Protein AF-F0SZU1-F1 (afdb_monomer)

pLDDT: mean 85.42, std 17.57, range [24.77, 98.81]

Secondary structure (DSSP, 8-state):
-------------------------------PPPPPP---EEEE-SSS-EEEE-PPPTT-SEEEEEEESSTTSPPEEEEEESSSEEEE-SSPPTT-EEEEEEEEEETTEE-PPPPPEEEEPPPPP-PPPPPS-EEEE-SSS-EEEE-PPPTT-SEEEEEEESSTTSPPEEEEEESSSEEEE-SSPPTT-EEEEEEEEEETTEEPPPPPPEEEEPPS---SPPPP--EEEEEETTEEEEE----TT--EEEEEEESSTTSPPEEEEEESSSEEEEESPPTT-EEEEEEEEE-TTSPPPPPPPPEEEEPPP-----SSSS-TTSEE--SSHHHHHHHHHHHH-S--SEEEEEESS--TTGGG-HHHHHHTT--EEEEBTTB--HHHHHHHHHTT--EEEEES-TTTS-HHHHHHHHHTT-EEEEE--SSHHHHHHHHHHHHHHTTTTT-SS-EEEEEESS-SHHHHHHHHHHHHHTPPEEEE-SS---HHHHHHHHHH-SEEEEES-TTTS-HHHHTTSSSEEEE--SSHHHHHHHHHHHTGGG---SEEEEEESS-SHHHHHHHHHHHHHT--EEEE-SS--HHHHHHHHTT--SEEEEES-TTTS-HHHHHTTS---S--------------SPPPPP--EEEEEETTEEEEE----TT-SEEEEEEESSTTS--EEEEEESSSEEEE-SPPTT-EEEEEEEEEETTEEPPP-PPEEEEPPP-

Radius of gyration: 38.87 Å; Cα contacts (8 Å, |Δi|>4): 1748; chains: 1; bounding box: 84×81×98 Å

Sequence (723 aa):
MSLVKKKMLEISVFVTFFLIAGIFPQSSFALSTPDTPDGLKADVYSASEIYLTWEEADDATSYYIYRSVSSNGTYSKIGSTDETSYLDDEDLDAGKKYYYKVRAHNSAGTSGYSSIAYVKTEEESDLDAPDDLKATAKGSAQIKLTWEKVDDATSYYVYRSISSNGTYSKIGSIKGTSYTDDEDLDPGKKYYYKVRAHSSAGTSAYSDKVYATTDKNGGADAPENLKAESKSASQIKLTWDEVDDADVYYVYRALSSSGTYSKITTVSSTSYTDSSLSAGTTYYYKVQVKNGSSETSTYSNAAHATTASDSDSASGTVGDARRIAGGNRYDTAAKVAETGWTTSYYAVIVSGEQYPDALCSAPLAYQYNAPILLTSKNSLESQTRAQLLKLKVKSVYIIGGTGVISYDVEQTIRDMGIAATRIAGADRYDTSLKVAKVISQYRAETNPNRHAVVATGLDFPDALSIASIAAIKGYPILLTPKDSLREEIKIYLNENFSSTTLVGTTDSVSAAVFDQLPSPDRLTGTDPYTTNLAVIKAFQTDLKFDACYLATGQDYPDVLAGVALASLKSEPIFLVGSTVNTATLDYIKSKEPQQIIAFGGTGAVSDAVLGSFQDQDQDQDEDEDIDTGSEGIPSVPDDLEAEAVSSSEIELSWDKVKNADLYYIYRSTSAAGTYTNIGIIDETYYVDDDLDADETYYYKVKAYNSRGTSDYSNRASAATDEY

Nearest PDB structures (foldseek):
  4pbx-assembly1_A  TM=3.228E-01  e=2.909E-18  Homo sapiens
  2jll-assembly1_A  TM=4.203E-01  e=3.383E-13  Homo sapiens
  3mpc-assembly2_B  TM=8.881E-01  e=9.089E-07  Acetivibrio thermocellus ATCC 27405
  2nzi-assembly2_B  TM=3.400E-01  e=5.584E-12  Homo sapiens
  1x5z-assembly1_A  TM=7.397E-01  e=8.097E-06  Homo sapiens

Foldseek 3Di:
DDDDDDDDDDDDDDDDDDDDDDDDPPPPPDDDAWEEWEDWEWDAPFQQKIKIFTDDIPPFQKKWKWKDLDPPDDTDTPDMDSDRMDMRRPPHHGQGKMKMWMWGADPSGIYDIYDIYMDTHHHADPKAAWEPWDWDADAFQKIKIFTDDIPQFQWKWKWKDLDPPDGIDTDDIGRDRMDMRRPPGGGQGKMKMWMWGADPRTIHDIYDIDMDGHHRQQAFAAFEDWEWDAPAQFKIKIATDDTPQFPKKFKWKDQDPPDDTDTDDIGRDRMDMHGLHWGQGKMKMWMWTHHPPTDTHDTYPIYIDHHHHPPDPPDDDDDDPFEQATSDLQLSLLSLLVVQAQAFQEEEEEEPVDPLQLLQCLLVCLVRLYFYGYDALQDRDPSNVVSCVSNVYAEYEYGEDCVRHNVNNVVVCVVVNHHYDYQYDPDSQSSLVSSQVVLCVVVPPDDPAAEAEEFASVARLQSLLCSLVCNLVSHGYGHDAAQDDDPVNLVCQVVRHQEYEYQEDCRRHNPNRQVSGRNYDYQYDPDSQRSSVSNCVVCVVQADQLEEEEWEPVDDSQSSSNSSRCSSRRHGYGYDHQARDPVRLVVNVVNVHNHHHYGYDCVTPNVVRVVSNDDPDDDPDDDDDDDDDPDAAWEEWEDWEWDAPAQFKIKIFTDDTPAFQKKWKWKDLDPPDDTDTDDIGRDRMDMGGRHHGQGKMKMWMWGGDPNGIYPIYDIYMDHHHHD

InterPro domains:
  IPR003961 Fibronectin type III [PF00041] (36-118)
  IPR003961 Fibronectin type III [PF00041] (128-212)
  IPR003961 Fibronectin type III [PF00041] (221-302)
  IPR003961 Fibronectin type III [PF00041] (636-716)
  IPR003961 Fibronectin type III [PS50853] (36-124)
  IPR003961 Fibronectin type III [PS50853] (129-217)
  IPR003961 Fibronectin type III [PS50853] (222-310)
  IPR003961 Fibronectin type III [PS50853] (636-723)
  IPR003961 Fibronectin type III [SM00060] (34-111)
  IPR003961 Fibronectin type III [SM00060] (127-204)
  IPR003961 Fibronectin type III [SM00060] (220-296)
  IPR003961 Fibronectin type III [SM00060] (634-710)
  IPR003961 Fibronectin type III [cd00063] (34-121)
  IPR003961 Fibronectin type III [cd00063] (128-214)
  IPR003961 Fibronectin type III [cd00063] (221-307)
  IPR003961 Fibronectin type III [cd00063] (634-720)
  IPR007253 Cell wall binding repeat 2 [PF04122] (323-410)
  IPR007253 Cell wall binding repeat 2 [PF04122] (422-513)
  IPR007253 Cell wall binding repeat 2 [PF04122] (522-609)
  IPR013783 Immunoglobulin-like fold [G3DSA:2.60.40.10] (31-126)

Structure (mmCIF, N/CA/C/O backbone):
data_AF-F0SZU1-F1
#
_entry.id   AF-F0SZU1-F1
#
loop_
_atom_site.group_PDB
_atom_site.id
_atom_site.type_symbol
_atom_site.label_atom_id
_atom_site.label_alt_id
_atom_site.label_comp_id
_atom_site.label_asym_id
_atom_site.label_entity_id
_atom_site.label_seq_id
_atom_site.pdbx_PDB_ins_code
_atom_site.Cartn_x
_atom_site.Cartn_y
_atom_site.Cartn_z
_atom_site.occupancy
_atom_site.B_iso_or_equiv
_atom_site.auth_seq_id
_atom_site.auth_comp_id
_atom_site.auth_asym_id
_atom_site.auth_atom_id
_atom_site.pdbx_PDB_model_num
ATOM 1 N N . MET A 1 1 ? 44.774 1.984 -10.244 1.00 31.52 1 MET A N 1
ATOM 2 C CA . MET A 1 1 ? 45.174 2.774 -9.059 1.00 31.52 1 MET A CA 1
ATOM 3 C C . MET A 1 1 ? 44.210 3.957 -8.936 1.00 31.52 1 MET A C 1
ATOM 5 O O . MET A 1 1 ? 44.171 4.765 -9.845 1.00 31.52 1 MET A O 1
ATOM 9 N N . SER A 1 2 ? 43.425 3.986 -7.849 1.00 30.03 2 SER A N 1
ATOM 10 C CA . SER A 1 2 ? 42.604 5.087 -7.289 1.00 30.03 2 SER A CA 1
ATOM 11 C C . SER A 1 2 ? 41.357 5.653 -8.021 1.00 30.03 2 SER A C 1
ATOM 13 O O . SER A 1 2 ? 41.465 6.557 -8.835 1.00 30.03 2 SER A O 1
ATOM 15 N N . LEU A 1 3 ? 40.177 5.181 -7.570 1.00 30.36 3 LEU A N 1
ATOM 16 C CA . LEU A 1 3 ? 38.982 5.926 -7.095 1.00 30.36 3 LEU A CA 1
ATOM 17 C C . LEU A 1 3 ? 38.399 7.125 -7.901 1.00 30.36 3 LEU A C 1
ATOM 19 O O . LEU A 1 3 ? 38.987 8.196 -7.922 1.00 30.36 3 LEU A O 1
ATOM 23 N N . VAL A 1 4 ? 37.139 7.014 -8.370 1.00 29.20 4 VAL A N 1
ATOM 24 C CA . VAL A 1 4 ? 35.888 7.563 -7.757 1.00 29.20 4 VAL A CA 1
ATOM 25 C C . VAL A 1 4 ? 34.736 7.585 -8.790 1.00 29.20 4 VAL A C 1
ATOM 27 O O . VAL A 1 4 ? 34.823 8.217 -9.835 1.00 29.20 4 VAL A O 1
ATOM 30 N N . LYS A 1 5 ? 33.607 6.951 -8.434 1.00 36.97 5 LYS A N 1
ATOM 31 C CA . LYS A 1 5 ? 32.264 7.097 -9.035 1.00 36.97 5 LYS A CA 1
ATOM 32 C C . LYS A 1 5 ? 31.687 8.512 -8.827 1.00 36.97 5 LYS A C 1
ATOM 34 O O . LYS A 1 5 ? 31.676 8.970 -7.685 1.00 36.97 5 LYS A O 1
ATOM 39 N N . LYS A 1 6 ? 30.994 9.095 -9.820 1.00 29.03 6 LYS A N 1
ATOM 40 C CA . LYS A 1 6 ? 29.804 9.939 -9.552 1.00 29.03 6 LYS A CA 1
ATOM 41 C C . LYS A 1 6 ? 28.830 10.044 -10.743 1.00 29.03 6 LYS A C 1
ATOM 43 O O . LYS A 1 6 ? 29.219 10.394 -11.844 1.00 29.03 6 LYS A O 1
ATOM 48 N N . LYS A 1 7 ? 27.564 9.723 -10.439 1.00 31.34 7 LYS A N 1
ATOM 49 C CA . LYS A 1 7 ? 26.306 9.858 -11.208 1.00 31.34 7 LYS A CA 1
ATOM 50 C C . LYS A 1 7 ? 26.070 11.256 -11.808 1.00 31.34 7 LYS A C 1
ATOM 52 O O . LYS A 1 7 ? 26.389 12.224 -11.125 1.00 31.34 7 LYS A O 1
ATOM 57 N N . MET A 1 8 ? 25.306 11.331 -12.908 1.00 24.77 8 MET A N 1
ATOM 58 C CA . MET A 1 8 ? 23.971 11.986 -13.042 1.00 24.77 8 MET A CA 1
ATOM 59 C C . MET A 1 8 ? 23.590 12.034 -14.537 1.00 24.77 8 MET A C 1
ATOM 61 O O . MET A 1 8 ? 24.379 12.520 -15.329 1.00 24.77 8 MET A O 1
ATOM 65 N N . LEU A 1 9 ? 22.543 11.343 -14.999 1.00 26.02 9 LEU A N 1
ATOM 66 C CA . LEU A 1 9 ? 21.093 11.613 -14.907 1.00 26.02 9 LEU A CA 1
ATOM 67 C C . LEU A 1 9 ? 20.589 12.226 -16.230 1.00 26.02 9 LEU A C 1
ATOM 69 O O . LEU A 1 9 ? 20.847 13.389 -16.520 1.00 26.02 9 LEU A O 1
ATOM 73 N N . GLU A 1 10 ? 19.856 11.416 -16.996 1.00 33.53 10 GLU A N 1
ATOM 74 C CA . GLU A 1 10 ? 19.004 11.849 -18.103 1.00 33.53 10 GLU A CA 1
ATOM 75 C C . GLU A 1 10 ? 17.975 12.882 -17.626 1.00 33.53 10 GLU A C 1
ATOM 77 O O . GLU A 1 10 ? 17.318 12.696 -16.600 1.00 33.53 10 GLU A O 1
ATOM 82 N N . ILE A 1 11 ? 17.782 13.941 -18.410 1.00 27.61 11 ILE A N 1
ATOM 83 C CA . ILE A 1 11 ? 16.607 14.807 -18.325 1.00 27.61 11 ILE A CA 1
ATOM 84 C C . ILE A 1 11 ? 16.061 14.964 -19.746 1.00 27.61 11 ILE A C 1
ATOM 86 O O . ILE A 1 11 ? 16.513 15.806 -20.517 1.00 27.61 11 ILE A O 1
ATOM 90 N N . SER A 1 12 ? 15.066 14.140 -20.084 1.00 31.50 12 SER A N 1
ATOM 91 C CA . SER A 1 12 ? 14.083 14.469 -21.118 1.00 31.50 12 SER A CA 1
ATOM 92 C C . SER A 1 12 ? 13.066 15.430 -20.512 1.00 31.50 12 SER A C 1
ATOM 94 O O . SER A 1 12 ? 12.329 15.058 -19.601 1.00 31.50 12 SER A O 1
ATOM 96 N N . VAL A 1 13 ? 13.002 16.660 -21.020 1.00 27.30 13 VAL A N 1
ATOM 97 C CA . VAL A 1 13 ? 11.903 17.588 -20.737 1.00 27.30 13 VAL A CA 1
ATOM 98 C C . VAL A 1 13 ? 11.331 18.081 -22.063 1.00 27.30 13 VAL A C 1
ATOM 100 O O . VAL A 1 13 ? 11.946 18.862 -22.784 1.00 27.30 13 VAL A O 1
ATOM 103 N N . PHE A 1 14 ? 10.109 17.635 -22.347 1.00 32.06 14 PHE A N 1
ATOM 104 C CA . PHE A 1 14 ? 9.156 18.342 -23.195 1.00 32.06 14 PHE A CA 1
ATOM 105 C C . PHE A 1 14 ? 8.688 19.599 -22.441 1.00 32.06 14 PHE A C 1
ATOM 107 O O . PHE A 1 14 ? 8.088 19.478 -21.373 1.00 32.06 14 PHE A O 1
ATOM 114 N N . VAL A 1 15 ? 8.912 20.798 -22.992 1.00 27.81 15 VAL A N 1
ATOM 115 C CA . VAL A 1 15 ? 8.177 22.010 -22.585 1.00 27.81 15 VAL A CA 1
ATOM 116 C C . VAL A 1 15 ? 7.379 22.543 -23.767 1.00 27.81 15 VAL A C 1
ATOM 118 O O . VAL A 1 15 ? 7.921 23.041 -24.752 1.00 27.81 15 VAL A O 1
ATOM 121 N N . THR A 1 16 ? 6.063 22.465 -23.617 1.00 32.28 16 THR A N 1
ATOM 122 C CA . THR A 1 16 ? 5.051 23.187 -24.385 1.00 32.28 16 THR A CA 1
ATOM 123 C C . THR A 1 16 ? 5.122 24.680 -24.038 1.00 32.28 16 THR A C 1
ATOM 125 O O . THR A 1 16 ? 5.020 25.052 -22.871 1.00 32.28 16 THR A O 1
ATOM 128 N N . PHE A 1 17 ? 5.287 25.547 -25.040 1.00 30.89 17 PHE A N 1
ATOM 129 C CA . PHE A 1 17 ? 5.297 27.005 -24.876 1.00 30.89 17 PHE A CA 1
ATOM 130 C C . PHE A 1 17 ? 3.871 27.567 -24.730 1.00 30.89 17 PHE A C 1
ATOM 132 O O . PHE A 1 17 ? 3.031 27.355 -25.604 1.00 30.89 17 PHE A O 1
ATOM 139 N N . PHE A 1 18 ? 3.629 28.374 -23.693 1.00 30.59 18 PHE A N 1
ATOM 140 C CA . PHE A 1 18 ? 2.594 29.413 -23.702 1.00 30.59 18 PHE A CA 1
ATOM 141 C C . PHE A 1 18 ? 3.206 30.753 -23.268 1.00 30.59 18 PHE A C 1
ATOM 143 O O . PHE A 1 18 ? 3.952 30.827 -22.294 1.00 30.59 18 PHE A O 1
ATOM 150 N N . LEU A 1 19 ? 2.906 31.788 -24.060 1.00 38.31 19 LEU A N 1
ATOM 151 C CA . LEU A 1 19 ? 3.379 33.174 -23.982 1.00 38.31 19 LEU A CA 1
ATOM 152 C C . LEU A 1 19 ? 3.313 33.799 -22.579 1.00 38.31 19 LEU A C 1
ATOM 154 O O . LEU A 1 19 ? 2.220 33.905 -22.029 1.00 38.31 19 LEU A O 1
ATOM 158 N N . ILE A 1 20 ? 4.412 34.433 -22.146 1.00 33.88 20 ILE A N 1
ATOM 159 C CA . ILE A 1 20 ? 4.378 35.739 -21.464 1.00 33.88 20 ILE A CA 1
ATOM 160 C C . ILE A 1 20 ? 5.519 36.606 -22.012 1.00 33.88 20 ILE A C 1
ATOM 162 O O . ILE A 1 20 ? 6.684 36.216 -22.014 1.00 33.88 20 ILE A O 1
ATOM 166 N N . ALA A 1 21 ? 5.151 37.787 -22.510 1.00 40.56 21 ALA A N 1
ATOM 167 C CA . ALA A 1 21 ? 6.042 38.789 -23.068 1.00 40.56 21 ALA A CA 1
ATOM 168 C C . ALA A 1 21 ? 6.891 39.455 -21.972 1.00 40.56 21 ALA A C 1
ATOM 170 O O . ALA A 1 21 ? 6.369 40.151 -21.104 1.00 40.56 21 ALA A O 1
ATOM 171 N N . GLY A 1 22 ? 8.207 39.281 -22.065 1.00 35.78 22 GLY A N 1
ATOM 172 C CA . GLY A 1 22 ? 9.214 40.050 -21.342 1.00 35.78 22 GLY A CA 1
ATOM 173 C C . GLY A 1 22 ? 10.402 40.267 -22.271 1.00 35.78 22 GLY A C 1
ATOM 1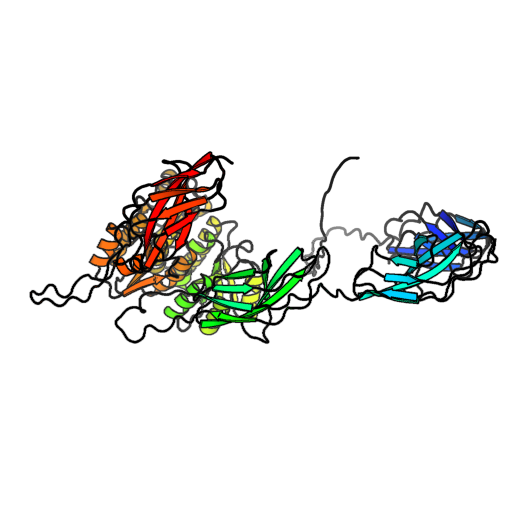74 O O . GLY A 1 22 ? 11.057 39.313 -22.678 1.00 35.78 22 GLY A O 1
ATOM 175 N N . ILE A 1 23 ? 10.621 41.517 -22.671 1.00 52.62 23 ILE A N 1
ATOM 176 C CA . ILE A 1 23 ? 11.667 41.941 -23.605 1.00 52.62 23 ILE A CA 1
ATOM 177 C C . ILE A 1 23 ? 13.034 41.714 -22.943 1.00 52.62 23 ILE A C 1
ATOM 179 O O . ILE A 1 23 ? 13.492 42.532 -22.151 1.00 52.62 23 ILE A O 1
ATOM 183 N N . PHE A 1 24 ? 13.686 40.607 -23.289 1.00 40.59 24 PHE A N 1
ATOM 184 C CA . PHE A 1 24 ? 15.136 40.451 -23.205 1.00 40.59 24 PHE A CA 1
ATOM 185 C C . PHE A 1 24 ? 15.690 40.506 -24.634 1.00 40.59 24 PHE A C 1
ATOM 187 O O . PHE A 1 24 ? 15.046 39.968 -25.539 1.00 40.59 24 PHE A O 1
ATOM 194 N N . PRO A 1 25 ? 16.855 41.129 -24.887 1.00 41.31 25 PRO A N 1
ATOM 195 C CA . PRO A 1 25 ? 17.524 40.969 -26.168 1.00 41.31 25 PRO A CA 1
ATOM 196 C C . PRO A 1 25 ? 17.892 39.488 -26.320 1.00 41.31 25 PRO A C 1
ATOM 198 O O . PRO A 1 25 ? 18.833 39.004 -25.697 1.00 41.31 25 PRO A O 1
ATOM 201 N N . GLN A 1 26 ? 17.117 38.747 -27.113 1.00 36.44 26 GLN A N 1
ATOM 202 C CA . GLN A 1 26 ? 17.539 37.439 -27.584 1.00 36.44 26 GLN A CA 1
ATOM 203 C C . GLN A 1 26 ? 18.682 37.664 -28.568 1.00 36.44 26 GLN A C 1
ATOM 205 O O . GLN A 1 26 ? 18.464 37.971 -29.739 1.00 36.44 26 GLN A O 1
ATOM 210 N N . SER A 1 27 ? 19.911 37.507 -28.088 1.00 43.72 27 SER A N 1
ATOM 211 C CA . SER A 1 27 ? 20.989 37.060 -28.958 1.00 43.72 27 SER A CA 1
ATOM 212 C C . SER A 1 27 ? 20.580 35.680 -29.460 1.00 43.72 27 SER A C 1
ATOM 214 O O . SER A 1 27 ? 20.708 34.691 -28.742 1.00 43.72 27 SER A O 1
ATOM 216 N N . SER A 1 28 ? 20.010 35.608 -30.663 1.00 41.91 28 SER A N 1
ATOM 217 C CA . SER A 1 28 ? 19.910 34.342 -31.374 1.00 41.91 28 SER A CA 1
ATOM 218 C C . SER A 1 28 ? 21.344 33.875 -31.613 1.00 41.91 28 SER A C 1
ATOM 220 O O . SER A 1 28 ? 22.037 34.440 -32.462 1.00 41.91 28 SER A O 1
ATOM 222 N N . PHE A 1 29 ? 21.823 32.899 -30.844 1.00 50.31 29 PHE A N 1
ATOM 223 C CA . PHE A 1 29 ? 23.013 32.162 -31.245 1.00 50.31 29 PHE A CA 1
ATOM 224 C C . PHE A 1 29 ? 22.636 31.452 -32.544 1.00 50.31 29 PHE A C 1
ATOM 226 O O . PHE A 1 29 ? 21.823 30.529 -32.548 1.00 50.31 29 PHE A O 1
ATOM 233 N N . ALA A 1 30 ? 23.117 31.983 -33.667 1.00 60.81 30 ALA A N 1
ATOM 234 C CA . ALA A 1 30 ? 23.011 31.293 -34.938 1.00 60.81 30 ALA A CA 1
ATOM 235 C C . ALA A 1 30 ? 23.700 29.934 -34.773 1.00 60.81 30 ALA A C 1
ATOM 237 O O . ALA A 1 30 ? 24.802 29.878 -34.232 1.00 60.81 30 ALA A O 1
ATOM 238 N N . LEU A 1 31 ? 23.035 28.861 -35.203 1.00 64.12 31 LEU A N 1
ATOM 239 C CA . LEU A 1 31 ? 23.605 27.519 -35.181 1.00 64.12 31 LEU A CA 1
ATOM 240 C C . LEU A 1 31 ? 24.906 27.542 -36.006 1.00 64.12 31 LEU A C 1
ATOM 242 O O . LEU A 1 31 ? 24.861 27.836 -37.203 1.00 64.12 31 LEU A O 1
ATOM 246 N N . SER A 1 32 ? 26.055 27.319 -35.367 1.00 85.75 32 SER A N 1
ATOM 247 C CA . SER A 1 32 ? 27.359 27.267 -36.031 1.00 85.75 32 SER A CA 1
ATOM 248 C C . SER A 1 32 ? 27.610 25.885 -36.626 1.00 85.75 32 SER A C 1
ATOM 250 O O . SER A 1 32 ? 27.135 24.864 -36.123 1.00 85.75 32 SER A O 1
ATOM 252 N N . THR A 1 33 ? 28.353 25.850 -37.732 1.00 90.44 33 THR A N 1
ATOM 253 C CA . THR A 1 33 ? 28.923 24.595 -38.232 1.00 90.44 33 THR A CA 1
ATOM 254 C C . THR A 1 33 ? 29.901 24.022 -37.204 1.00 90.44 33 THR A C 1
ATOM 256 O O . THR A 1 33 ? 30.513 24.824 -36.497 1.00 90.44 33 THR A O 1
ATOM 259 N N . PRO A 1 34 ? 30.101 22.693 -37.164 1.00 94.75 34 PRO A N 1
ATOM 260 C CA . PRO A 1 34 ? 31.028 22.069 -36.224 1.00 94.75 34 PRO A CA 1
ATOM 261 C C . PRO A 1 34 ? 32.468 22.542 -36.416 1.00 94.75 34 PRO A C 1
ATOM 263 O O . PRO A 1 34 ? 32.841 23.001 -37.508 1.00 94.75 34 PRO A O 1
ATOM 266 N N . ASP A 1 35 ? 33.288 22.316 -35.396 1.00 95.75 35 ASP A N 1
ATOM 267 C CA . ASP A 1 35 ? 34.731 22.500 -35.488 1.00 95.75 35 ASP A CA 1
ATOM 268 C C . ASP A 1 35 ? 35.372 21.519 -36.480 1.00 95.75 35 ASP A C 1
ATOM 270 O O . ASP A 1 35 ? 34.802 20.502 -36.889 1.00 95.75 35 ASP A O 1
ATOM 274 N N . THR A 1 36 ? 36.569 21.867 -36.956 1.00 96.25 36 THR A N 1
ATOM 275 C CA . THR A 1 36 ? 37.302 21.007 -37.894 1.00 96.25 36 THR A CA 1
ATOM 276 C C . THR A 1 36 ? 37.920 19.833 -37.131 1.00 96.25 36 THR A C 1
ATOM 278 O O . THR A 1 36 ? 38.612 20.085 -36.152 1.00 96.25 36 THR A O 1
ATOM 281 N N . PRO A 1 37 ? 37.732 18.574 -37.575 1.00 96.12 37 PRO A N 1
ATOM 282 C CA . PRO A 1 37 ? 38.343 17.423 -36.918 1.00 96.12 37 PRO A CA 1
ATOM 283 C C . PRO A 1 37 ? 39.872 17.487 -36.941 1.00 96.12 37 PRO A C 1
ATOM 285 O O . PRO A 1 37 ? 40.474 17.634 -38.014 1.00 96.12 37 PRO A O 1
ATOM 288 N N . ASP A 1 38 ? 40.481 17.295 -35.775 1.00 94.94 38 ASP A N 1
ATOM 289 C CA . ASP A 1 38 ? 41.927 17.213 -35.585 1.00 94.94 38 ASP A CA 1
ATOM 290 C C . ASP A 1 38 ? 42.385 15.767 -35.324 1.00 94.94 38 ASP A C 1
ATOM 292 O O . ASP A 1 38 ? 41.591 14.837 -35.185 1.00 94.94 38 ASP A O 1
ATOM 296 N N . GLY A 1 39 ? 43.700 15.535 -35.359 1.00 94.94 39 GLY A N 1
ATOM 297 C CA . GLY A 1 39 ? 44.278 14.241 -34.979 1.00 94.94 39 GLY A CA 1
ATOM 298 C C . GLY A 1 39 ? 44.015 13.061 -35.928 1.00 94.94 39 GLY A C 1
ATOM 299 O O . GLY A 1 39 ? 44.206 11.921 -35.507 1.00 94.94 39 GLY A O 1
ATOM 300 N N . LEU A 1 40 ? 43.615 13.292 -37.189 1.00 97.88 40 LEU A N 1
ATOM 301 C CA . LEU A 1 40 ? 43.377 12.207 -38.153 1.00 97.88 40 LEU A CA 1
ATOM 302 C C . LEU A 1 40 ? 44.627 11.329 -38.353 1.00 97.88 40 LEU A C 1
ATOM 304 O O . LEU A 1 40 ? 45.688 11.805 -38.765 1.00 97.88 40 LEU A O 1
ATOM 308 N N . LYS A 1 41 ? 44.467 10.024 -38.134 1.00 96.12 41 LYS A N 1
ATOM 309 C CA . LYS A 1 41 ? 45.454 8.965 -38.381 1.00 96.12 41 LYS A CA 1
ATOM 310 C C . LYS A 1 41 ? 44.881 7.921 -39.331 1.00 96.12 41 LYS A C 1
ATOM 312 O O . LYS A 1 41 ? 43.669 7.731 -39.387 1.00 96.12 41 LYS A O 1
ATOM 317 N N . ALA A 1 42 ? 45.773 7.270 -40.071 1.00 96.00 42 ALA A N 1
ATOM 318 C CA . ALA A 1 42 ? 45.459 6.146 -40.938 1.00 96.00 42 ALA A CA 1
ATOM 319 C C . ALA A 1 42 ? 46.448 5.015 -40.651 1.00 96.00 42 ALA A C 1
ATOM 321 O O . ALA A 1 42 ? 47.649 5.175 -40.876 1.00 96.00 42 ALA A O 1
ATOM 322 N N . ASP A 1 43 ? 45.937 3.895 -40.163 1.00 89.94 43 ASP A N 1
ATOM 323 C CA . ASP A 1 43 ? 46.702 2.708 -39.813 1.00 89.94 43 ASP A CA 1
ATOM 324 C C . ASP A 1 43 ? 46.424 1.601 -40.830 1.00 89.94 43 ASP A C 1
ATOM 326 O O . ASP A 1 43 ? 45.277 1.329 -41.196 1.00 89.94 43 ASP A O 1
ATOM 330 N N . VAL A 1 44 ? 47.492 0.967 -41.320 1.00 88.56 44 VAL A N 1
ATOM 331 C CA . VAL A 1 44 ? 47.361 -0.183 -42.214 1.00 88.56 44 VAL A CA 1
ATOM 332 C C . VAL A 1 44 ? 46.817 -1.345 -41.408 1.00 88.56 44 VAL A C 1
ATOM 334 O O . VAL A 1 44 ? 47.345 -1.678 -40.348 1.00 88.56 44 VAL A O 1
ATOM 337 N N . TYR A 1 45 ? 45.755 -1.952 -41.924 1.00 78.38 45 TYR A N 1
ATOM 338 C CA . TYR A 1 45 ? 45.163 -3.128 -41.311 1.00 78.38 45 TYR A CA 1
ATOM 339 C C . TYR A 1 45 ? 45.467 -4.395 -42.109 1.00 78.38 45 TYR A C 1
ATOM 341 O O . TYR A 1 45 ? 45.596 -5.467 -41.522 1.00 78.38 45 TYR A O 1
ATOM 349 N N . SER A 1 46 ? 45.557 -4.269 -43.441 1.00 75.75 46 SER A N 1
ATOM 350 C CA . SER A 1 46 ? 45.887 -5.362 -44.361 1.00 75.75 46 SER A CA 1
ATOM 351 C C . SER A 1 46 ? 46.185 -4.883 -45.784 1.00 75.75 46 SER A C 1
ATOM 353 O O . SER A 1 46 ? 46.293 -3.681 -46.041 1.00 75.75 46 SER A O 1
ATOM 355 N N . ALA A 1 47 ? 46.262 -5.827 -46.725 1.00 79.06 47 ALA A N 1
ATOM 356 C CA . ALA A 1 47 ? 46.364 -5.576 -48.156 1.00 79.06 47 ALA A CA 1
ATOM 357 C C . ALA A 1 47 ? 45.135 -4.869 -48.758 1.00 79.06 47 ALA A C 1
ATOM 359 O O . ALA A 1 47 ? 45.254 -4.214 -49.787 1.00 79.06 47 ALA A O 1
ATOM 360 N N . SER A 1 48 ? 43.976 -4.925 -48.104 1.00 79.44 48 SER A N 1
ATOM 361 C CA . SER A 1 48 ? 42.729 -4.348 -48.623 1.00 79.44 48 SER A CA 1
ATOM 362 C C . SER A 1 48 ? 41.966 -3.510 -47.599 1.00 79.44 48 SER A C 1
ATOM 364 O O . SER A 1 48 ? 40.794 -3.217 -47.809 1.00 79.44 48 SER A O 1
ATOM 366 N N . GLU A 1 49 ? 42.601 -3.121 -46.487 1.00 85.88 49 GLU A N 1
ATOM 367 C CA . GLU A 1 49 ? 41.923 -2.374 -45.424 1.00 85.88 49 GLU A CA 1
ATOM 368 C C . GLU A 1 49 ? 42.814 -1.373 -44.704 1.00 85.88 49 GLU A C 1
ATOM 370 O O . GLU A 1 49 ? 43.978 -1.652 -44.382 1.00 85.88 49 GLU A O 1
ATOM 375 N N . ILE A 1 50 ? 42.214 -0.230 -44.378 1.00 90.00 50 ILE A N 1
ATOM 376 C CA . ILE A 1 50 ? 42.841 0.874 -43.655 1.00 90.00 50 ILE A CA 1
ATOM 377 C C . ILE A 1 50 ? 41.897 1.352 -42.551 1.00 90.00 50 ILE A C 1
ATOM 379 O O . ILE A 1 50 ? 40.735 1.660 -42.809 1.00 90.00 50 ILE A O 1
ATOM 383 N N . TYR A 1 51 ? 42.402 1.451 -41.322 1.00 90.81 51 TYR A N 1
ATOM 384 C CA . TYR A 1 51 ? 41.642 1.948 -40.178 1.00 90.81 51 TYR A CA 1
ATOM 385 C C . TYR A 1 51 ? 41.975 3.415 -39.904 1.00 90.81 51 TYR A C 1
ATOM 387 O O . TYR A 1 51 ? 43.143 3.790 -39.810 1.00 90.81 51 TYR A O 1
ATOM 395 N N . LEU A 1 52 ? 40.950 4.256 -39.795 1.00 95.94 52 LEU A N 1
ATOM 396 C CA . LEU A 1 52 ? 41.069 5.693 -39.569 1.00 95.94 52 LEU A CA 1
ATOM 397 C C . LEU A 1 52 ? 40.563 6.055 -38.174 1.00 95.94 52 LEU A C 1
ATOM 399 O O . LEU A 1 52 ? 39.517 5.566 -37.751 1.00 95.94 52 LEU A O 1
ATOM 403 N N . THR A 1 53 ? 41.253 6.973 -37.501 1.00 94.56 53 THR A N 1
ATOM 404 C CA . THR A 1 53 ? 40.828 7.544 -36.208 1.00 94.56 53 THR A CA 1
ATOM 405 C C . THR A 1 53 ? 41.099 9.040 -36.171 1.00 94.56 53 THR A C 1
ATOM 407 O O . THR A 1 53 ? 42.112 9.470 -36.723 1.00 94.56 53 THR A O 1
ATOM 410 N N . TRP A 1 54 ? 40.264 9.825 -35.497 1.00 97.88 54 TRP A N 1
ATOM 411 C CA . TRP A 1 54 ? 40.466 11.264 -35.276 1.00 97.88 54 TRP A CA 1
ATOM 412 C C . TRP A 1 54 ? 39.935 11.693 -33.901 1.00 97.88 54 TRP A C 1
ATOM 414 O O . TRP A 1 54 ? 39.343 10.893 -33.183 1.00 97.88 54 TRP A O 1
ATOM 424 N N . GLU A 1 55 ? 40.191 12.939 -33.508 1.00 95.06 55 GLU A N 1
ATOM 425 C CA . GLU A 1 55 ? 39.656 13.519 -32.273 1.00 95.06 55 GLU A CA 1
ATOM 426 C C . GLU A 1 55 ? 38.233 14.047 -32.493 1.00 95.06 55 GLU A C 1
ATOM 428 O O . GLU A 1 55 ? 37.893 14.523 -33.581 1.00 95.06 55 GLU A O 1
ATOM 433 N N . GLU A 1 56 ? 37.395 13.947 -31.461 1.00 93.81 56 GLU A N 1
ATOM 434 C CA . GLU A 1 56 ? 36.034 14.480 -31.496 1.00 93.81 56 GLU A CA 1
ATOM 435 C C . GLU A 1 56 ? 36.063 15.994 -31.749 1.00 93.81 56 GLU A C 1
ATOM 437 O O . GLU A 1 56 ? 36.83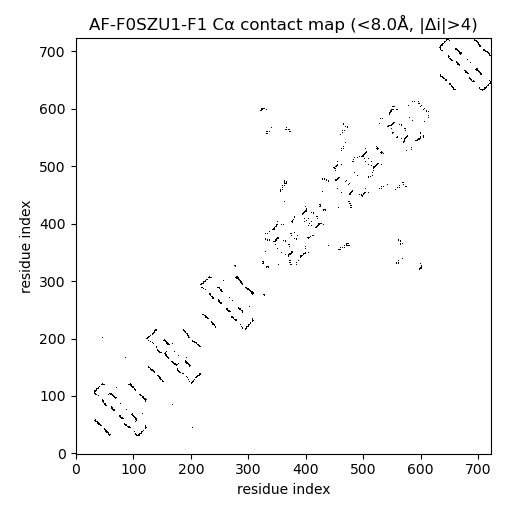4 16.729 -31.138 1.00 93.81 56 GLU A O 1
ATOM 442 N N . ALA A 1 57 ? 35.235 16.438 -32.691 1.00 94.62 57 ALA A N 1
ATOM 443 C CA . ALA A 1 57 ? 35.075 17.844 -33.042 1.00 94.62 57 ALA A CA 1
ATOM 444 C C . ALA A 1 57 ? 33.826 18.416 -32.368 1.00 94.62 57 ALA A C 1
ATOM 446 O O . ALA A 1 57 ? 32.744 17.840 -32.512 1.00 94.62 57 ALA A O 1
ATOM 447 N N . ASP A 1 58 ? 33.971 19.562 -31.703 1.00 93.00 58 ASP A N 1
ATOM 448 C CA . ASP A 1 58 ? 32.873 20.237 -31.013 1.00 93.00 58 ASP A CA 1
ATOM 449 C C . ASP A 1 58 ? 31.690 20.515 -31.959 1.00 93.00 58 ASP A C 1
ATOM 451 O O . ASP A 1 58 ? 31.851 20.845 -33.141 1.00 93.00 58 ASP A O 1
ATOM 455 N N . ASP A 1 59 ? 30.478 20.347 -31.423 1.00 91.00 59 ASP A N 1
ATOM 456 C CA . ASP A 1 59 ? 29.190 20.495 -32.114 1.00 91.00 59 ASP A CA 1
ATOM 457 C C . ASP A 1 59 ? 28.960 19.548 -33.314 1.00 91.00 59 ASP A C 1
ATOM 459 O O . ASP A 1 59 ? 28.019 19.748 -34.097 1.00 91.00 59 ASP A O 1
ATOM 463 N N . ALA A 1 60 ? 29.778 18.503 -33.485 1.00 93.94 60 ALA A N 1
ATOM 464 C CA . ALA A 1 60 ? 29.583 17.488 -34.516 1.00 93.94 60 ALA A CA 1
ATOM 465 C C . ALA A 1 60 ? 28.475 16.488 -34.142 1.00 93.94 60 ALA A C 1
ATOM 467 O O . ALA A 1 60 ? 28.362 16.040 -33.010 1.00 93.94 60 ALA A O 1
ATOM 468 N N . THR A 1 61 ? 27.675 16.087 -35.133 1.00 93.75 61 THR A N 1
ATOM 469 C CA . THR A 1 61 ? 26.731 14.950 -35.009 1.00 93.75 61 THR A CA 1
ATOM 470 C C . THR A 1 61 ? 27.134 13.762 -35.882 1.00 93.75 61 THR A C 1
ATOM 472 O O . THR A 1 61 ? 26.562 12.687 -35.776 1.00 93.75 61 THR A O 1
ATOM 475 N N . SER A 1 62 ? 28.050 13.984 -36.828 1.00 95.81 62 SER A N 1
ATOM 476 C CA . SER A 1 62 ? 28.582 12.978 -37.746 1.00 95.81 62 SER A CA 1
ATOM 477 C C . SER A 1 62 ? 29.838 13.498 -38.445 1.00 95.81 62 SER A C 1
ATOM 479 O O . SER A 1 62 ? 30.128 14.694 -38.433 1.00 95.81 62 SER A O 1
ATOM 481 N N . TYR A 1 63 ? 30.552 12.604 -39.116 1.00 97.94 63 TYR A N 1
ATOM 482 C CA . TYR A 1 63 ? 31.761 12.858 -39.883 1.00 97.94 63 TYR A CA 1
ATOM 483 C C . TYR A 1 63 ? 31.625 12.289 -41.289 1.00 97.94 63 TYR A C 1
ATOM 485 O O . TYR A 1 63 ? 31.047 11.224 -41.501 1.00 97.94 63 TYR A O 1
ATOM 493 N N . TYR A 1 64 ? 32.172 12.995 -42.275 1.00 97.69 64 TYR A N 1
ATOM 494 C CA . TYR A 1 64 ? 32.261 12.548 -43.663 1.00 97.69 64 TYR A CA 1
ATOM 495 C C . TYR A 1 64 ? 33.711 12.240 -44.021 1.00 97.69 64 TYR A C 1
ATOM 497 O O . TYR A 1 64 ? 34.581 13.101 -43.873 1.00 97.69 64 TYR A O 1
ATOM 505 N N . ILE A 1 65 ? 33.940 11.041 -44.552 1.00 98.06 65 ILE A N 1
ATOM 506 C CA . ILE A 1 65 ? 35.266 10.495 -44.825 1.00 98.06 65 ILE A CA 1
ATOM 507 C C . ILE A 1 65 ? 35.515 10.551 -46.323 1.00 98.06 65 ILE A C 1
ATOM 509 O O . ILE A 1 65 ? 34.668 10.151 -47.129 1.00 98.06 65 ILE A O 1
ATOM 513 N N . TYR A 1 66 ? 36.684 11.062 -46.692 1.00 97.06 66 TYR A N 1
ATOM 514 C CA . TYR A 1 66 ? 37.087 11.226 -48.075 1.00 97.06 66 TYR A CA 1
ATOM 515 C C . TYR A 1 66 ? 38.420 10.546 -48.337 1.00 97.06 66 TYR A C 1
ATOM 517 O O . TYR A 1 66 ? 39.351 10.688 -47.546 1.00 97.06 66 TYR A O 1
ATOM 525 N N . ARG A 1 67 ? 38.528 9.895 -49.496 1.00 97.19 67 ARG A N 1
ATOM 526 C CA . ARG A 1 67 ? 39.713 9.160 -49.944 1.00 97.19 67 ARG A CA 1
ATOM 527 C C . ARG A 1 67 ? 40.210 9.646 -51.298 1.00 97.19 67 ARG A C 1
ATOM 529 O O . ARG A 1 67 ? 39.420 10.010 -52.170 1.00 97.19 67 ARG A O 1
ATOM 536 N N . SER A 1 68 ? 41.523 9.589 -51.490 1.00 95.44 68 SER A N 1
ATOM 537 C CA . SER A 1 68 ? 42.210 9.796 -52.764 1.00 95.44 68 SER A CA 1
ATOM 538 C C . SER A 1 68 ? 43.387 8.824 -52.909 1.00 95.44 68 SER A C 1
ATOM 540 O O . SER A 1 68 ? 43.990 8.409 -51.923 1.00 95.44 68 SER A O 1
ATOM 542 N N . VAL A 1 69 ? 43.764 8.505 -54.149 1.00 93.31 69 VAL A N 1
ATOM 543 C CA . VAL A 1 69 ? 44.998 7.757 -54.485 1.00 93.31 69 VAL A CA 1
ATOM 544 C C . VAL A 1 69 ? 46.213 8.678 -54.683 1.00 93.31 69 VAL A C 1
ATOM 546 O O . VAL A 1 69 ? 47.290 8.242 -55.080 1.00 93.31 69 VAL A O 1
ATOM 549 N N . SER A 1 70 ? 46.046 9.980 -54.442 1.00 91.94 70 SER A N 1
ATOM 550 C CA . SER A 1 70 ? 47.093 10.996 -54.562 1.00 91.94 70 SER A CA 1
ATOM 551 C C . SER A 1 70 ? 46.893 12.106 -53.531 1.00 91.94 70 SER A C 1
ATOM 553 O O . SER A 1 70 ? 45.768 12.570 -53.328 1.00 91.94 70 SER A O 1
ATOM 555 N N . SER A 1 71 ? 47.982 12.594 -52.931 1.00 90.75 71 SER A N 1
ATOM 556 C CA . SER A 1 71 ? 47.942 13.661 -51.918 1.00 90.75 71 SER A CA 1
ATOM 557 C C . SER A 1 71 ? 47.270 14.943 -52.421 1.00 90.75 71 SER A C 1
ATOM 559 O O . SER A 1 71 ? 46.555 15.593 -51.659 1.00 90.75 71 SER A O 1
ATOM 561 N N . ASN A 1 72 ? 47.447 15.256 -53.708 1.00 88.31 72 ASN A N 1
ATOM 562 C CA . ASN A 1 72 ? 46.900 16.439 -54.383 1.00 88.31 72 ASN A CA 1
ATOM 563 C C . ASN A 1 72 ? 45.779 16.091 -55.382 1.00 88.31 72 ASN A C 1
ATOM 565 O O . ASN A 1 72 ? 45.419 16.918 -56.217 1.00 88.31 72 ASN A O 1
ATOM 569 N N . GLY A 1 73 ? 45.281 14.851 -55.352 1.00 86.50 73 GLY A N 1
ATOM 570 C CA . GLY A 1 73 ? 44.234 14.372 -56.254 1.00 86.50 73 GLY A CA 1
ATOM 571 C C . GLY A 1 73 ? 42.825 14.786 -55.832 1.00 86.50 73 GLY A C 1
ATOM 572 O O . GLY A 1 73 ? 42.618 15.421 -54.798 1.00 86.50 73 GLY A O 1
ATOM 573 N N . THR A 1 74 ? 41.838 14.389 -56.634 1.00 92.50 74 THR A N 1
ATOM 574 C CA . THR A 1 74 ? 40.422 14.538 -56.282 1.00 92.50 74 THR A CA 1
ATOM 575 C C . THR A 1 74 ? 40.057 13.546 -55.183 1.00 92.50 74 THR A C 1
ATOM 577 O O . THR A 1 74 ? 40.192 12.337 -55.361 1.00 92.50 74 THR A O 1
ATOM 580 N N . TYR A 1 75 ? 39.562 14.064 -54.061 1.00 96.44 75 TYR A N 1
ATOM 581 C CA . TYR A 1 75 ? 39.068 13.260 -52.950 1.00 96.44 75 TYR A CA 1
ATOM 582 C C . TYR A 1 75 ? 37.585 12.943 -53.153 1.00 96.44 75 TYR A C 1
ATOM 584 O O . TYR A 1 75 ? 36.776 13.853 -53.338 1.00 96.44 75 TYR A O 1
ATOM 592 N N . SER A 1 76 ? 37.228 11.663 -53.090 1.00 92.75 76 SER A N 1
ATOM 593 C CA . SER A 1 76 ? 35.839 11.196 -53.171 1.00 92.75 76 SER A CA 1
ATOM 594 C C . SER A 1 76 ? 35.330 10.846 -51.781 1.00 92.75 76 SER A C 1
ATOM 596 O O . SER A 1 76 ? 36.083 10.290 -50.983 1.00 92.75 76 SER A O 1
ATOM 598 N N . LYS A 1 77 ? 34.068 11.174 -51.479 1.00 95.69 77 LYS A N 1
ATOM 599 C CA . LYS A 1 77 ? 33.433 10.745 -50.228 1.00 95.69 77 LYS A CA 1
ATOM 600 C C . LYS A 1 77 ? 33.229 9.232 -50.291 1.00 95.69 77 LYS A C 1
ATOM 602 O O . LYS A 1 77 ? 32.542 8.774 -51.197 1.00 95.69 77 LYS A O 1
ATOM 607 N N . ILE A 1 78 ? 33.810 8.503 -49.345 1.00 93.69 78 ILE A N 1
ATOM 608 C CA . ILE A 1 78 ? 33.694 7.039 -49.257 1.00 93.69 78 ILE A CA 1
ATOM 609 C C . ILE A 1 78 ? 32.723 6.595 -48.166 1.00 93.69 78 ILE A C 1
ATOM 611 O O . ILE A 1 78 ? 32.187 5.502 -48.241 1.00 93.69 78 ILE A O 1
ATOM 615 N N . GLY A 1 79 ? 32.429 7.459 -47.192 1.00 91.38 79 GLY A N 1
ATOM 616 C CA . GLY A 1 79 ? 31.513 7.095 -46.120 1.00 91.38 79 GLY A CA 1
ATOM 617 C C . GLY A 1 79 ? 31.161 8.238 -45.182 1.00 91.38 79 GLY A C 1
ATOM 618 O O . GLY A 1 79 ? 31.575 9.395 -45.356 1.00 91.38 79 GLY A O 1
ATOM 619 N N . SER A 1 80 ? 30.354 7.899 -44.185 1.00 92.19 80 SER A N 1
ATOM 620 C CA . SER A 1 80 ? 30.044 8.744 -43.038 1.00 92.19 80 SER A CA 1
ATOM 621 C C . SER A 1 80 ? 29.833 7.899 -41.791 1.00 92.19 80 SER A C 1
ATOM 623 O O . SER A 1 80 ? 29.327 6.789 -41.904 1.00 92.19 80 SER A O 1
ATOM 625 N N . THR A 1 81 ? 30.175 8.442 -40.630 1.00 90.00 81 THR A N 1
ATOM 626 C CA . THR A 1 81 ? 29.997 7.797 -39.320 1.00 90.00 81 THR A CA 1
ATOM 627 C C . THR A 1 81 ? 29.676 8.857 -38.265 1.00 90.00 81 THR A C 1
ATOM 629 O O . THR A 1 81 ? 30.043 10.016 -38.448 1.00 90.00 81 THR A O 1
ATOM 632 N N . ASP A 1 82 ? 28.952 8.509 -37.212 1.00 92.12 82 ASP A N 1
ATOM 633 C CA . ASP A 1 82 ? 28.787 9.307 -35.988 1.00 92.12 82 ASP A CA 1
ATOM 634 C C . ASP A 1 82 ? 29.902 9.059 -34.960 1.00 92.12 82 ASP A C 1
ATOM 636 O O . ASP A 1 82 ? 30.056 9.834 -34.023 1.00 92.12 82 ASP A O 1
ATOM 640 N N . GLU A 1 83 ? 30.746 8.059 -35.202 1.00 91.50 83 GLU A N 1
ATOM 641 C CA . GLU A 1 83 ? 31.917 7.734 -34.390 1.00 91.50 83 GLU A CA 1
ATOM 642 C C . GLU A 1 83 ? 33.175 8.509 -34.821 1.00 91.50 83 GLU A C 1
ATOM 644 O O . GLU A 1 83 ? 33.287 9.001 -35.947 1.00 91.50 83 GLU A O 1
ATOM 649 N N . THR A 1 84 ? 34.194 8.533 -33.961 1.00 94.19 84 THR A N 1
ATOM 650 C CA . THR A 1 84 ? 35.520 9.127 -34.235 1.00 94.19 84 THR A CA 1
ATOM 651 C C . THR A 1 84 ? 36.500 8.166 -34.930 1.00 94.19 84 THR A C 1
ATOM 653 O O . THR A 1 84 ? 37.723 8.343 -34.895 1.00 94.19 84 THR A O 1
ATOM 656 N N . SER A 1 85 ? 35.972 7.126 -35.584 1.00 91.94 85 SER A N 1
ATOM 657 C CA . SER A 1 85 ? 36.752 6.131 -36.325 1.00 91.94 85 SER A CA 1
ATOM 658 C C . SER A 1 85 ? 36.011 5.565 -37.541 1.00 91.94 85 SER A C 1
ATOM 660 O O . SER A 1 85 ? 34.782 5.615 -37.621 1.00 91.94 85 SER A O 1
ATOM 662 N N . TYR A 1 86 ? 36.760 5.041 -38.518 1.00 92.62 86 TYR A N 1
ATOM 663 C CA . TYR A 1 86 ? 36.217 4.473 -39.757 1.00 92.62 86 TYR A CA 1
ATOM 664 C C . TYR A 1 86 ? 37.153 3.414 -40.352 1.00 92.62 86 TYR A C 1
ATOM 666 O O . TYR A 1 86 ? 38.331 3.692 -40.563 1.00 92.62 86 TYR A O 1
ATOM 674 N N . LEU A 1 87 ? 36.634 2.223 -40.669 1.00 90.06 87 LEU A N 1
ATOM 675 C CA . LEU A 1 87 ? 37.357 1.222 -41.459 1.00 90.06 87 LEU A CA 1
ATOM 676 C C . LEU A 1 87 ? 37.028 1.424 -42.940 1.00 90.06 87 LEU A C 1
ATOM 678 O O . LEU A 1 87 ? 35.870 1.327 -43.333 1.00 90.06 87 LEU A O 1
ATOM 682 N N . ASP A 1 88 ? 38.046 1.701 -43.745 1.00 89.56 88 ASP A N 1
ATOM 683 C CA . ASP A 1 88 ? 37.950 1.653 -45.199 1.00 89.56 88 ASP A CA 1
ATOM 684 C C . ASP A 1 88 ? 38.303 0.239 -45.667 1.00 89.56 88 ASP A C 1
ATOM 686 O O . ASP A 1 88 ? 39.460 -0.168 -45.543 1.00 89.56 88 ASP A O 1
ATOM 690 N N . ASP A 1 89 ? 37.310 -0.509 -46.150 1.00 82.38 89 ASP A N 1
ATOM 691 C CA . ASP A 1 89 ? 37.430 -1.887 -46.645 1.00 82.38 89 ASP A CA 1
ATOM 692 C C . ASP A 1 89 ? 36.844 -2.083 -48.060 1.00 82.38 89 ASP A C 1
ATOM 694 O O . ASP A 1 89 ? 36.678 -3.216 -48.515 1.00 82.38 89 ASP A O 1
ATOM 698 N N . GLU A 1 90 ? 36.560 -0.992 -48.783 1.00 74.56 90 GLU A N 1
ATOM 699 C CA . GLU A 1 90 ? 35.972 -1.032 -50.128 1.00 74.56 90 GLU A CA 1
ATOM 700 C C . GLU A 1 90 ? 36.959 -0.538 -51.200 1.00 74.56 90 GLU A C 1
ATOM 702 O O . GLU A 1 90 ? 37.449 0.590 -51.149 1.00 74.56 90 GLU A O 1
ATOM 707 N N . ASP A 1 91 ? 37.216 -1.343 -52.235 1.00 77.38 91 ASP A N 1
ATOM 708 C CA . ASP A 1 91 ? 38.026 -0.973 -53.412 1.00 77.38 91 ASP A CA 1
ATOM 709 C C . ASP A 1 91 ? 39.469 -0.503 -53.094 1.00 77.38 91 ASP A C 1
ATOM 711 O O . ASP A 1 91 ? 40.009 0.431 -53.713 1.00 77.38 91 ASP A O 1
ATOM 715 N N . LEU A 1 92 ? 40.105 -1.136 -52.103 1.00 84.12 92 LEU A N 1
ATOM 716 C CA . LEU A 1 92 ? 41.520 -0.953 -51.783 1.00 84.12 92 LEU A CA 1
ATOM 717 C C . LEU A 1 92 ? 42.378 -2.022 -52.478 1.00 84.12 92 LEU A C 1
ATOM 719 O O . LEU A 1 92 ? 42.170 -3.214 -52.276 1.00 84.12 92 LEU A O 1
ATOM 723 N N . ASP A 1 93 ? 43.364 -1.587 -53.263 1.00 80.31 93 ASP A N 1
ATOM 724 C CA . ASP A 1 93 ? 44.336 -2.476 -53.901 1.00 80.31 93 ASP A CA 1
ATOM 725 C C . ASP A 1 93 ? 45.507 -2.757 -52.948 1.00 80.31 93 ASP A C 1
ATOM 727 O O . ASP A 1 93 ? 45.970 -1.854 -52.235 1.00 80.31 93 ASP A O 1
ATOM 731 N N . ALA A 1 94 ? 46.047 -3.973 -53.007 1.00 79.88 94 ALA A N 1
ATOM 732 C CA . ALA A 1 94 ? 47.251 -4.362 -52.283 1.00 79.88 94 ALA A CA 1
ATOM 733 C C . ALA A 1 94 ? 48.472 -3.516 -52.673 1.00 79.88 94 ALA A C 1
ATOM 735 O O . ALA A 1 94 ? 48.631 -3.073 -53.814 1.00 79.88 94 ALA A O 1
ATOM 736 N N . GLY A 1 95 ? 49.341 -3.254 -51.696 1.00 81.94 95 GLY A N 1
ATOM 737 C CA . GLY A 1 95 ? 50.573 -2.496 -51.881 1.00 81.94 95 GLY A CA 1
ATOM 738 C C . GLY A 1 95 ? 50.363 -1.047 -52.347 1.00 81.94 95 GLY A C 1
ATOM 739 O O . GLY A 1 95 ? 51.306 -0.406 -52.831 1.00 81.94 95 GLY A O 1
ATOM 740 N N . LYS A 1 96 ? 49.162 -0.479 -52.206 1.00 89.94 96 LYS A N 1
ATOM 741 C CA . LYS A 1 96 ? 48.824 0.852 -52.718 1.00 89.94 96 LYS A CA 1
ATOM 742 C C . LYS A 1 96 ? 48.680 1.870 -51.595 1.00 89.94 96 LYS A C 1
ATOM 744 O O . LYS A 1 96 ? 48.237 1.581 -50.489 1.00 89.94 96 LYS A O 1
ATOM 749 N N . LYS A 1 97 ? 49.119 3.099 -51.876 1.00 95.06 97 LYS A N 1
ATOM 750 C CA . LYS A 1 97 ? 49.051 4.216 -50.928 1.00 95.06 97 LYS A CA 1
ATOM 751 C C . LYS A 1 97 ? 47.752 4.995 -51.111 1.00 95.06 97 LYS A C 1
ATOM 753 O O . LYS A 1 97 ? 47.461 5.449 -52.218 1.00 95.06 97 LYS A O 1
ATOM 758 N N . TYR A 1 98 ? 47.045 5.212 -50.009 1.00 96.19 98 TYR A N 1
ATOM 759 C CA . TYR A 1 98 ? 45.798 5.965 -49.953 1.00 96.19 98 TYR A CA 1
ATOM 760 C C . TYR A 1 98 ? 45.921 7.162 -49.013 1.00 96.19 98 TYR A C 1
ATOM 762 O O . TYR A 1 98 ? 46.680 7.132 -48.045 1.00 96.19 98 TYR A O 1
ATOM 770 N N . TYR A 1 99 ? 45.189 8.227 -49.334 1.00 97.75 99 TYR A N 1
ATOM 771 C CA . TYR A 1 99 ? 45.199 9.509 -48.636 1.00 97.75 99 TYR A CA 1
ATOM 772 C C . TYR A 1 99 ? 43.787 9.862 -48.181 1.00 97.75 99 TYR A C 1
ATOM 774 O O . TYR A 1 99 ? 42.845 9.745 -48.968 1.00 97.75 99 TYR A O 1
ATOM 782 N N . TYR A 1 100 ? 43.654 10.361 -46.954 1.00 98.00 100 TYR A N 1
ATOM 783 C CA . TYR A 1 100 ? 42.373 10.594 -46.298 1.00 98.00 100 TYR A CA 1
ATOM 784 C C . TYR A 1 100 ? 42.258 11.999 -45.722 1.00 98.00 100 TYR A C 1
ATOM 786 O O . TYR A 1 100 ? 43.238 12.577 -45.251 1.00 98.00 100 TYR A O 1
ATOM 794 N N . LYS A 1 101 ? 41.033 12.524 -45.747 1.00 97.94 101 LYS A N 1
ATOM 795 C CA . LYS A 1 101 ? 40.603 13.714 -45.004 1.00 97.94 101 LYS A CA 1
ATOM 796 C C . LYS A 1 101 ? 39.209 13.475 -44.442 1.00 97.94 101 LYS A C 1
ATOM 798 O O . LYS A 1 101 ? 38.387 12.822 -45.089 1.00 97.94 101 LYS A O 1
ATOM 803 N N . VAL A 1 102 ? 38.923 14.068 -43.292 1.00 98.00 102 VAL A N 1
ATOM 804 C CA . VAL A 1 102 ? 37.622 13.986 -42.621 1.00 98.00 102 VAL A CA 1
ATOM 805 C C . VAL A 1 102 ? 37.086 15.395 -42.378 1.00 98.00 102 VAL A C 1
ATOM 807 O O . VAL A 1 102 ? 37.857 16.337 -42.222 1.00 98.00 102 VAL A O 1
ATOM 810 N N . ARG A 1 103 ? 35.764 15.575 -42.398 1.00 98.00 103 ARG A N 1
ATOM 811 C CA . ARG A 1 103 ? 35.105 16.808 -41.933 1.00 98.00 103 ARG A CA 1
ATOM 812 C C . ARG A 1 103 ? 33.872 16.471 -41.109 1.00 98.00 103 ARG A C 1
ATOM 814 O O . ARG A 1 103 ? 33.168 15.520 -41.449 1.00 98.00 103 ARG A O 1
ATOM 821 N N . ALA A 1 104 ? 33.619 17.243 -40.064 1.00 97.38 104 ALA A N 1
ATOM 822 C CA . ALA A 1 104 ? 32.454 17.108 -39.207 1.00 97.38 104 ALA A CA 1
ATOM 823 C C . ALA A 1 104 ? 31.202 17.698 -39.871 1.00 97.38 104 ALA A C 1
ATOM 825 O O . ALA A 1 104 ? 31.279 18.530 -40.782 1.00 97.38 104 ALA A O 1
ATOM 826 N N . HIS A 1 105 ? 30.037 17.245 -39.425 1.00 96.69 105 HIS A N 1
ATOM 827 C CA . HIS A 1 105 ? 28.729 17.635 -39.926 1.00 96.69 105 HIS A CA 1
ATOM 828 C C . HIS A 1 105 ? 27.694 17.696 -38.793 1.00 96.69 105 HIS A C 1
ATOM 830 O O . HIS A 1 105 ? 27.605 16.799 -37.949 1.00 96.69 105 HIS A O 1
ATOM 836 N N . ASN A 1 106 ? 26.863 18.735 -38.813 1.00 94.00 106 ASN A N 1
ATOM 837 C CA . ASN A 1 106 ? 25.644 18.853 -38.017 1.00 94.00 106 ASN A CA 1
ATOM 838 C C . ASN A 1 106 ? 24.517 19.484 -38.846 1.00 94.00 106 ASN A C 1
ATOM 840 O O . ASN A 1 106 ? 24.666 19.739 -40.041 1.00 94.00 106 ASN A O 1
ATOM 844 N N . SER A 1 107 ? 23.374 19.755 -38.220 1.00 91.75 107 SER A N 1
ATOM 845 C CA . SER A 1 107 ? 22.232 20.380 -38.895 1.00 91.75 107 SER A CA 1
ATOM 846 C C . SER A 1 107 ? 22.502 21.798 -39.425 1.00 91.75 107 SER A C 1
ATOM 848 O O . SER A 1 107 ? 21.742 22.266 -40.268 1.00 91.75 107 SER A O 1
ATOM 850 N N . ALA A 1 108 ? 23.553 22.486 -38.959 1.00 89.12 108 ALA A N 1
ATOM 851 C CA . ALA A 1 108 ? 23.991 23.783 -39.483 1.00 89.12 108 ALA A CA 1
ATOM 852 C C . ALA A 1 108 ? 24.891 23.661 -40.728 1.00 89.12 108 ALA A C 1
ATOM 854 O O . ALA A 1 108 ? 25.044 24.634 -41.467 1.00 89.12 108 ALA A O 1
ATOM 855 N N . GLY A 1 109 ? 25.484 22.489 -40.982 1.00 91.88 109 GLY A N 1
ATOM 856 C CA . GLY A 1 109 ? 26.331 22.220 -42.144 1.00 91.88 109 GLY A CA 1
ATOM 857 C C . GLY A 1 109 ? 27.616 21.464 -41.798 1.00 91.88 109 GLY A C 1
ATOM 858 O O . GLY A 1 109 ? 27.700 20.775 -40.785 1.00 91.88 109 GLY A O 1
ATOM 859 N N . THR A 1 110 ? 28.626 21.565 -42.668 1.00 96.44 110 THR A N 1
ATOM 860 C CA . THR A 1 110 ? 29.921 20.881 -42.495 1.00 96.44 110 THR A CA 1
ATOM 861 C C . THR A 1 110 ? 31.033 21.824 -42.056 1.00 96.44 110 THR A C 1
ATOM 863 O O . THR A 1 110 ? 31.096 22.949 -42.552 1.00 96.44 110 THR A O 1
ATOM 866 N N . SER A 1 111 ? 31.972 21.314 -41.264 1.00 96.44 111 SER A N 1
ATOM 867 C CA . SER A 1 111 ? 33.240 21.974 -40.943 1.00 96.44 111 SER A CA 1
ATOM 868 C C . SER A 1 111 ? 34.188 22.079 -42.154 1.00 96.44 111 SER A C 1
ATOM 870 O O . SER A 1 111 ? 33.908 21.580 -43.257 1.00 96.44 111 SER A O 1
ATOM 872 N N . GLY A 1 112 ? 35.370 22.665 -41.923 1.00 96.38 112 GLY A N 1
ATOM 873 C CA . GLY A 1 112 ? 36.545 22.475 -42.779 1.00 96.38 112 GLY A CA 1
ATOM 874 C C . GLY A 1 112 ? 37.045 21.022 -42.777 1.00 96.38 112 GLY A C 1
ATOM 875 O O . GLY A 1 112 ? 36.602 20.200 -41.976 1.00 96.38 112 GLY A O 1
ATOM 876 N N . TYR A 1 113 ? 37.955 20.693 -43.698 1.00 97.38 113 TYR A N 1
ATOM 877 C CA . TYR A 1 113 ? 38.611 19.380 -43.728 1.00 97.38 113 TYR A CA 1
ATOM 878 C C . TYR A 1 113 ? 39.786 19.326 -42.751 1.00 97.38 113 TYR A C 1
ATOM 880 O O . TYR A 1 113 ? 40.551 20.286 -42.664 1.00 97.38 113 TYR A O 1
ATOM 888 N N . SER A 1 114 ? 39.977 18.166 -42.128 1.00 97.88 114 SER A N 1
ATOM 889 C CA . SER A 1 114 ? 41.162 17.811 -41.352 1.00 97.88 114 SER A CA 1
ATOM 890 C C . SER A 1 114 ? 42.454 17.920 -42.173 1.00 97.88 114 SER A C 1
ATOM 892 O O . SER A 1 114 ? 42.456 17.997 -43.413 1.0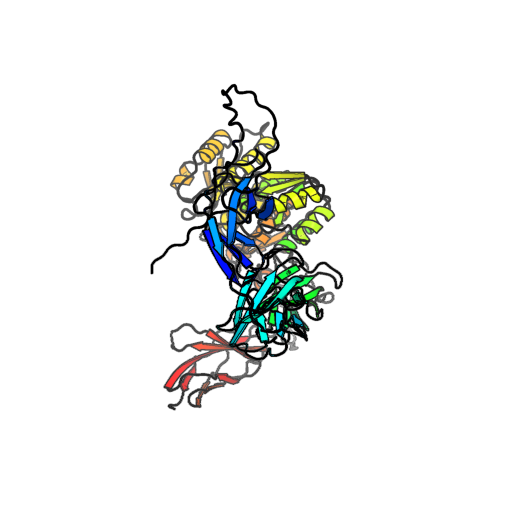0 97.88 114 SER A O 1
ATOM 894 N N . SER A 1 115 ? 43.587 17.812 -41.477 1.00 96.06 115 SER A N 1
ATOM 895 C CA . SER A 1 115 ? 44.865 17.483 -42.115 1.00 96.06 115 SER A CA 1
ATOM 896 C C . SER A 1 115 ? 44.805 16.125 -42.845 1.00 96.06 115 SER A C 1
ATOM 898 O O . SER A 1 115 ? 43.927 15.299 -42.585 1.00 96.06 115 SER A O 1
ATOM 900 N N . ILE A 1 116 ? 45.704 15.916 -43.818 1.00 97.38 116 ILE A N 1
ATOM 901 C CA . ILE A 1 116 ? 45.763 14.670 -44.604 1.00 97.38 116 ILE A CA 1
ATOM 902 C C . ILE A 1 116 ? 46.485 13.591 -43.804 1.00 97.38 116 ILE A C 1
ATOM 904 O O . ILE A 1 116 ? 47.655 13.773 -43.469 1.00 97.38 116 ILE A O 1
ATOM 908 N N . ALA A 1 117 ? 45.845 12.437 -43.634 1.00 97.06 117 ALA A N 1
ATOM 909 C CA . ALA A 1 117 ? 46.517 11.196 -43.253 1.00 97.06 117 ALA A CA 1
ATOM 910 C C . ALA A 1 117 ? 46.747 10.313 -44.485 1.00 97.06 117 ALA A C 1
ATOM 912 O O . ALA A 1 117 ? 46.020 10.411 -45.474 1.00 97.06 117 ALA A O 1
ATOM 913 N N . TYR A 1 118 ? 47.762 9.452 -44.457 1.00 96.88 118 TYR A N 1
ATOM 914 C CA . TYR A 1 118 ? 47.989 8.479 -45.522 1.00 96.88 118 TYR A CA 1
ATOM 915 C C . TYR A 1 118 ? 48.627 7.211 -44.982 1.00 96.88 118 TYR A C 1
ATOM 917 O O . TYR A 1 118 ? 49.395 7.258 -44.024 1.00 96.88 118 TYR A O 1
ATOM 925 N N . VAL A 1 119 ? 48.376 6.098 -45.661 1.00 96.94 119 VAL A N 1
ATOM 926 C CA . VAL A 1 119 ? 49.020 4.821 -45.362 1.00 96.94 119 VAL A CA 1
ATOM 927 C C . VAL A 1 119 ? 49.086 3.948 -46.619 1.00 96.94 119 VAL A C 1
ATOM 929 O O . VAL A 1 119 ? 48.383 4.206 -47.599 1.00 96.94 119 VAL A O 1
ATOM 932 N N . LYS A 1 120 ? 50.004 2.977 -46.640 1.00 92.81 120 LYS A N 1
ATOM 933 C CA . LYS A 1 120 ? 50.138 1.968 -47.700 1.00 92.81 120 LYS A CA 1
ATOM 934 C C . LYS A 1 120 ? 49.518 0.663 -47.195 1.00 92.81 120 LYS A C 1
ATOM 936 O O . LYS A 1 120 ? 49.874 0.254 -46.094 1.00 92.81 120 LYS A O 1
ATOM 941 N N . THR A 1 121 ? 48.636 0.043 -47.973 1.00 87.06 121 THR A N 1
ATOM 942 C CA . THR A 1 121 ? 48.140 -1.312 -47.692 1.00 87.06 121 THR A CA 1
ATOM 943 C C . THR A 1 121 ? 49.286 -2.331 -47.721 1.00 87.06 121 THR A C 1
ATOM 945 O O . THR A 1 121 ? 50.344 -2.078 -48.312 1.00 87.06 121 THR A O 1
ATOM 948 N N . GLU A 1 122 ? 49.105 -3.470 -47.050 1.00 77.69 122 GLU A N 1
ATOM 949 C CA . GLU A 1 122 ? 50.057 -4.589 -47.124 1.00 77.69 122 GLU A CA 1
ATOM 950 C C . GLU A 1 122 ? 50.120 -5.170 -48.549 1.00 77.69 122 GLU A C 1
ATOM 952 O O . GLU A 1 122 ? 49.276 -4.877 -49.396 1.00 77.69 122 GLU A O 1
ATOM 957 N N . GLU A 1 123 ? 51.144 -5.967 -48.844 1.00 73.75 123 GLU A N 1
ATOM 958 C CA . GLU A 1 123 ? 51.214 -6.699 -50.114 1.00 73.75 123 GLU A CA 1
ATOM 959 C C . GLU A 1 123 ? 50.228 -7.886 -50.098 1.00 73.75 123 GLU A C 1
ATOM 961 O O . GLU A 1 123 ? 49.879 -8.400 -49.033 1.00 73.75 123 GLU A O 1
ATOM 966 N N . GLU A 1 124 ? 49.764 -8.307 -51.275 1.00 61.25 124 GLU A N 1
ATOM 967 C CA . GLU A 1 124 ? 48.853 -9.447 -51.433 1.00 61.25 124 GLU A CA 1
ATOM 968 C C . GLU A 1 124 ? 49.560 -10.742 -51.001 1.00 61.25 124 GLU A C 1
ATOM 970 O O . GLU A 1 124 ? 50.709 -10.979 -51.382 1.00 61.25 124 GLU A O 1
ATOM 975 N N . SER A 1 125 ? 48.893 -11.572 -50.195 1.00 65.88 125 SER A N 1
ATOM 976 C CA . SER A 1 125 ? 49.401 -12.903 -49.845 1.00 65.88 125 SER A CA 1
ATOM 977 C C . SER A 1 125 ? 48.701 -13.973 -50.683 1.00 65.88 125 SER A C 1
ATOM 979 O O . SER A 1 125 ? 47.508 -13.844 -50.945 1.00 65.88 125 SER A O 1
ATOM 981 N N . ASP A 1 126 ? 49.411 -15.048 -51.035 1.00 72.50 126 ASP A N 1
ATOM 982 C CA . ASP A 1 126 ? 48.863 -16.222 -51.746 1.00 72.50 126 ASP A CA 1
ATOM 983 C C . ASP A 1 126 ? 47.957 -17.106 -50.857 1.00 72.50 126 ASP A C 1
ATOM 985 O O . ASP A 1 126 ? 47.641 -18.237 -51.217 1.00 72.50 126 ASP A O 1
ATOM 989 N N . LEU A 1 127 ? 47.562 -16.639 -49.666 1.00 82.50 127 LEU A N 1
ATOM 990 C CA . LEU A 1 127 ? 46.658 -17.394 -48.803 1.00 82.50 127 LEU A CA 1
ATOM 991 C C . LEU A 1 127 ? 45.252 -17.428 -49.408 1.00 82.50 127 LEU A C 1
ATOM 993 O O . LEU A 1 127 ? 44.661 -16.378 -49.683 1.00 82.50 127 LEU A O 1
ATOM 997 N N . ASP A 1 128 ? 44.686 -18.628 -49.506 1.00 88.44 128 ASP A N 1
ATOM 998 C CA . ASP A 1 128 ? 43.278 -18.805 -49.846 1.00 88.44 128 ASP A CA 1
ATOM 999 C C . ASP A 1 128 ? 42.370 -18.160 -48.783 1.00 88.44 128 ASP A C 1
ATOM 1001 O O . ASP A 1 128 ? 42.708 -18.062 -47.595 1.00 88.44 128 ASP A O 1
ATOM 1005 N N . ALA A 1 129 ? 41.194 -17.692 -49.204 1.00 89.94 129 ALA A N 1
ATOM 1006 C CA . ALA A 1 129 ? 40.179 -17.235 -48.263 1.00 89.94 129 ALA A CA 1
ATOM 1007 C C . ALA A 1 129 ? 39.664 -18.424 -47.425 1.00 89.94 129 ALA A C 1
ATOM 1009 O O . ALA A 1 129 ? 39.540 -19.529 -47.949 1.00 89.94 129 ALA A O 1
ATOM 1010 N N . PRO A 1 130 ? 39.331 -18.234 -46.134 1.00 95.62 130 PRO A N 1
ATOM 1011 C CA . PRO A 1 130 ? 38.700 -19.289 -45.349 1.00 95.62 130 PRO A CA 1
ATOM 1012 C C . PRO A 1 130 ? 37.331 -19.683 -45.919 1.00 95.62 130 PRO A C 1
ATOM 1014 O O . PRO A 1 130 ? 36.429 -18.846 -45.994 1.00 95.62 130 PRO A O 1
ATOM 1017 N N . ASP A 1 131 ? 37.169 -20.962 -46.246 1.00 94.12 131 ASP A N 1
ATOM 1018 C CA . ASP A 1 131 ? 35.914 -21.540 -46.729 1.00 94.12 131 ASP A CA 1
ATOM 1019 C C . ASP A 1 131 ? 35.032 -22.088 -45.587 1.00 94.12 131 ASP A C 1
ATOM 1021 O O . ASP A 1 131 ? 35.465 -22.248 -44.439 1.00 94.12 131 ASP A O 1
ATOM 1025 N N . ASP A 1 132 ? 33.758 -22.350 -45.909 1.00 95.06 132 ASP A N 1
ATOM 1026 C CA . ASP A 1 132 ? 32.736 -22.932 -45.018 1.00 95.06 132 ASP A CA 1
ATOM 1027 C C . ASP A 1 132 ? 32.582 -22.195 -43.672 1.00 95.06 132 ASP A C 1
ATOM 1029 O O . ASP A 1 132 ? 32.335 -22.801 -42.622 1.00 95.06 132 ASP A O 1
ATOM 1033 N N . LEU A 1 133 ? 32.712 -20.860 -43.685 1.00 97.81 133 LEU A N 1
ATOM 1034 C CA . LEU A 1 133 ? 32.408 -20.055 -42.507 1.00 97.81 133 LEU A CA 1
ATOM 1035 C C . LEU A 1 133 ? 30.943 -20.278 -42.109 1.00 97.81 133 LEU A C 1
ATOM 1037 O O . LEU A 1 133 ? 30.024 -20.109 -42.905 1.00 97.81 133 LEU A O 1
ATOM 1041 N N . LYS A 1 134 ? 30.719 -20.627 -40.845 1.00 96.56 134 LYS A N 1
ATOM 1042 C CA . LYS A 1 134 ? 29.400 -20.834 -40.244 1.00 96.56 134 LYS A CA 1
ATOM 1043 C C . LYS A 1 134 ? 29.280 -20.009 -38.982 1.00 96.56 134 LYS A C 1
ATOM 1045 O O . LYS A 1 134 ? 30.211 -19.960 -38.185 1.00 96.56 134 LYS A O 1
ATOM 1050 N N . ALA A 1 135 ? 28.102 -19.429 -38.776 1.00 96.75 135 ALA A N 1
ATOM 1051 C CA . ALA A 1 135 ? 27.724 -18.768 -37.536 1.00 96.75 135 ALA A CA 1
ATOM 1052 C C . ALA A 1 135 ? 26.512 -19.475 -36.930 1.00 96.75 135 ALA A C 1
ATOM 1054 O O . ALA A 1 135 ? 25.495 -19.665 -37.592 1.00 96.75 135 ALA A O 1
ATOM 1055 N N . THR A 1 136 ? 26.625 -19.895 -35.672 1.00 92.75 136 THR A N 1
ATOM 1056 C CA . THR A 1 136 ? 25.556 -20.574 -34.932 1.00 92.75 136 THR A CA 1
ATOM 1057 C C . THR A 1 136 ? 25.334 -19.860 -33.609 1.00 92.75 136 THR A C 1
ATOM 1059 O O . THR A 1 136 ? 26.261 -19.770 -32.805 1.00 92.75 136 THR A O 1
ATOM 1062 N N . ALA A 1 137 ? 24.115 -19.380 -33.367 1.00 88.62 137 ALA A N 1
ATOM 1063 C CA . ALA A 1 137 ? 23.748 -18.825 -32.068 1.00 88.62 137 ALA A CA 1
ATOM 1064 C C . ALA A 1 137 ? 23.888 -19.882 -30.962 1.00 88.62 137 ALA A C 1
ATOM 1066 O O . ALA A 1 137 ? 23.609 -21.070 -31.166 1.00 88.62 137 ALA A O 1
ATOM 1067 N N . LYS A 1 138 ? 24.371 -19.447 -29.801 1.00 83.81 138 LYS A N 1
ATOM 1068 C CA . LYS A 1 138 ? 24.530 -20.243 -28.584 1.00 83.81 138 LYS A CA 1
ATOM 1069 C C . LYS A 1 138 ? 23.900 -19.484 -27.419 1.00 83.81 138 LYS A C 1
ATOM 1071 O O . LYS A 1 138 ? 24.585 -19.065 -26.499 1.00 83.81 138 LYS A O 1
ATOM 1076 N N . GLY A 1 139 ? 22.585 -19.291 -27.481 1.00 68.19 139 GLY A N 1
ATOM 1077 C CA . GLY A 1 139 ? 21.851 -18.495 -26.506 1.00 68.19 139 GLY A CA 1
ATOM 1078 C C . GLY A 1 139 ? 21.797 -17.014 -26.876 1.00 68.19 139 GLY A C 1
ATOM 1079 O O . GLY A 1 139 ? 22.038 -16.612 -28.020 1.00 68.19 139 GLY A O 1
ATOM 1080 N N . SER A 1 140 ? 21.437 -16.186 -25.897 1.00 73.56 140 SER A N 1
ATOM 1081 C CA . SER A 1 140 ? 21.080 -14.783 -26.129 1.00 73.56 140 SER A CA 1
ATOM 1082 C C . SER A 1 140 ? 22.248 -13.804 -26.176 1.00 73.56 140 SER A C 1
ATOM 1084 O O . SER A 1 140 ? 22.056 -12.664 -26.589 1.00 73.56 140 SER A O 1
ATOM 1086 N N . ALA A 1 141 ? 23.449 -14.245 -25.807 1.00 80.88 141 ALA A N 1
ATOM 1087 C CA . ALA A 1 141 ? 24.638 -13.397 -25.745 1.00 80.88 141 ALA A CA 1
ATOM 1088 C C . ALA A 1 141 ? 25.891 -14.055 -26.346 1.00 80.88 141 ALA A C 1
ATOM 1090 O O . ALA A 1 141 ? 26.988 -13.555 -26.137 1.00 80.88 141 ALA A O 1
ATOM 1091 N N . GLN A 1 142 ? 25.758 -15.178 -27.067 1.00 87.56 142 GLN A N 1
ATOM 1092 C CA . GLN A 1 142 ? 26.910 -15.859 -27.666 1.00 87.56 142 GLN A CA 1
ATOM 1093 C C . GLN A 1 142 ? 26.624 -16.356 -29.084 1.00 87.56 142 GLN A C 1
ATOM 1095 O O . GLN A 1 142 ? 25.556 -16.904 -29.375 1.00 87.56 142 GLN A O 1
ATOM 1100 N N . ILE A 1 143 ? 27.610 -16.227 -29.971 1.00 93.94 143 ILE A N 1
ATOM 1101 C CA . ILE A 1 143 ? 27.599 -16.809 -31.317 1.00 93.94 143 ILE A CA 1
ATOM 1102 C C . ILE A 1 143 ? 28.899 -17.582 -31.530 1.00 93.94 143 ILE A C 1
ATOM 1104 O O . ILE A 1 143 ? 29.998 -17.051 -31.400 1.00 93.94 143 ILE A O 1
ATOM 1108 N N . LYS A 1 144 ? 28.780 -18.858 -31.905 1.00 96.50 144 LYS A N 1
ATOM 1109 C CA . LYS A 1 144 ? 29.925 -19.693 -32.269 1.00 96.50 144 LYS A CA 1
ATOM 1110 C C . LYS A 1 144 ? 30.173 -19.638 -33.772 1.00 96.50 144 LYS A C 1
ATOM 1112 O O . LYS A 1 144 ? 29.278 -19.941 -34.563 1.00 96.50 144 LYS A O 1
ATOM 1117 N N . LEU A 1 145 ? 31.410 -19.321 -34.137 1.00 98.12 145 LEU A N 1
ATOM 1118 C CA . LEU A 1 145 ? 31.937 -19.328 -35.494 1.00 98.12 145 LEU A CA 1
ATOM 1119 C C . LEU A 1 145 ? 32.854 -20.535 -35.720 1.00 98.12 145 LEU A C 1
ATOM 1121 O O . LEU A 1 145 ? 33.641 -20.913 -34.842 1.00 98.12 145 LEU A O 1
ATOM 1125 N N . THR A 1 146 ? 32.774 -21.121 -36.910 1.00 97.69 146 THR A N 1
ATOM 1126 C CA . THR A 1 146 ? 33.664 -22.196 -37.384 1.00 97.69 146 THR A CA 1
ATOM 1127 C C . THR A 1 146 ? 33.945 -22.025 -38.871 1.00 97.69 146 THR A C 1
ATOM 1129 O O . THR A 1 146 ? 33.046 -21.595 -39.584 1.00 97.69 146 THR A O 1
ATOM 1132 N N . TRP A 1 147 ? 35.141 -22.383 -39.329 1.00 98.06 147 TRP A N 1
ATOM 1133 C CA . TRP A 1 147 ? 35.546 -22.354 -40.743 1.00 98.06 147 TRP A CA 1
ATO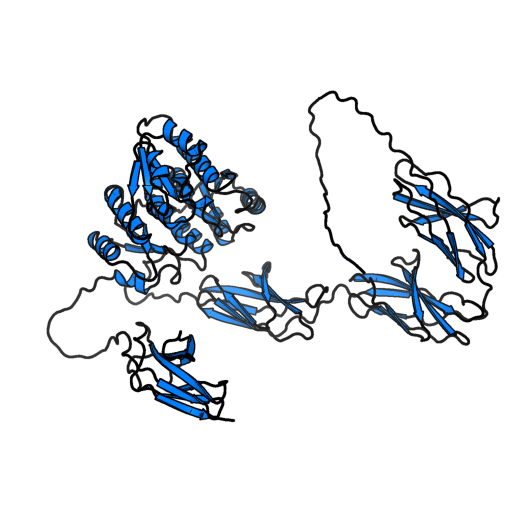M 1134 C C . TRP A 1 147 ? 36.562 -23.467 -41.041 1.00 98.06 147 TRP A C 1
ATOM 1136 O O . TRP A 1 147 ? 37.035 -24.143 -40.120 1.00 98.06 147 TRP A O 1
ATOM 1146 N N . GLU A 1 148 ? 36.904 -23.673 -42.311 1.00 96.25 148 GLU A N 1
ATOM 1147 C CA . GLU A 1 148 ? 37.943 -24.623 -42.714 1.00 96.25 148 GLU A CA 1
ATOM 1148 C C . GLU A 1 148 ? 39.357 -24.053 -42.557 1.00 96.25 148 GLU A C 1
ATOM 1150 O O . GLU A 1 148 ? 39.604 -22.850 -42.627 1.00 96.25 148 GLU A O 1
ATOM 1155 N N . LYS A 1 149 ? 40.319 -24.942 -42.300 1.00 95.38 149 LYS A N 1
ATOM 1156 C CA . LYS A 1 149 ? 41.718 -24.548 -42.154 1.00 95.38 149 LYS A CA 1
ATOM 1157 C C . LYS A 1 149 ? 42.285 -24.137 -43.519 1.00 95.38 149 LYS A C 1
ATOM 1159 O O . LYS A 1 149 ? 42.276 -24.943 -44.437 1.00 95.38 149 LYS A O 1
ATOM 1164 N N . VAL A 1 150 ? 42.866 -22.944 -43.586 1.00 95.38 150 VAL A N 1
ATOM 1165 C CA . VAL A 1 150 ? 43.678 -22.449 -44.704 1.00 95.38 150 VAL A CA 1
ATOM 1166 C C . VAL A 1 150 ? 45.133 -22.888 -44.517 1.00 95.38 150 VAL A C 1
ATOM 1168 O O . VAL A 1 150 ? 45.690 -22.773 -43.416 1.00 95.38 150 VAL A O 1
ATOM 1171 N N . ASP A 1 151 ? 45.743 -23.412 -45.578 1.00 91.06 151 ASP A N 1
ATOM 1172 C CA . ASP A 1 151 ? 47.151 -23.807 -45.580 1.00 91.06 151 ASP A CA 1
ATOM 1173 C C . ASP A 1 151 ? 48.073 -22.586 -45.438 1.00 91.06 151 ASP A C 1
ATOM 1175 O O . ASP A 1 151 ? 47.737 -21.477 -45.837 1.00 91.06 151 ASP A O 1
ATOM 1179 N N . ASP A 1 152 ? 49.212 -22.771 -44.767 1.00 88.00 152 ASP A N 1
ATOM 1180 C CA . ASP A 1 152 ? 50.202 -21.723 -44.453 1.00 88.00 152 ASP A CA 1
ATOM 1181 C C . ASP A 1 152 ? 49.709 -20.524 -43.604 1.00 88.00 152 ASP A C 1
ATOM 1183 O O . ASP A 1 152 ? 50.502 -19.662 -43.204 1.00 88.00 152 ASP A O 1
ATOM 1187 N N . ALA A 1 153 ? 48.433 -20.501 -43.209 1.00 91.75 153 ALA A N 1
ATOM 1188 C CA . ALA A 1 153 ? 47.898 -19.542 -42.250 1.00 91.75 153 ALA A CA 1
ATOM 1189 C C . ALA A 1 153 ? 48.459 -19.792 -40.836 1.00 91.75 153 ALA A C 1
ATOM 1191 O O . ALA A 1 153 ? 48.396 -20.902 -40.299 1.00 91.75 153 ALA A O 1
ATOM 1192 N N . THR A 1 154 ? 48.970 -18.743 -40.184 1.00 91.19 154 THR A N 1
ATOM 1193 C CA . THR A 1 154 ? 49.459 -18.809 -38.792 1.00 91.19 154 THR A CA 1
ATOM 1194 C C . THR A 1 154 ? 48.421 -18.334 -37.774 1.00 91.19 154 THR A C 1
ATOM 1196 O O . THR A 1 154 ? 48.514 -18.674 -36.589 1.00 91.19 154 THR A O 1
ATOM 1199 N N . SER A 1 155 ? 47.429 -17.565 -38.223 1.00 92.19 155 SER A N 1
ATOM 1200 C CA . SER A 1 155 ? 46.287 -17.092 -37.440 1.00 92.19 155 SER A CA 1
ATOM 1201 C C . SER A 1 155 ? 45.123 -16.685 -38.346 1.00 92.19 155 SER A C 1
ATOM 1203 O O . SER A 1 155 ? 45.286 -16.555 -39.556 1.00 92.19 155 SER A O 1
ATOM 1205 N N . TYR A 1 156 ? 43.972 -16.403 -37.745 1.00 95.00 156 TYR A N 1
ATOM 1206 C CA . TYR A 1 156 ? 42.780 -15.885 -38.401 1.00 95.00 156 TYR A CA 1
ATOM 1207 C C . TYR A 1 156 ? 42.288 -14.642 -37.680 1.00 95.00 156 TYR A C 1
ATOM 1209 O O . TYR A 1 156 ? 42.290 -14.578 -36.446 1.00 95.00 156 TYR A O 1
ATOM 1217 N N . TYR A 1 157 ? 41.840 -13.669 -38.461 1.00 92.62 157 TYR A N 1
ATOM 1218 C CA . TYR A 1 157 ? 41.219 -12.453 -37.958 1.00 92.62 157 TYR A CA 1
ATOM 1219 C C . TYR A 1 157 ? 39.710 -12.536 -38.156 1.00 92.62 157 TYR A C 1
ATOM 1221 O O . TYR A 1 157 ? 39.239 -12.819 -39.258 1.00 92.62 157 TYR A O 1
ATOM 1229 N N . VAL A 1 158 ? 38.969 -12.300 -37.075 1.00 96.00 158 VAL A N 1
ATOM 1230 C CA . VAL A 1 158 ? 37.508 -12.412 -37.027 1.00 96.00 158 VAL A CA 1
ATOM 1231 C C . VAL A 1 158 ? 36.906 -11.022 -36.939 1.00 96.00 158 VAL A C 1
ATOM 1233 O O . VAL A 1 158 ? 37.329 -10.221 -36.101 1.00 96.00 158 VAL A O 1
ATOM 1236 N N . TYR A 1 159 ? 35.914 -10.754 -37.782 1.00 91.50 159 TYR A N 1
ATOM 1237 C CA . TYR A 1 159 ? 35.266 -9.455 -37.882 1.00 91.50 159 TYR A CA 1
ATOM 1238 C C . TYR A 1 159 ? 33.757 -9.570 -37.710 1.00 91.50 159 TYR A C 1
ATOM 1240 O O . TYR A 1 159 ? 33.154 -10.537 -38.177 1.00 91.50 159 TYR A O 1
ATOM 1248 N N . ARG A 1 160 ? 33.149 -8.550 -37.100 1.00 94.56 160 ARG A N 1
ATOM 1249 C CA . ARG A 1 160 ? 31.715 -8.466 -36.803 1.00 94.56 160 ARG A CA 1
ATOM 1250 C C . ARG A 1 160 ? 31.119 -7.135 -37.245 1.00 94.56 160 ARG A C 1
ATOM 1252 O O . ARG A 1 160 ? 31.744 -6.094 -37.071 1.00 94.56 160 ARG A O 1
ATOM 1259 N N . SER A 1 161 ? 29.881 -7.161 -37.731 1.00 89.12 161 SER A N 1
ATOM 1260 C CA . SER A 1 161 ? 29.042 -5.977 -37.939 1.00 89.12 161 SER A CA 1
ATOM 1261 C C . SER A 1 161 ? 27.594 -6.235 -37.515 1.00 89.12 161 SER A C 1
ATOM 1263 O O . SER A 1 161 ? 27.125 -7.372 -37.515 1.00 89.12 161 SER A O 1
ATOM 1265 N N . ILE A 1 162 ? 26.855 -5.172 -37.191 1.00 87.00 162 ILE A N 1
ATOM 1266 C CA . ILE A 1 162 ? 25.397 -5.213 -36.963 1.00 87.00 162 ILE A CA 1
ATOM 1267 C C . ILE A 1 162 ? 24.589 -5.031 -38.261 1.00 87.00 162 ILE A C 1
ATOM 1269 O O . ILE A 1 162 ? 23.360 -5.077 -38.250 1.00 87.00 162 ILE A O 1
ATOM 1273 N N . SER A 1 163 ? 25.264 -4.823 -39.393 1.00 81.38 163 SER A N 1
ATOM 1274 C CA . SER A 1 163 ? 24.654 -4.645 -40.711 1.00 81.38 163 SER A CA 1
ATOM 1275 C C . SER A 1 163 ? 25.412 -5.451 -41.764 1.00 81.38 163 SER A C 1
ATOM 1277 O O . SER A 1 163 ? 26.637 -5.524 -41.741 1.00 81.38 163 SER A O 1
ATOM 1279 N N . SER A 1 164 ? 24.701 -6.026 -42.736 1.00 81.12 164 SER A N 1
ATOM 1280 C CA . SER A 1 164 ? 25.321 -6.833 -43.799 1.00 81.12 164 SER A CA 1
ATOM 1281 C C . SER A 1 164 ? 26.294 -6.035 -44.676 1.00 81.12 164 SER A C 1
ATOM 1283 O O . SER A 1 164 ? 27.219 -6.620 -45.248 1.00 81.12 164 SER A O 1
ATOM 1285 N N . ASN A 1 165 ? 26.066 -4.720 -44.776 1.00 77.00 165 ASN A N 1
ATOM 1286 C CA . ASN A 1 165 ? 26.833 -3.751 -45.567 1.00 77.00 165 ASN A CA 1
ATOM 1287 C C . ASN A 1 165 ? 27.327 -2.576 -44.700 1.00 77.00 165 ASN A C 1
ATOM 1289 O O . ASN A 1 165 ? 27.545 -1.486 -45.215 1.00 77.00 165 ASN A O 1
ATOM 1293 N N . GLY A 1 166 ? 27.376 -2.749 -43.376 1.00 72.31 166 GLY A N 1
ATOM 1294 C CA . GLY A 1 166 ? 27.934 -1.742 -42.474 1.00 72.31 166 GLY A CA 1
ATOM 1295 C C . GLY A 1 166 ? 29.420 -1.967 -42.236 1.00 72.31 166 GLY A C 1
ATOM 1296 O O . GLY A 1 166 ? 29.986 -2.963 -42.681 1.00 72.31 166 GLY A O 1
ATOM 1297 N N . THR A 1 167 ? 30.026 -1.072 -41.465 1.00 75.88 167 THR A N 1
ATOM 1298 C CA . THR A 1 167 ? 31.413 -1.201 -41.013 1.00 75.88 167 THR A CA 1
ATOM 1299 C C . THR A 1 167 ? 31.586 -2.476 -40.184 1.00 75.88 167 THR A C 1
ATOM 1301 O O . THR A 1 167 ? 30.786 -2.747 -39.282 1.00 75.88 167 THR A O 1
ATOM 1304 N N . TYR A 1 168 ? 32.615 -3.268 -40.491 1.00 86.56 168 TYR A N 1
ATOM 1305 C CA . TYR A 1 168 ? 32.996 -4.450 -39.718 1.00 86.56 168 TYR A CA 1
ATOM 1306 C C . TYR A 1 168 ? 34.159 -4.116 -38.783 1.00 86.56 168 TYR A C 1
ATOM 1308 O O . TYR A 1 168 ? 35.171 -3.584 -39.222 1.00 86.56 168 TYR A O 1
ATOM 1316 N N . SER A 1 169 ? 34.056 -4.493 -37.513 1.00 77.75 169 SER A N 1
ATOM 1317 C CA . SER A 1 169 ? 35.135 -4.342 -36.533 1.00 77.75 169 SER A CA 1
ATOM 1318 C C . SER A 1 169 ? 35.818 -5.681 -36.293 1.00 77.75 169 SER A C 1
ATOM 1320 O O . SER A 1 169 ? 35.142 -6.706 -36.191 1.00 77.75 169 SER A O 1
ATOM 1322 N N . LYS A 1 170 ? 37.151 -5.696 -36.176 1.00 88.56 170 LYS A N 1
ATOM 1323 C CA . LYS A 1 170 ? 37.882 -6.899 -35.757 1.00 88.56 170 LYS A CA 1
ATOM 1324 C C . LYS A 1 170 ? 37.605 -7.166 -34.281 1.00 88.56 170 LYS A C 1
ATOM 1326 O O . LYS A 1 170 ? 37.894 -6.316 -33.446 1.00 88.56 170 LYS A O 1
ATOM 1331 N N . ILE A 1 171 ? 37.105 -8.356 -33.977 1.00 89.81 171 ILE A N 1
ATOM 1332 C CA . ILE A 1 171 ? 36.779 -8.795 -32.612 1.00 89.81 171 ILE A CA 1
ATOM 1333 C C . ILE A 1 171 ? 37.727 -9.883 -32.098 1.00 89.81 171 ILE A C 1
ATOM 1335 O O . ILE A 1 171 ? 37.800 -10.136 -30.903 1.00 89.81 171 ILE A O 1
ATOM 1339 N N . GLY A 1 172 ? 38.505 -10.516 -32.983 1.00 86.50 172 GLY A N 1
ATOM 1340 C CA . GLY A 1 172 ? 39.375 -11.614 -32.579 1.00 86.50 172 GLY A CA 1
ATOM 1341 C C . GLY A 1 172 ? 40.584 -11.833 -33.478 1.00 86.50 172 GLY A C 1
ATOM 1342 O O . GLY A 1 172 ? 40.582 -11.527 -34.672 1.00 86.50 172 GLY A O 1
ATOM 1343 N N . SER A 1 173 ? 41.629 -12.401 -32.876 1.00 90.88 173 SER A N 1
ATOM 1344 C CA . SER A 1 173 ? 42.808 -12.935 -33.555 1.00 90.88 173 SER A CA 1
ATOM 1345 C C . SER A 1 173 ? 43.171 -14.274 -32.927 1.00 90.88 173 SER A C 1
ATOM 1347 O O . SER A 1 173 ? 43.700 -14.311 -31.816 1.00 90.88 173 SER A O 1
ATOM 1349 N N . ILE A 1 174 ? 42.887 -15.375 -33.619 1.00 93.62 174 ILE A N 1
ATOM 1350 C CA . ILE A 1 174 ? 43.011 -16.724 -33.054 1.00 93.62 174 ILE A CA 1
ATOM 1351 C C . ILE A 1 174 ? 43.793 -17.655 -33.980 1.00 93.62 174 ILE A C 1
ATOM 1353 O O . ILE A 1 174 ? 43.885 -17.422 -35.178 1.00 93.62 174 ILE A O 1
ATOM 1357 N N . LYS A 1 175 ? 44.408 -18.704 -33.426 1.00 91.38 175 LYS A N 1
ATOM 1358 C CA . LYS A 1 175 ? 45.198 -19.681 -34.208 1.00 91.38 175 LYS A CA 1
ATOM 1359 C C . LYS A 1 175 ? 44.385 -20.883 -34.698 1.00 91.38 175 LYS A C 1
ATOM 1361 O O . LYS A 1 175 ? 44.822 -21.582 -35.603 1.00 91.38 175 LYS A O 1
ATOM 1366 N N . GLY A 1 176 ? 43.253 -21.158 -34.052 1.00 92.19 176 GLY A N 1
ATOM 1367 C CA . GLY A 1 176 ? 42.361 -22.265 -34.401 1.00 92.19 176 GLY A CA 1
ATOM 1368 C C . GLY A 1 176 ? 41.427 -21.941 -35.568 1.00 92.19 176 GLY A C 1
ATOM 1369 O O . GLY A 1 176 ? 41.547 -20.905 -36.206 1.00 92.19 176 GLY A O 1
ATOM 1370 N N . THR A 1 177 ? 40.465 -22.822 -35.818 1.00 96.56 177 THR A N 1
ATOM 1371 C CA . THR A 1 177 ? 39.439 -22.660 -36.866 1.00 96.56 177 THR A CA 1
ATOM 1372 C C . THR A 1 177 ? 38.031 -22.476 -36.28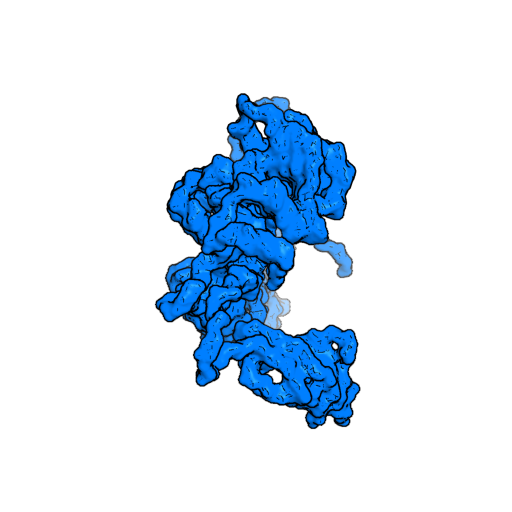7 1.00 96.56 177 THR A C 1
ATOM 1374 O O . THR A 1 177 ? 37.017 -22.789 -36.909 1.00 96.56 177 THR A O 1
ATOM 1377 N N . SER A 1 178 ? 37.959 -22.007 -35.040 1.00 95.25 178 SER A N 1
ATOM 1378 C CA . SER A 1 178 ? 36.715 -21.678 -34.354 1.00 95.25 178 SER A CA 1
ATOM 1379 C C . SER A 1 178 ? 36.938 -20.513 -33.399 1.00 95.25 178 SER A C 1
ATOM 1381 O O . SER A 1 178 ? 38.021 -20.361 -32.829 1.00 95.25 178 SER A O 1
ATOM 1383 N N . TYR A 1 179 ? 35.897 -19.707 -33.233 1.00 96.44 179 TYR A N 1
ATOM 1384 C CA . TYR A 1 179 ? 35.858 -18.563 -32.336 1.00 96.44 179 TYR A CA 1
ATOM 1385 C C . TYR A 1 179 ? 34.460 -18.455 -31.723 1.00 96.44 179 TYR A C 1
ATOM 1387 O O . TYR A 1 179 ? 33.471 -18.662 -32.424 1.00 96.44 179 TYR A O 1
ATOM 1395 N N . THR A 1 180 ? 34.375 -18.154 -30.432 1.00 94.94 180 THR A N 1
ATOM 1396 C CA . THR A 1 180 ? 33.108 -17.825 -29.771 1.00 94.94 180 THR A CA 1
ATOM 1397 C C . THR A 1 180 ? 33.101 -16.324 -29.542 1.00 94.94 180 THR A C 1
ATOM 1399 O O . THR A 1 180 ? 34.011 -15.814 -28.901 1.00 94.94 180 THR A O 1
ATOM 1402 N N . ASP A 1 181 ? 32.109 -15.644 -30.105 1.00 93.31 181 ASP A N 1
ATOM 1403 C CA . ASP A 1 181 ? 31.825 -14.237 -29.842 1.00 93.31 181 ASP A CA 1
ATOM 1404 C C . ASP A 1 181 ? 30.868 -14.163 -28.649 1.00 93.31 181 ASP A C 1
ATOM 1406 O O . ASP A 1 181 ? 29.726 -14.614 -28.765 1.00 93.31 181 ASP A O 1
ATOM 1410 N N . ASP A 1 182 ? 31.353 -13.680 -27.508 1.00 85.12 182 ASP A N 1
ATOM 1411 C CA . ASP A 1 182 ? 30.643 -13.598 -26.225 1.00 85.12 182 ASP A CA 1
ATOM 1412 C C . ASP A 1 182 ? 30.739 -12.214 -25.549 1.00 85.12 182 ASP A C 1
ATOM 1414 O O . ASP A 1 182 ? 30.285 -12.046 -24.417 1.00 85.12 182 ASP A O 1
ATOM 1418 N N . GLU A 1 183 ? 31.266 -11.207 -26.254 1.00 72.94 183 GLU A N 1
ATOM 1419 C CA . GLU A 1 183 ? 31.397 -9.829 -25.766 1.00 72.94 183 GLU A CA 1
ATOM 1420 C C . GLU A 1 183 ? 30.474 -8.873 -26.546 1.00 72.94 183 GLU A C 1
ATOM 1422 O O . GLU A 1 183 ? 30.533 -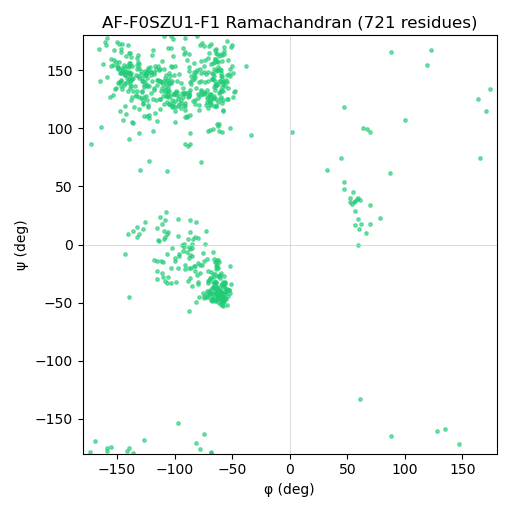8.777 -27.774 1.00 72.94 183 GLU A O 1
ATOM 1427 N N . ASP A 1 184 ? 29.622 -8.125 -25.838 1.00 76.69 184 ASP A N 1
ATOM 1428 C CA . ASP A 1 184 ? 28.762 -7.062 -26.392 1.00 76.69 184 ASP A CA 1
ATOM 1429 C C . ASP A 1 184 ? 27.733 -7.513 -27.458 1.00 76.69 184 ASP A C 1
ATOM 1431 O O . ASP A 1 184 ? 27.465 -6.807 -28.442 1.00 76.69 184 ASP A O 1
ATOM 1435 N N . LEU A 1 185 ? 27.129 -8.693 -27.267 1.00 80.31 185 LEU A N 1
ATOM 1436 C CA . LEU A 1 185 ? 25.985 -9.152 -28.060 1.00 80.31 185 LEU A CA 1
ATOM 1437 C C . LEU A 1 185 ? 24.651 -8.867 -27.357 1.00 80.31 185 LEU A C 1
ATOM 1439 O O . LEU A 1 185 ? 24.426 -9.284 -26.224 1.00 80.31 185 LEU A O 1
ATOM 1443 N N . ASP A 1 186 ? 23.735 -8.219 -28.071 1.00 73.88 186 ASP A N 1
ATOM 1444 C CA . ASP A 1 186 ? 22.374 -7.961 -27.624 1.00 73.88 186 ASP A CA 1
ATOM 1445 C C . ASP A 1 186 ? 21.466 -9.153 -27.980 1.00 73.88 186 ASP A C 1
ATOM 1447 O O . ASP A 1 186 ? 21.542 -9.676 -29.101 1.00 73.88 186 ASP A O 1
ATOM 1451 N N . PRO A 1 187 ? 20.541 -9.542 -27.092 1.00 70.31 187 PRO A N 1
ATOM 1452 C CA . PRO A 1 187 ? 19.541 -10.573 -27.355 1.00 70.31 187 PRO A CA 1
ATOM 1453 C C . PRO A 1 187 ? 18.652 -10.283 -28.568 1.00 70.31 187 PRO A C 1
ATOM 1455 O O . PRO A 1 187 ? 18.189 -9.161 -28.784 1.00 70.31 187 PRO A O 1
ATOM 1458 N N . GLY A 1 188 ? 18.350 -11.320 -29.352 1.00 74.19 188 GLY A N 1
ATOM 1459 C CA . GLY A 1 188 ? 17.465 -11.223 -30.517 1.00 74.19 188 GLY A CA 1
ATOM 1460 C C . GLY A 1 188 ? 18.006 -10.373 -31.667 1.00 74.19 188 GLY A C 1
ATOM 1461 O O . GLY A 1 188 ? 17.255 -10.065 -32.602 1.00 74.19 188 GLY A O 1
ATOM 1462 N N . LYS A 1 189 ? 19.278 -9.970 -31.609 1.00 85.44 189 LYS A N 1
ATOM 1463 C CA . LYS A 1 189 ? 19.914 -9.091 -32.586 1.00 85.44 189 LYS A CA 1
ATOM 1464 C C . LYS A 1 189 ? 20.705 -9.912 -33.592 1.00 85.44 189 LYS A C 1
ATOM 1466 O O . LYS A 1 189 ? 21.311 -10.938 -33.289 1.00 85.44 189 LYS A O 1
ATOM 1471 N N . LYS A 1 190 ? 20.643 -9.482 -34.850 1.00 92.31 190 LYS A N 1
ATOM 1472 C CA . LYS A 1 190 ? 21.366 -10.123 -35.946 1.00 92.31 190 LYS A CA 1
ATOM 1473 C C . LYS A 1 190 ? 22.765 -9.528 -36.059 1.00 92.31 190 LYS A C 1
ATOM 1475 O O . LYS A 1 190 ? 22.899 -8.315 -36.190 1.00 92.31 190 LYS A O 1
ATOM 1480 N N . TYR A 1 191 ? 23.759 -10.403 -36.083 1.00 93.00 191 TYR A N 1
ATOM 1481 C CA . TYR A 1 191 ? 25.165 -10.076 -36.259 1.00 93.00 191 TYR A CA 1
ATOM 1482 C C . TYR A 1 191 ? 25.706 -10.763 -37.504 1.00 93.00 191 TYR A C 1
ATOM 1484 O O . TYR A 1 191 ? 25.354 -11.907 -37.802 1.00 93.00 191 TYR A O 1
ATOM 1492 N N . TYR A 1 192 ? 26.550 -10.047 -38.235 1.00 95.69 192 TYR A N 1
ATOM 1493 C CA . TYR A 1 192 ? 27.173 -10.490 -39.472 1.00 95.69 192 TYR A CA 1
ATOM 1494 C C . TYR A 1 192 ? 28.671 -10.663 -39.254 1.00 95.69 192 TYR A C 1
ATOM 1496 O O . TYR A 1 192 ? 29.290 -9.839 -38.582 1.00 95.69 192 TYR A O 1
ATOM 1504 N N . TYR A 1 193 ? 29.250 -11.705 -39.847 1.00 97.25 193 TYR A N 1
ATOM 1505 C CA . TYR A 1 193 ? 30.643 -12.086 -39.648 1.00 97.25 193 TYR A CA 1
ATOM 1506 C C . TYR A 1 193 ? 31.346 -12.382 -40.968 1.00 97.25 193 TYR A C 1
ATOM 1508 O O . TYR A 1 193 ? 30.750 -12.936 -41.895 1.00 97.25 193 TYR A O 1
ATOM 1516 N N . LYS A 1 194 ? 32.634 -12.038 -41.009 1.00 96.19 194 LYS A N 1
ATOM 1517 C CA . LYS A 1 194 ? 33.597 -12.440 -42.041 1.00 96.19 194 LYS A CA 1
ATOM 1518 C C . LYS A 1 194 ? 34.930 -12.777 -41.370 1.00 96.19 194 LYS A C 1
ATOM 1520 O O . LYS A 1 194 ? 35.272 -12.195 -40.336 1.00 96.19 194 LYS A O 1
ATOM 1525 N N . VAL A 1 195 ? 35.669 -13.726 -41.933 1.00 96.62 195 VAL A N 1
ATOM 1526 C CA . VAL A 1 195 ? 36.962 -14.188 -41.407 1.00 96.62 195 VAL A CA 1
ATOM 1527 C C . VAL A 1 195 ? 37.988 -14.172 -42.533 1.00 96.62 195 VAL A C 1
ATOM 1529 O O . VAL A 1 195 ? 37.639 -14.362 -43.693 1.00 96.62 195 VAL A O 1
ATOM 1532 N N . ARG A 1 196 ? 39.260 -13.937 -42.213 1.00 92.69 196 ARG A N 1
ATOM 1533 C CA . ARG A 1 196 ? 40.364 -14.106 -43.168 1.00 92.69 196 ARG A CA 1
ATOM 1534 C C . ARG A 1 196 ? 41.585 -14.735 -42.519 1.00 92.69 196 ARG A C 1
ATOM 1536 O O . ARG A 1 196 ? 41.796 -14.581 -41.310 1.00 92.69 196 ARG A O 1
ATOM 1543 N N . ALA A 1 197 ? 42.376 -15.427 -43.325 1.00 92.06 197 ALA A N 1
ATOM 1544 C CA . ALA A 1 197 ? 43.643 -16.001 -42.918 1.00 92.06 197 ALA A CA 1
ATOM 1545 C C . ALA A 1 197 ? 44.732 -14.923 -42.854 1.00 92.06 197 ALA A C 1
ATOM 1547 O O . ALA A 1 197 ? 44.693 -13.911 -43.556 1.00 92.06 197 ALA A O 1
ATOM 1548 N N . HIS A 1 198 ? 45.705 -15.143 -41.980 1.00 87.12 198 HIS A N 1
ATOM 1549 C CA . HIS A 1 198 ? 46.856 -14.275 -41.797 1.00 87.12 198 HIS A CA 1
ATOM 1550 C C . HIS A 1 198 ? 48.120 -15.113 -41.607 1.00 87.12 198 HIS A C 1
ATOM 1552 O O . HIS A 1 198 ? 48.129 -16.093 -40.855 1.00 87.12 198 HIS A O 1
ATOM 1558 N N . SER A 1 199 ? 49.207 -14.680 -42.237 1.00 84.25 199 SER A N 1
ATOM 1559 C CA . SER A 1 199 ? 50.561 -15.176 -42.018 1.00 84.25 199 SER A CA 1
ATOM 1560 C C . SER A 1 199 ? 51.548 -14.009 -41.936 1.00 84.25 199 SER A C 1
ATOM 1562 O O . SER A 1 199 ? 51.186 -12.845 -42.069 1.00 84.25 199 SER A O 1
ATOM 1564 N N . SER A 1 200 ? 52.832 -14.310 -41.751 1.00 75.62 200 SER A N 1
ATOM 1565 C CA . SER A 1 200 ? 53.884 -13.295 -41.869 1.00 75.62 200 SER A CA 1
ATOM 1566 C C . SER A 1 200 ? 54.014 -12.696 -43.277 1.00 75.62 200 SER A C 1
ATOM 1568 O O . SER A 1 200 ? 54.691 -11.684 -43.425 1.00 75.62 200 SER A O 1
ATOM 1570 N N . ALA A 1 201 ? 53.429 -13.329 -44.301 1.00 70.38 201 ALA A N 1
ATOM 1571 C CA . ALA A 1 201 ? 53.440 -12.847 -45.681 1.00 70.38 201 ALA A CA 1
ATOM 1572 C C . ALA A 1 201 ? 52.265 -11.908 -46.008 1.00 70.38 201 ALA A C 1
ATOM 1574 O O . ALA A 1 201 ? 52.246 -11.337 -47.092 1.00 70.38 201 ALA A O 1
ATOM 1575 N N . GLY A 1 202 ? 51.308 -11.741 -45.090 1.00 71.00 202 GLY A N 1
ATOM 1576 C CA . GLY A 1 202 ? 50.125 -10.902 -45.274 1.00 71.00 202 GLY A CA 1
ATOM 1577 C C . GLY A 1 202 ? 48.830 -11.650 -44.967 1.00 71.00 202 GLY A C 1
ATOM 1578 O O . GLY A 1 202 ? 48.818 -12.666 -44.265 1.00 71.00 202 GLY A O 1
ATOM 1579 N N . THR A 1 203 ? 47.723 -11.124 -45.483 1.00 79.69 203 THR A N 1
ATOM 1580 C CA . THR A 1 203 ? 46.369 -11.656 -45.266 1.00 79.69 203 THR A CA 1
ATOM 1581 C C . THR A 1 203 ? 45.756 -12.179 -46.559 1.00 79.69 203 THR A C 1
ATOM 1583 O O . THR A 1 203 ? 46.110 -11.729 -47.649 1.00 79.69 203 THR A O 1
ATOM 1586 N N . SER A 1 204 ? 44.839 -13.138 -46.434 1.00 86.31 204 SER A N 1
ATOM 1587 C CA . SER A 1 204 ? 43.997 -13.590 -47.544 1.00 86.31 204 SER A CA 1
ATOM 1588 C C . SER A 1 204 ? 42.877 -12.587 -47.842 1.00 86.31 204 SER A C 1
ATOM 1590 O O . SER A 1 204 ? 42.590 -11.681 -47.047 1.00 86.31 204 SER A O 1
ATOM 1592 N N . ALA A 1 205 ? 42.143 -12.836 -48.928 1.00 85.50 205 ALA A N 1
ATOM 1593 C CA . ALA A 1 205 ? 40.790 -12.312 -49.087 1.00 85.50 205 ALA A CA 1
ATOM 1594 C C . ALA A 1 205 ? 39.857 -12.783 -47.945 1.00 85.50 205 ALA A C 1
ATOM 1596 O O . ALA A 1 205 ? 40.161 -13.725 -47.203 1.00 85.50 205 ALA A O 1
ATOM 1597 N N . TYR A 1 206 ? 38.719 -12.105 -47.790 1.00 89.38 206 TYR A N 1
ATOM 1598 C CA . TYR A 1 206 ? 37.685 -12.487 -46.829 1.00 89.38 206 TYR A CA 1
ATOM 1599 C C . TYR A 1 206 ? 36.925 -13.735 -47.263 1.00 89.38 206 TYR A C 1
ATOM 1601 O O . TYR A 1 206 ? 36.662 -13.920 -48.447 1.00 89.38 206 TYR A O 1
ATOM 1609 N N . SER A 1 207 ? 36.506 -14.529 -46.280 1.00 95.88 207 SER A N 1
ATOM 1610 C CA . SER A 1 207 ? 35.460 -15.531 -46.451 1.00 95.88 207 SER A CA 1
ATOM 1611 C C . SER A 1 207 ? 34.161 -14.895 -46.951 1.00 95.88 207 SER A C 1
ATOM 1613 O O . SER A 1 207 ? 33.914 -13.696 -46.757 1.00 95.88 207 SER A O 1
ATOM 1615 N N . ASP A 1 208 ? 33.253 -15.730 -47.450 1.00 92.81 208 ASP A N 1
ATOM 1616 C CA . ASP A 1 208 ? 31.857 -15.333 -47.606 1.00 92.81 208 ASP A CA 1
ATOM 1617 C C . ASP A 1 208 ? 31.270 -14.830 -46.275 1.00 92.81 208 ASP A C 1
ATOM 1619 O O . ASP A 1 208 ? 31.620 -15.293 -45.181 1.00 92.81 208 ASP A O 1
ATOM 1623 N N . LYS A 1 209 ? 30.371 -13.845 -46.372 1.00 94.25 209 LYS A N 1
ATOM 1624 C CA . LYS A 1 209 ? 29.683 -13.267 -45.213 1.00 94.25 209 LYS A CA 1
ATOM 1625 C C . LYS A 1 209 ? 28.618 -14.230 -44.705 1.00 94.25 209 LYS A C 1
ATOM 1627 O O . LYS A 1 209 ? 27.736 -14.639 -45.459 1.00 94.25 209 LYS A O 1
ATOM 1632 N N . VAL A 1 210 ? 28.614 -14.476 -43.400 1.00 97.12 210 VAL A N 1
ATOM 1633 C CA . VAL A 1 210 ? 27.521 -15.178 -42.717 1.00 97.12 210 VAL A CA 1
ATOM 1634 C C . VAL A 1 210 ? 26.866 -14.295 -41.675 1.00 97.12 210 VAL A C 1
ATOM 1636 O O . VAL A 1 210 ? 27.382 -13.242 -41.309 1.00 97.12 210 VAL A O 1
ATOM 1639 N N . TYR A 1 211 ? 25.713 -14.726 -41.180 1.00 96.62 211 TYR A N 1
ATOM 1640 C CA . TYR A 1 211 ? 25.074 -14.095 -40.041 1.00 96.62 211 TYR A CA 1
ATOM 1641 C C . TYR A 1 211 ? 24.508 -15.143 -39.097 1.00 96.62 211 TYR A C 1
ATOM 1643 O O . TYR A 1 211 ? 24.129 -16.238 -39.510 1.00 96.62 211 TYR A O 1
ATOM 1651 N N . ALA A 1 212 ? 24.384 -14.760 -37.836 1.00 93.62 212 ALA A N 1
ATOM 1652 C CA . ALA A 1 212 ? 23.517 -15.425 -36.882 1.00 93.62 212 ALA A CA 1
ATOM 1653 C C . ALA A 1 212 ? 22.708 -14.361 -36.138 1.00 93.62 212 ALA A C 1
ATOM 1655 O O . ALA A 1 212 ? 23.115 -13.207 -36.005 1.00 93.62 212 ALA A O 1
ATOM 1656 N N . THR A 1 213 ? 21.513 -14.735 -35.704 1.00 88.94 213 THR A N 1
ATOM 1657 C CA . THR A 1 213 ? 20.716 -13.922 -34.789 1.00 88.94 213 THR A CA 1
ATOM 1658 C C . THR A 1 213 ? 20.861 -14.570 -33.432 1.00 88.94 213 THR A C 1
ATOM 1660 O O . THR A 1 213 ? 20.551 -15.754 -33.326 1.00 88.94 213 THR A O 1
ATOM 1663 N N . THR A 1 214 ? 21.380 -13.833 -32.444 1.00 82.69 214 THR A N 1
ATOM 1664 C CA . THR A 1 214 ? 21.350 -14.302 -31.055 1.00 82.69 214 THR A CA 1
ATOM 1665 C C . THR A 1 214 ? 19.922 -14.678 -30.717 1.00 82.69 214 THR A C 1
ATOM 1667 O O . THR A 1 214 ? 18.968 -14.068 -31.221 1.00 82.69 214 THR A O 1
ATOM 1670 N N . ASP A 1 215 ? 19.752 -15.684 -29.872 1.00 72.56 215 ASP A N 1
ATOM 1671 C CA . ASP A 1 215 ? 18.411 -16.000 -29.422 1.00 72.56 215 ASP A CA 1
ATOM 1672 C C . ASP A 1 215 ? 17.845 -14.743 -28.740 1.00 72.56 215 ASP A C 1
ATOM 1674 O O . ASP A 1 215 ? 18.532 -14.040 -27.991 1.00 72.56 215 ASP A O 1
ATOM 1678 N N . LYS A 1 216 ? 16.591 -14.387 -29.036 1.00 55.81 216 LYS A N 1
ATOM 1679 C CA . LYS A 1 216 ? 15.864 -13.478 -28.131 1.00 55.81 216 LYS A CA 1
ATOM 1680 C C . LYS A 1 216 ? 15.953 -14.121 -26.766 1.00 55.81 216 LYS A C 1
ATOM 1682 O O . LYS A 1 216 ? 15.752 -15.329 -26.753 1.00 55.81 216 LYS A O 1
ATOM 1687 N N . ASN A 1 217 ? 16.255 -13.363 -25.706 1.00 51.44 217 ASN A N 1
ATOM 1688 C CA . ASN A 1 217 ? 16.427 -13.884 -24.349 1.00 51.44 217 ASN A CA 1
ATOM 1689 C C . ASN A 1 217 ? 15.488 -15.071 -24.095 1.00 51.44 217 ASN A C 1
ATOM 1691 O O . ASN A 1 217 ? 14.303 -14.916 -23.803 1.00 51.44 217 ASN A O 1
ATOM 1695 N N . GLY A 1 218 ? 16.027 -16.267 -24.313 1.00 45.53 218 GLY A N 1
ATOM 1696 C CA . GLY A 1 218 ? 15.376 -17.516 -24.009 1.00 45.53 218 GLY A CA 1
ATOM 1697 C C . GLY A 1 218 ? 15.796 -17.725 -22.586 1.00 45.53 218 GLY A C 1
ATOM 1698 O O . GLY A 1 218 ? 16.876 -18.260 -22.357 1.00 45.53 218 GLY A O 1
ATOM 1699 N N . GLY A 1 219 ? 15.049 -17.115 -21.664 1.00 46.75 219 GLY A N 1
ATOM 1700 C CA . GLY A 1 219 ? 15.373 -17.192 -20.251 1.00 46.75 219 GLY A CA 1
ATOM 1701 C C . GLY A 1 219 ? 15.513 -18.652 -19.826 1.00 46.75 219 GLY A C 1
ATOM 1702 O O . GLY A 1 219 ? 15.007 -19.540 -20.514 1.00 46.75 219 GLY A O 1
ATOM 1703 N N . ALA A 1 220 ? 16.220 -18.863 -18.717 1.00 56.69 220 ALA A N 1
ATOM 1704 C CA . ALA A 1 220 ? 16.405 -20.161 -18.075 1.00 56.69 220 ALA A CA 1
ATOM 1705 C C . ALA A 1 220 ? 15.142 -21.036 -18.132 1.00 56.69 220 ALA A C 1
ATOM 1707 O O . ALA A 1 220 ? 14.030 -20.506 -18.226 1.00 56.69 220 ALA A O 1
ATOM 1708 N N . ASP A 1 221 ? 15.303 -22.361 -18.094 1.00 67.50 221 ASP A N 1
ATOM 1709 C CA . ASP A 1 221 ? 14.150 -23.260 -18.093 1.00 67.50 221 ASP A CA 1
ATOM 1710 C C . ASP A 1 221 ? 13.143 -22.792 -17.035 1.00 67.50 221 ASP A C 1
ATOM 1712 O O . ASP A 1 221 ? 13.501 -22.393 -15.922 1.00 67.50 221 ASP A O 1
ATOM 1716 N N . ALA A 1 222 ? 11.874 -22.693 -17.438 1.00 78.75 222 ALA A N 1
ATOM 1717 C CA . ALA A 1 222 ? 10.854 -22.209 -16.526 1.00 78.75 222 ALA A CA 1
ATOM 1718 C C . ALA A 1 222 ? 10.796 -23.150 -15.317 1.00 78.75 222 ALA A C 1
ATOM 1720 O O . ALA A 1 222 ? 10.860 -24.362 -15.515 1.00 78.75 222 ALA A O 1
ATOM 1721 N N . PRO A 1 223 ? 10.613 -22.630 -14.091 1.00 87.25 223 PRO A N 1
ATOM 1722 C CA . PRO A 1 223 ? 10.430 -23.492 -12.934 1.00 87.25 223 PRO A CA 1
ATOM 1723 C C . PRO A 1 223 ? 9.291 -24.479 -13.191 1.00 87.25 223 PRO A C 1
ATOM 1725 O O . PRO A 1 223 ? 8.181 -24.072 -13.548 1.00 87.25 223 PRO A O 1
ATOM 1728 N N . GLU A 1 224 ? 9.559 -25.770 -13.043 1.00 90.50 224 GLU A N 1
ATOM 1729 C CA . GLU A 1 224 ? 8.554 -26.812 -13.229 1.00 90.50 224 GLU A CA 1
ATOM 1730 C C . GLU A 1 224 ? 7.871 -27.162 -11.900 1.00 90.50 224 GLU A C 1
ATOM 1732 O O . GLU A 1 224 ? 8.269 -26.720 -10.819 1.00 90.50 224 GLU A O 1
ATOM 1737 N N . ASN A 1 225 ? 6.785 -27.934 -11.986 1.00 91.94 225 ASN A N 1
ATOM 1738 C CA . ASN A 1 225 ? 6.059 -28.472 -10.834 1.00 91.94 225 ASN A CA 1
ATOM 1739 C C . ASN A 1 225 ? 5.615 -27.428 -9.797 1.00 91.94 225 ASN A C 1
ATOM 1741 O O . ASN A 1 225 ? 5.511 -27.735 -8.606 1.00 91.94 225 ASN A O 1
ATOM 1745 N N . LEU A 1 226 ? 5.256 -26.217 -10.247 1.00 97.31 226 LEU A N 1
ATOM 1746 C CA . LEU A 1 226 ? 4.639 -25.224 -9.375 1.00 97.31 226 LEU A CA 1
ATOM 1747 C C . LEU A 1 226 ? 3.344 -25.799 -8.790 1.00 97.31 226 LEU A C 1
ATOM 1749 O O . LEU A 1 226 ? 2.412 -26.153 -9.521 1.00 97.31 226 LEU A O 1
ATOM 1753 N N . LYS A 1 227 ? 3.282 -25.846 -7.462 1.00 96.12 227 LYS A N 1
ATOM 1754 C CA . LYS A 1 227 ? 2.123 -26.238 -6.662 1.00 96.12 227 LYS A CA 1
ATOM 1755 C C . LYS A 1 227 ? 1.690 -25.064 -5.802 1.00 96.12 227 LYS A C 1
ATOM 1757 O O . LYS A 1 227 ? 2.515 -24.277 -5.349 1.00 96.12 227 LYS A O 1
ATOM 1762 N N . ALA A 1 228 ? 0.387 -24.972 -5.574 1.00 94.62 228 ALA A N 1
ATOM 1763 C CA . ALA A 1 228 ? -0.213 -24.029 -4.650 1.00 94.62 228 ALA A CA 1
ATOM 1764 C C . ALA A 1 228 ? -1.092 -24.813 -3.677 1.00 94.62 228 ALA A C 1
ATOM 1766 O O . ALA A 1 228 ? -1.948 -25.587 -4.100 1.00 94.62 228 ALA A O 1
ATOM 1767 N N . GLU A 1 229 ? -0.868 -24.622 -2.383 1.00 92.94 229 GLU A N 1
ATOM 1768 C CA . GLU A 1 229 ? -1.584 -25.302 -1.310 1.00 92.94 229 GLU A CA 1
ATOM 1769 C C . GLU A 1 229 ? -2.132 -24.250 -0.344 1.00 92.94 229 GLU A C 1
ATOM 1771 O O . GLU A 1 229 ? -1.382 -23.423 0.180 1.00 92.94 229 GLU A O 1
ATOM 1776 N N . SER A 1 230 ? -3.444 -24.258 -0.107 1.00 88.56 230 SER A N 1
ATOM 1777 C CA . SER A 1 230 ? -4.042 -23.398 0.916 1.00 88.56 230 SER A CA 1
ATOM 1778 C C . SER A 1 230 ? -3.514 -23.794 2.292 1.00 88.56 230 SER A C 1
ATOM 1780 O O . SER A 1 230 ? -3.635 -24.951 2.684 1.00 88.56 230 SER A O 1
ATOM 1782 N N . LYS A 1 231 ? -2.951 -22.835 3.032 1.00 83.94 231 LYS A N 1
ATOM 1783 C CA . LYS A 1 231 ? -2.533 -23.027 4.430 1.00 83.94 231 LYS A CA 1
ATOM 1784 C C . LYS A 1 231 ? -3.553 -22.487 5.420 1.00 83.94 231 LYS A C 1
ATOM 1786 O O . LYS A 1 231 ? -3.695 -23.045 6.500 1.00 83.94 231 LYS A O 1
ATOM 1791 N N . SER A 1 232 ? -4.269 -21.427 5.058 1.00 79.81 232 SER A N 1
ATOM 1792 C CA . SER A 1 232 ? -5.303 -20.824 5.899 1.00 79.81 232 SER A CA 1
ATOM 1793 C C . SER A 1 232 ? -6.279 -19.999 5.056 1.00 79.81 232 SER A C 1
ATOM 1795 O O . SER A 1 232 ? -6.171 -19.943 3.828 1.00 79.81 232 SER A O 1
ATOM 1797 N N . ALA A 1 233 ? -7.214 -19.314 5.714 1.00 75.88 233 ALA A N 1
ATOM 1798 C CA . ALA A 1 233 ? -8.102 -18.345 5.076 1.00 75.88 233 ALA A CA 1
ATOM 1799 C C . ALA A 1 233 ? -7.357 -17.139 4.462 1.00 75.88 233 ALA A C 1
ATOM 1801 O O . ALA A 1 233 ? -7.929 -16.402 3.665 1.00 75.88 233 ALA A O 1
ATOM 1802 N N . SER A 1 234 ? -6.073 -16.936 4.783 1.00 78.88 234 SER A N 1
ATOM 1803 C CA . SER A 1 234 ? -5.289 -15.793 4.297 1.00 78.88 234 SER A CA 1
ATOM 1804 C C . SER A 1 234 ? -3.913 -16.148 3.739 1.00 78.88 234 SER A C 1
ATOM 1806 O O . SER A 1 234 ? -3.139 -15.240 3.415 1.00 78.88 234 SER A O 1
ATOM 1808 N N . GLN A 1 235 ? -3.589 -17.438 3.607 1.00 81.88 235 GLN A N 1
ATOM 1809 C CA . GLN A 1 235 ? -2.268 -17.883 3.165 1.00 81.88 235 GLN A CA 1
ATOM 1810 C C . GLN A 1 235 ? -2.336 -19.047 2.178 1.00 81.88 235 GLN A C 1
ATOM 1812 O O . GLN A 1 235 ? -3.041 -20.034 2.397 1.00 81.88 235 GLN A O 1
ATOM 1817 N N . ILE A 1 236 ? -1.529 -18.958 1.123 1.00 91.88 236 ILE A N 1
ATOM 1818 C CA . ILE A 1 236 ? -1.274 -20.036 0.166 1.00 91.88 236 ILE A CA 1
ATOM 1819 C C . ILE A 1 236 ? 0.238 -20.266 0.116 1.00 91.88 236 ILE A C 1
ATOM 1821 O O . ILE A 1 236 ? 1.009 -19.344 -0.154 1.00 91.88 236 ILE A O 1
ATOM 1825 N N . LYS A 1 237 ? 0.670 -21.504 0.364 1.00 95.69 237 LYS A N 1
ATOM 1826 C CA . LYS A 1 237 ? 2.064 -21.921 0.196 1.00 95.69 237 LYS A CA 1
ATOM 1827 C C . LYS A 1 237 ? 2.289 -22.377 -1.239 1.00 95.69 237 LYS A C 1
ATOM 1829 O O . LYS A 1 237 ? 1.545 -23.206 -1.759 1.00 95.69 237 LYS A O 1
ATOM 1834 N N . LEU A 1 238 ? 3.331 -21.839 -1.855 1.00 97.56 238 LEU A N 1
ATOM 1835 C CA . LEU A 1 238 ? 3.812 -22.202 -3.177 1.00 97.56 238 LEU A CA 1
ATOM 1836 C C . LEU A 1 238 ? 5.120 -22.981 -3.054 1.00 97.56 238 LEU A C 1
ATOM 1838 O O . LEU A 1 238 ? 5.987 -22.609 -2.259 1.00 97.56 238 LEU A O 1
ATOM 1842 N N . THR A 1 239 ? 5.274 -24.021 -3.866 1.00 96.88 239 THR A N 1
ATOM 1843 C CA . THR A 1 239 ? 6.532 -24.767 -4.036 1.00 96.88 239 THR A CA 1
ATOM 1844 C C . THR A 1 239 ? 6.738 -25.088 -5.511 1.00 96.88 239 THR A C 1
ATOM 1846 O O . THR A 1 239 ? 5.757 -25.317 -6.216 1.00 96.88 239 THR A O 1
ATOM 1849 N N . TRP A 1 240 ? 7.981 -25.108 -5.978 1.00 97.56 240 TRP A N 1
ATOM 1850 C CA . TRP A 1 240 ? 8.364 -25.463 -7.351 1.00 97.56 240 TRP A CA 1
ATOM 1851 C C . TRP A 1 240 ? 9.724 -26.165 -7.352 1.00 97.56 240 TRP A C 1
ATOM 1853 O O . TRP A 1 240 ? 10.408 -26.168 -6.328 1.00 97.56 240 TRP A O 1
ATOM 1863 N N . ASP A 1 241 ? 10.099 -26.764 -8.477 1.00 93.56 241 ASP A N 1
ATOM 1864 C CA . ASP A 1 241 ? 11.395 -27.430 -8.607 1.00 93.56 241 ASP A CA 1
ATOM 1865 C C . ASP A 1 241 ? 12.527 -26.413 -8.791 1.00 93.56 241 ASP A C 1
ATOM 1867 O O . ASP A 1 241 ? 12.340 -25.334 -9.362 1.00 93.56 241 ASP A O 1
ATOM 1871 N N . GLU A 1 242 ? 13.705 -26.757 -8.278 1.00 88.62 242 GLU A N 1
ATOM 1872 C CA . GLU A 1 242 ? 14.914 -25.958 -8.458 1.00 88.62 242 GLU A CA 1
ATOM 1873 C C . GLU A 1 242 ? 15.324 -25.923 -9.933 1.00 88.62 242 GLU A C 1
ATOM 1875 O O . GLU A 1 242 ? 15.271 -26.937 -10.627 1.00 88.62 242 GLU A O 1
ATOM 1880 N N . VAL A 1 243 ? 15.720 -24.742 -10.407 1.00 83.38 243 VAL A N 1
ATOM 1881 C CA . VAL A 1 243 ? 16.296 -24.543 -11.738 1.00 83.38 243 VAL A CA 1
ATOM 1882 C C . VAL A 1 243 ? 17.800 -24.335 -11.583 1.00 83.38 243 VAL A C 1
ATOM 1884 O O . VAL A 1 243 ? 18.224 -23.525 -10.757 1.00 83.38 243 VAL A O 1
ATOM 1887 N N . ASP A 1 244 ? 18.594 -25.042 -12.387 1.00 74.25 244 ASP A N 1
ATOM 1888 C CA . ASP A 1 244 ? 20.052 -24.907 -12.382 1.00 74.25 244 ASP A CA 1
ATOM 1889 C C . ASP A 1 244 ? 20.480 -23.449 -12.651 1.00 74.25 244 ASP A C 1
ATOM 1891 O O . ASP A 1 244 ? 19.892 -22.732 -13.469 1.00 74.25 244 ASP A O 1
ATOM 1895 N N . ASP A 1 245 ? 21.513 -23.005 -11.931 1.00 69.50 245 ASP A N 1
ATOM 1896 C CA . ASP A 1 245 ? 22.076 -21.648 -11.988 1.00 69.50 245 ASP A CA 1
ATOM 1897 C C . ASP A 1 245 ? 21.084 -20.509 -11.644 1.00 69.50 245 ASP A C 1
ATOM 1899 O O . ASP A 1 245 ? 21.300 -19.353 -12.024 1.00 69.50 245 ASP A O 1
ATOM 1903 N N . ALA A 1 246 ? 19.993 -20.807 -10.922 1.00 75.00 246 ALA A N 1
ATOM 1904 C CA . ALA A 1 246 ? 19.013 -19.819 -10.468 1.00 75.00 246 ALA A CA 1
ATOM 1905 C C . ALA A 1 246 ? 19.584 -18.821 -9.445 1.00 75.00 246 ALA A C 1
ATOM 1907 O O . ALA A 1 246 ? 19.908 -19.200 -8.321 1.00 75.00 246 ALA A O 1
ATOM 1908 N N . ASP A 1 247 ? 19.587 -17.520 -9.770 1.00 80.12 247 ASP A N 1
ATOM 1909 C CA . ASP A 1 247 ? 19.889 -16.487 -8.764 1.00 80.12 247 ASP A CA 1
ATOM 1910 C C . ASP A 1 247 ? 18.654 -16.172 -7.912 1.00 80.12 247 ASP A C 1
ATOM 1912 O O . ASP A 1 247 ? 18.720 -16.085 -6.683 1.00 80.12 247 ASP A O 1
ATOM 1916 N N . VAL A 1 248 ? 17.515 -15.931 -8.572 1.00 87.19 248 VAL A N 1
ATOM 1917 C CA . VAL A 1 248 ? 16.245 -15.578 -7.924 1.00 87.19 248 VAL A CA 1
ATOM 1918 C C . VAL A 1 248 ? 15.034 -16.044 -8.734 1.00 87.19 248 VAL A C 1
ATOM 1920 O O . VAL A 1 248 ? 15.068 -16.135 -9.958 1.00 87.19 248 VAL A O 1
ATOM 1923 N N . TYR A 1 249 ? 13.906 -16.210 -8.052 1.00 91.44 249 TYR A N 1
ATOM 1924 C CA . TYR A 1 249 ? 12.591 -16.496 -8.608 1.00 91.44 249 TYR A CA 1
ATOM 1925 C C . TYR A 1 249 ? 11.647 -15.307 -8.422 1.00 91.44 249 TYR A C 1
ATOM 1927 O O . TYR A 1 249 ? 11.513 -14.748 -7.333 1.00 91.44 249 TYR A O 1
ATOM 1935 N N . TYR A 1 250 ? 10.951 -14.920 -9.485 1.00 91.44 250 TYR A N 1
ATOM 1936 C CA . TYR A 1 250 ? 9.877 -13.935 -9.484 1.00 91.44 250 TYR A CA 1
ATOM 1937 C C . TYR A 1 250 ? 8.533 -14.644 -9.405 1.00 91.44 250 TYR A C 1
ATOM 1939 O O . TYR A 1 250 ? 8.162 -15.393 -10.307 1.00 91.44 250 TYR A O 1
ATOM 1947 N N . VAL A 1 251 ? 7.778 -14.365 -8.347 1.00 92.56 251 VAL A N 1
ATOM 1948 C CA . VAL A 1 251 ? 6.455 -14.955 -8.124 1.00 92.56 251 VAL A CA 1
ATOM 1949 C C . VAL A 1 251 ? 5.389 -13.973 -8.584 1.00 92.56 251 VAL A C 1
ATOM 1951 O O . VAL A 1 251 ? 5.419 -12.795 -8.217 1.00 92.56 251 VAL A O 1
ATOM 1954 N N . TYR A 1 252 ? 4.431 -14.454 -9.367 1.00 89.00 252 TYR A N 1
ATOM 1955 C CA . TYR A 1 252 ? 3.334 -13.668 -9.916 1.00 89.00 252 TYR A CA 1
ATOM 1956 C C . TYR A 1 252 ? 1.984 -14.218 -9.474 1.00 89.00 252 TYR A C 1
ATOM 1958 O O . TYR A 1 252 ? 1.818 -15.429 -9.342 1.00 89.00 252 TYR A O 1
ATOM 1966 N N . ARG A 1 253 ? 1.001 -13.327 -9.326 1.00 94.00 253 ARG A N 1
ATOM 1967 C CA . ARG A 1 253 ? -0.368 -13.651 -8.912 1.00 94.00 253 ARG A CA 1
ATOM 1968 C C . ARG A 1 253 ? -1.414 -13.000 -9.815 1.00 94.00 253 ARG A C 1
ATOM 1970 O O . ARG A 1 253 ? -1.240 -11.859 -10.242 1.00 94.00 253 ARG A O 1
ATOM 1977 N N . ALA A 1 254 ? -2.526 -13.695 -10.033 1.00 73.06 254 ALA A N 1
ATOM 1978 C CA . ALA A 1 254 ? -3.743 -13.201 -10.673 1.00 73.06 254 ALA A CA 1
ATOM 1979 C C . ALA A 1 254 ? -5.006 -13.699 -9.938 1.00 73.06 254 ALA A C 1
ATOM 1981 O O . ALA A 1 254 ? -4.960 -14.679 -9.198 1.00 73.06 254 ALA A O 1
ATOM 1982 N N . LEU A 1 255 ? -6.147 -13.038 -10.172 1.00 80.38 255 LEU A N 1
ATOM 1983 C CA . LEU A 1 255 ? -7.476 -13.435 -9.658 1.00 80.38 255 LEU A CA 1
ATOM 1984 C C . LEU A 1 255 ? -8.278 -14.314 -10.637 1.00 80.38 255 LEU A C 1
ATOM 1986 O O . LEU A 1 255 ? -9.413 -14.686 -10.364 1.00 80.38 255 LEU A O 1
ATOM 1990 N N . SER A 1 256 ? -7.723 -14.616 -11.810 1.00 72.25 256 SER A N 1
ATOM 1991 C CA . SER A 1 256 ? -8.315 -15.554 -12.769 1.00 72.25 256 SER A CA 1
ATOM 1992 C C . SER A 1 256 ? -7.218 -16.246 -13.570 1.00 72.25 256 SER A C 1
ATOM 1994 O O . SER A 1 256 ? -6.141 -15.679 -13.767 1.00 72.25 256 SER A O 1
ATOM 1996 N N . SER A 1 257 ? -7.500 -17.451 -14.066 1.00 71.62 257 SER A N 1
ATOM 1997 C CA . SER A 1 257 ? -6.554 -18.254 -14.856 1.00 71.62 257 SER A CA 1
ATOM 1998 C C . SER A 1 257 ? -6.107 -17.577 -16.157 1.00 71.62 257 SER A C 1
ATOM 2000 O O . SER A 1 257 ? -4.992 -17.811 -16.621 1.00 71.62 257 SER A O 1
ATOM 2002 N N . SER A 1 258 ? -6.956 -16.727 -16.739 1.00 70.56 258 SER A N 1
ATOM 2003 C CA . SER A 1 258 ? -6.677 -15.942 -17.948 1.00 70.56 258 SER A CA 1
ATOM 2004 C C . SER A 1 258 ? -6.438 -14.453 -17.667 1.00 70.56 258 SER A C 1
ATOM 2006 O O . SER A 1 258 ? -6.424 -13.651 -18.599 1.00 70.56 258 SER A O 1
ATOM 2008 N N . GLY A 1 259 ? -6.327 -14.061 -16.396 1.00 69.38 259 GLY A N 1
ATOM 2009 C CA . GLY A 1 259 ? -6.161 -12.669 -15.989 1.00 69.38 259 GLY A CA 1
ATOM 2010 C C . GLY A 1 259 ? -4.736 -12.155 -16.172 1.00 69.38 259 GLY A C 1
ATOM 2011 O O . GLY A 1 259 ? -3.802 -12.912 -16.433 1.00 69.38 259 GLY A O 1
ATOM 2012 N N . THR A 1 260 ? -4.557 -10.848 -15.988 1.00 68.62 260 THR A N 1
ATOM 2013 C CA . THR A 1 260 ? -3.223 -10.242 -15.926 1.00 68.62 260 THR A CA 1
ATOM 2014 C C . THR A 1 260 ? -2.524 -10.672 -14.637 1.00 68.62 260 THR A C 1
ATOM 2016 O O . THR A 1 260 ? -3.039 -10.439 -13.543 1.00 68.62 260 THR A O 1
ATOM 2019 N N . TYR A 1 261 ? -1.353 -11.293 -14.771 1.00 81.75 261 TYR A N 1
ATOM 2020 C CA . TYR A 1 261 ? -0.503 -11.695 -13.652 1.00 81.75 261 TYR A CA 1
ATOM 2021 C C . TYR A 1 261 ? 0.424 -10.545 -13.253 1.00 81.75 261 TYR A C 1
ATOM 2023 O O . TYR A 1 261 ? 1.149 -10.011 -14.090 1.00 81.75 261 TYR A O 1
ATOM 2031 N N . SER A 1 262 ? 0.436 -10.198 -11.968 1.00 71.75 262 SER A N 1
ATOM 2032 C CA . SER A 1 262 ? 1.307 -9.160 -11.405 1.00 71.75 262 SER A CA 1
ATOM 2033 C C . SER A 1 262 ? 2.379 -9.788 -10.526 1.00 71.75 262 SER A C 1
ATOM 2035 O O . SER A 1 262 ? 2.077 -10.695 -9.751 1.00 71.75 262 SER A O 1
ATOM 2037 N N . LYS A 1 263 ? 3.623 -9.305 -10.617 1.00 90.00 263 LYS A N 1
ATOM 2038 C CA . LYS A 1 263 ? 4.714 -9.769 -9.749 1.00 90.00 263 LYS A CA 1
ATOM 2039 C C . LYS A 1 263 ? 4.437 -9.346 -8.307 1.00 90.00 263 LYS A C 1
ATOM 2041 O O . LYS A 1 263 ? 4.230 -8.160 -8.063 1.00 90.00 263 LYS A O 1
ATOM 2046 N N . ILE A 1 264 ? 4.457 -10.293 -7.374 1.00 84.88 264 ILE A N 1
ATOM 2047 C CA . ILE A 1 264 ? 4.201 -10.046 -5.948 1.00 84.88 264 ILE A CA 1
ATOM 2048 C C . ILE A 1 264 ? 5.469 -10.097 -5.095 1.00 84.88 264 ILE A C 1
ATOM 2050 O O . ILE A 1 264 ? 5.533 -9.411 -4.082 1.00 84.88 264 ILE A O 1
ATOM 2054 N N . THR A 1 265 ? 6.490 -10.863 -5.496 1.00 88.94 265 THR A N 1
ATOM 2055 C CA . THR A 1 265 ? 7.753 -10.934 -4.748 1.00 88.94 265 THR A CA 1
ATOM 2056 C C . THR A 1 265 ? 8.920 -11.454 -5.596 1.00 88.94 265 THR A C 1
ATOM 2058 O O . THR A 1 265 ? 8.756 -11.856 -6.753 1.00 88.94 265 THR A O 1
ATOM 2061 N N . THR A 1 266 ? 10.116 -11.431 -5.014 1.00 89.00 266 THR A N 1
ATOM 2062 C CA . THR A 1 266 ? 11.342 -12.063 -5.505 1.00 89.00 266 THR A CA 1
ATOM 2063 C C . THR A 1 266 ? 11.966 -12.859 -4.360 1.00 89.00 266 THR A C 1
ATOM 2065 O O . THR A 1 266 ? 12.163 -12.302 -3.284 1.00 89.00 266 THR A O 1
ATOM 2068 N N . VAL A 1 267 ? 12.258 -14.140 -4.575 1.00 87.88 267 VAL A N 1
ATOM 2069 C CA . VAL A 1 267 ? 12.815 -15.054 -3.560 1.00 87.88 267 VAL A CA 1
ATOM 2070 C C . VAL A 1 267 ? 14.001 -15.825 -4.131 1.00 87.88 267 VAL A C 1
ATOM 2072 O O . VAL A 1 267 ? 14.071 -16.004 -5.338 1.00 87.88 267 VAL A O 1
ATOM 2075 N N . SER A 1 268 ? 14.924 -16.288 -3.293 1.00 87.81 268 SER A N 1
ATOM 2076 C CA . SER A 1 268 ? 16.022 -17.179 -3.711 1.00 87.81 268 SER A CA 1
ATOM 2077 C C . SER A 1 268 ? 15.753 -18.656 -3.394 1.00 87.81 268 SER A C 1
ATOM 2079 O O . SER A 1 268 ? 16.460 -19.523 -3.885 1.00 87.81 268 SER A O 1
ATOM 2081 N N . SER A 1 269 ? 14.726 -18.959 -2.593 1.00 88.69 269 SER A N 1
ATOM 2082 C CA . SER A 1 269 ? 14.290 -20.323 -2.276 1.00 88.69 269 SER A CA 1
ATOM 2083 C C . SER A 1 269 ? 13.252 -20.847 -3.271 1.00 88.69 269 SER A C 1
ATOM 2085 O O . SER A 1 269 ? 12.512 -20.076 -3.880 1.00 88.69 269 SER A O 1
ATOM 2087 N N . THR A 1 270 ? 13.107 -22.170 -3.355 1.00 94.94 270 THR A N 1
ATOM 2088 C CA . THR A 1 270 ? 12.111 -22.882 -4.185 1.00 94.94 270 THR A CA 1
ATOM 2089 C C . THR A 1 270 ? 10.716 -22.977 -3.545 1.00 94.94 270 THR A C 1
ATOM 2091 O O . THR A 1 270 ? 9.879 -23.814 -3.893 1.00 94.94 270 THR A O 1
ATOM 2094 N N . SER A 1 271 ? 10.440 -22.107 -2.571 1.00 93.06 271 SER A N 1
ATOM 2095 C CA . SER A 1 271 ? 9.133 -21.994 -1.930 1.00 93.06 271 SER A CA 1
ATOM 2096 C C . SER A 1 271 ? 8.849 -20.569 -1.472 1.00 93.06 271 SER A C 1
ATOM 2098 O O . SER A 1 271 ? 9.764 -19.804 -1.155 1.00 93.06 271 SER A O 1
ATOM 2100 N N . TYR A 1 272 ? 7.563 -20.223 -1.432 1.00 95.94 272 TYR A N 1
ATOM 2101 C CA . TYR A 1 272 ? 7.076 -18.929 -0.966 1.00 95.94 272 TYR A CA 1
ATOM 2102 C C . TYR A 1 272 ? 5.663 -19.052 -0.387 1.00 95.94 272 TYR A C 1
ATOM 2104 O O . TYR A 1 272 ? 4.794 -19.656 -1.009 1.00 95.94 272 TYR A O 1
ATOM 2112 N N . THR A 1 273 ? 5.408 -18.449 0.775 1.00 94.06 273 THR A N 1
ATOM 2113 C CA . THR A 1 273 ? 4.055 -18.356 1.346 1.00 94.06 273 THR A CA 1
ATOM 2114 C C . THR A 1 273 ? 3.469 -16.981 1.049 1.00 94.06 273 THR A C 1
ATOM 2116 O O . THR A 1 273 ? 3.831 -15.993 1.691 1.00 94.06 273 THR A O 1
ATOM 2119 N N . ASP A 1 274 ? 2.538 -16.921 0.098 1.00 89.38 274 ASP A N 1
ATOM 2120 C CA . ASP A 1 274 ? 1.759 -15.712 -0.162 1.00 89.38 274 ASP A CA 1
ATOM 2121 C C . ASP A 1 274 ? 0.759 -15.520 0.980 1.00 89.38 274 ASP A C 1
ATOM 2123 O O . ASP A 1 274 ? -0.053 -16.402 1.262 1.00 89.38 274 ASP A O 1
ATOM 2127 N N . SER A 1 275 ? 0.870 -14.390 1.671 1.00 83.19 275 SER A N 1
ATOM 2128 C CA . SER A 1 275 ? 0.117 -14.076 2.887 1.00 83.19 275 SER A CA 1
ATOM 2129 C C . SER A 1 275 ? -0.743 -12.829 2.682 1.00 83.19 275 SER A C 1
ATOM 2131 O O . SER A 1 275 ? -0.475 -12.018 1.800 1.00 83.19 275 SER A O 1
ATOM 2133 N N . SER A 1 276 ? -1.733 -12.616 3.551 1.00 78.06 276 SER A N 1
ATOM 2134 C CA . SER A 1 276 ? -2.698 -11.498 3.457 1.00 78.06 276 SER A CA 1
ATOM 2135 C C . SER A 1 276 ? -3.677 -11.620 2.278 1.00 78.06 276 SER A C 1
ATOM 2137 O O . SER A 1 276 ? -4.073 -10.626 1.656 1.00 78.06 276 SER A O 1
ATOM 2139 N N . LEU A 1 277 ? -4.043 -12.860 1.954 1.00 71.44 277 LEU A N 1
ATOM 2140 C CA . LEU A 1 277 ? -5.033 -13.215 0.942 1.00 71.44 277 LEU A CA 1
ATOM 2141 C C . LEU A 1 277 ? -6.459 -13.135 1.508 1.00 71.44 277 LEU A C 1
ATOM 2143 O O . LEU A 1 277 ? -6.668 -13.230 2.714 1.00 71.44 277 LEU A O 1
ATOM 2147 N N . SER A 1 278 ? -7.449 -12.942 0.639 1.00 71.06 278 SER A N 1
ATOM 2148 C CA . SER A 1 278 ? -8.867 -12.967 1.015 1.00 71.06 278 SER A CA 1
ATOM 2149 C C . SER A 1 278 ? -9.345 -14.414 1.155 1.00 71.06 278 SER A C 1
ATOM 2151 O O . SER A 1 278 ? -8.989 -15.244 0.322 1.00 71.06 278 SER A O 1
ATOM 2153 N N . ALA A 1 279 ? -10.166 -14.706 2.168 1.00 70.62 279 ALA A N 1
ATOM 2154 C CA . ALA A 1 279 ? -10.759 -16.027 2.401 1.00 70.62 279 ALA A CA 1
ATOM 2155 C C . ALA A 1 279 ? -11.644 -16.488 1.234 1.00 70.62 279 ALA A C 1
ATOM 2157 O O . ALA A 1 279 ? -12.209 -15.664 0.506 1.00 70.62 279 ALA A O 1
ATOM 2158 N N . GLY A 1 280 ? -11.743 -17.806 1.038 1.00 68.75 280 GLY A N 1
ATOM 2159 C CA . GLY A 1 280 ? -12.571 -18.436 0.000 1.00 68.75 280 GLY A CA 1
ATOM 2160 C C . GLY A 1 280 ? -12.268 -17.986 -1.433 1.00 68.75 280 GLY A C 1
ATOM 2161 O O . GLY A 1 280 ? -13.092 -18.168 -2.328 1.00 68.75 280 GLY A O 1
ATOM 2162 N N . THR A 1 281 ? -11.115 -17.358 -1.666 1.00 72.06 281 THR A N 1
ATOM 2163 C CA . THR A 1 281 ? -10.771 -16.730 -2.942 1.00 72.06 281 THR A CA 1
ATOM 2164 C C . THR A 1 281 ? -9.728 -17.571 -3.658 1.00 72.06 281 THR A C 1
ATOM 2166 O O . THR A 1 281 ? -8.680 -17.903 -3.104 1.00 72.06 281 THR A O 1
ATOM 2169 N N . THR A 1 282 ? -10.006 -17.914 -4.916 1.00 82.81 282 THR A N 1
ATOM 2170 C CA . THR A 1 282 ? -9.046 -18.615 -5.770 1.00 82.81 282 THR A CA 1
ATOM 2171 C C . THR A 1 282 ? -8.014 -17.640 -6.318 1.00 82.81 282 THR A C 1
ATOM 2173 O O . THR A 1 282 ? -8.347 -16.708 -7.052 1.00 82.81 282 THR A O 1
ATOM 2176 N N . TYR A 1 283 ? -6.748 -17.893 -6.005 1.00 82.62 283 TYR A N 1
ATOM 2177 C CA . TYR A 1 283 ? -5.614 -17.168 -6.562 1.00 82.62 283 TYR A CA 1
ATOM 2178 C C . TYR A 1 283 ? -4.841 -18.062 -7.517 1.00 82.62 283 TYR A C 1
ATOM 2180 O O . TYR A 1 283 ? -4.646 -19.250 -7.264 1.00 82.62 283 TYR A O 1
ATOM 2188 N N . TYR A 1 284 ? -4.390 -17.467 -8.615 1.00 91.25 284 TYR A N 1
ATOM 2189 C CA . TYR A 1 284 ? -3.630 -18.141 -9.656 1.00 91.25 284 TYR A CA 1
ATOM 2190 C C . TYR A 1 284 ? -2.195 -17.636 -9.644 1.00 91.25 284 TYR A C 1
ATOM 2192 O O . TYR A 1 284 ? -1.966 -16.428 -9.611 1.00 91.25 284 TYR A O 1
ATOM 2200 N N . TYR A 1 285 ? -1.238 -18.552 -9.731 1.00 95.94 285 TYR A N 1
ATOM 2201 C CA . TYR A 1 285 ? 0.185 -18.283 -9.587 1.00 95.94 285 TYR A CA 1
ATOM 2202 C C . TYR A 1 285 ? 0.988 -18.786 -10.775 1.00 95.94 285 TYR A C 1
ATOM 2204 O O . TYR A 1 285 ? 0.652 -19.800 -11.393 1.00 95.94 285 TYR A O 1
ATOM 2212 N N . LYS A 1 286 ? 2.054 -18.048 -11.074 1.00 95.25 286 LYS A N 1
ATOM 2213 C CA . LYS A 1 286 ? 3.111 -18.404 -12.020 1.00 95.25 286 LYS A CA 1
ATOM 2214 C C . LYS A 1 286 ? 4.440 -17.929 -11.452 1.00 95.25 286 LYS A C 1
ATOM 2216 O O . LYS A 1 286 ? 4.479 -16.901 -10.774 1.00 95.25 286 LYS A O 1
ATOM 2221 N N . VAL A 1 287 ? 5.516 -18.638 -11.749 1.00 94.44 287 VAL A N 1
ATOM 2222 C CA . VAL A 1 287 ? 6.868 -18.275 -11.318 1.00 94.44 287 VAL A CA 1
ATOM 2223 C C . VAL A 1 287 ? 7.768 -18.161 -12.544 1.00 94.44 287 VAL A C 1
ATOM 2225 O O . VAL A 1 287 ? 7.590 -18.887 -13.518 1.00 94.44 287 VAL A O 1
ATOM 2228 N N . GLN A 1 288 ? 8.695 -17.210 -12.521 1.00 91.38 288 GLN A N 1
ATOM 2229 C CA . GLN A 1 288 ? 9.821 -17.144 -13.453 1.00 91.38 288 GLN A CA 1
ATOM 2230 C C . GLN A 1 288 ? 11.115 -17.185 -12.657 1.00 91.38 288 GLN A C 1
ATOM 2232 O O . GLN A 1 288 ? 11.143 -16.713 -11.525 1.00 91.38 288 GLN A O 1
ATOM 2237 N N . VAL A 1 289 ? 12.187 -17.674 -13.250 1.00 84.06 289 VAL A N 1
ATOM 2238 C CA . VAL A 1 289 ? 13.534 -17.574 -12.693 1.00 84.06 289 VAL A CA 1
ATOM 2239 C C . VAL A 1 289 ? 14.316 -16.475 -13.422 1.00 84.06 289 VAL A C 1
ATOM 2241 O O . VAL A 1 289 ? 13.997 -16.120 -14.564 1.00 84.06 289 VAL A O 1
ATOM 2244 N N . LYS A 1 290 ? 15.306 -15.885 -12.754 1.00 77.56 290 LYS A N 1
ATOM 2245 C CA . LYS A 1 290 ? 16.263 -14.939 -13.328 1.00 77.56 290 LYS A CA 1
ATOM 2246 C C . LYS A 1 290 ? 17.681 -15.320 -12.908 1.00 77.56 290 LYS A C 1
ATOM 2248 O O . LYS A 1 290 ? 17.918 -15.466 -11.711 1.00 77.56 290 LYS A O 1
ATOM 2253 N N . ASN A 1 291 ? 18.600 -15.356 -13.880 1.00 70.56 291 ASN A N 1
ATOM 2254 C CA . ASN A 1 291 ? 20.008 -15.726 -13.686 1.00 70.56 291 ASN A CA 1
ATOM 2255 C C . ASN A 1 291 ? 20.909 -14.566 -14.152 1.00 70.56 291 ASN A C 1
ATOM 2257 O O . ASN A 1 291 ? 21.006 -14.258 -15.341 1.00 70.56 291 ASN A O 1
ATOM 2261 N N . GLY A 1 292 ? 21.549 -13.859 -13.235 1.00 63.19 292 GLY A N 1
ATOM 2262 C CA . GLY A 1 292 ? 22.466 -12.759 -13.507 1.00 63.19 292 GLY A CA 1
ATOM 2263 C C . GLY A 1 292 ? 21.821 -11.586 -14.253 1.00 63.19 292 GLY A C 1
ATOM 2264 O O . GLY A 1 292 ? 20.747 -11.084 -13.902 1.00 63.19 292 GLY A O 1
ATOM 2265 N N . SER A 1 293 ? 22.503 -11.115 -15.299 1.00 47.88 293 SER A N 1
ATOM 2266 C CA . SER A 1 293 ? 22.064 -10.023 -16.179 1.00 47.88 293 SER A CA 1
ATOM 2267 C C . SER A 1 293 ? 21.084 -10.453 -17.283 1.00 47.88 293 SER A C 1
ATOM 2269 O O . SER A 1 293 ? 20.734 -9.622 -18.120 1.00 47.88 293 SER A O 1
ATOM 2271 N N . SER A 1 294 ? 20.611 -11.706 -17.289 1.00 49.53 294 SER A N 1
ATOM 2272 C CA . SER A 1 294 ? 19.619 -12.194 -18.261 1.00 49.53 294 SER A CA 1
ATOM 2273 C C . SER A 1 294 ? 18.195 -11.666 -17.995 1.00 49.53 294 SER A C 1
ATOM 2275 O O . SER A 1 294 ? 17.859 -11.223 -16.888 1.00 49.53 294 SER A O 1
ATOM 2277 N N . GLU A 1 295 ? 17.336 -11.688 -19.022 1.00 50.50 295 GLU A N 1
ATOM 2278 C CA . GLU A 1 295 ? 15.882 -11.582 -18.820 1.00 50.50 295 GLU A CA 1
ATOM 2279 C C . GLU A 1 295 ? 15.329 -12.862 -18.174 1.00 50.50 295 GLU A C 1
ATOM 2281 O O . GLU A 1 295 ? 15.934 -13.929 -18.201 1.00 50.50 295 GLU A O 1
ATOM 2286 N N . THR A 1 296 ? 14.146 -12.740 -17.581 1.00 63.19 296 THR A N 1
ATOM 2287 C CA . THR A 1 296 ? 13.446 -13.825 -16.884 1.00 63.19 296 THR A CA 1
ATOM 2288 C C . THR A 1 296 ? 13.052 -14.976 -17.814 1.00 63.19 296 THR A C 1
ATOM 2290 O O . THR A 1 296 ? 12.695 -14.725 -18.965 1.00 63.19 296 THR A O 1
ATOM 2293 N N . SER A 1 297 ? 13.001 -16.206 -17.288 1.00 78.19 297 SER A N 1
ATOM 2294 C CA . SER A 1 297 ? 12.436 -17.396 -17.955 1.00 78.19 297 SER A CA 1
ATOM 2295 C C . SER A 1 297 ? 11.024 -17.183 -18.507 1.00 78.19 297 SER A C 1
ATOM 2297 O O . SER A 1 297 ? 10.329 -16.230 -18.150 1.00 78.19 297 SER A O 1
ATOM 2299 N N . THR A 1 298 ? 10.514 -18.130 -19.300 1.00 81.12 298 THR A N 1
ATOM 2300 C CA . THR A 1 298 ? 9.052 -18.241 -19.465 1.00 81.12 298 THR A CA 1
ATOM 2301 C C . THR A 1 298 ? 8.378 -18.584 -18.124 1.00 81.12 298 THR A C 1
ATOM 2303 O O . THR A 1 298 ? 9.043 -18.943 -17.150 1.00 81.12 298 THR A O 1
ATOM 2306 N N . TYR A 1 299 ? 7.058 -18.395 -18.025 1.00 85.50 299 TYR A N 1
ATOM 2307 C CA . TYR A 1 299 ? 6.330 -18.770 -16.812 1.00 85.50 299 TYR A CA 1
ATOM 2308 C C . TYR A 1 299 ? 6.315 -20.288 -16.624 1.00 85.50 299 TYR A C 1
ATOM 2310 O O . TYR A 1 299 ? 6.096 -21.022 -17.586 1.00 85.50 299 TYR A O 1
ATOM 2318 N N . SER A 1 300 ? 6.423 -20.717 -15.368 1.00 92.88 300 SER A N 1
ATOM 2319 C CA . SER A 1 300 ? 6.078 -22.064 -14.915 1.00 92.88 300 SER A CA 1
ATOM 2320 C C . SER A 1 300 ? 4.687 -22.502 -15.390 1.00 92.88 300 SER A C 1
ATOM 2322 O O . SER A 1 300 ? 3.854 -21.690 -15.828 1.00 92.88 300 SER A O 1
ATOM 2324 N N . ASN A 1 301 ? 4.355 -23.778 -15.167 1.00 91.69 301 ASN A N 1
ATOM 2325 C CA . ASN A 1 301 ? 2.956 -24.198 -15.163 1.00 91.69 301 ASN A CA 1
ATOM 2326 C C . ASN A 1 301 ? 2.137 -23.297 -14.215 1.00 91.69 301 ASN A C 1
ATOM 2328 O O . ASN A 1 301 ? 2.629 -22.841 -13.179 1.00 91.69 301 ASN A O 1
ATOM 2332 N N . ALA A 1 302 ? 0.884 -23.015 -14.574 1.00 90.81 302 ALA A N 1
ATOM 2333 C CA . ALA A 1 302 ? 0.001 -22.265 -13.690 1.00 90.81 302 ALA A CA 1
ATOM 2334 C C . ALA A 1 302 ? -0.443 -23.163 -12.530 1.00 90.81 302 ALA A C 1
ATOM 2336 O O . ALA A 1 302 ? -0.946 -24.265 -12.756 1.00 90.81 302 ALA A O 1
ATOM 2337 N N . ALA A 1 303 ? -0.313 -22.665 -11.306 1.00 92.19 303 ALA A N 1
ATOM 2338 C CA . ALA A 1 303 ? -0.906 -23.273 -10.123 1.00 92.19 303 ALA A CA 1
ATOM 2339 C C . ALA A 1 303 ? -2.027 -22.385 -9.594 1.00 92.19 303 ALA A C 1
ATOM 2341 O O . ALA A 1 303 ? -2.074 -21.187 -9.870 1.00 92.19 303 ALA A O 1
ATOM 2342 N N . HIS A 1 304 ? -2.944 -22.962 -8.834 1.00 92.88 304 HIS A N 1
ATOM 2343 C CA . HIS A 1 304 ? -3.942 -22.190 -8.117 1.00 92.88 304 HIS A CA 1
ATOM 2344 C C . HIS A 1 304 ? -4.323 -22.911 -6.838 1.00 92.88 304 HIS A C 1
ATOM 2346 O O . HIS A 1 304 ? -4.271 -24.137 -6.770 1.00 92.88 304 HIS A O 1
ATOM 2352 N N . ALA A 1 305 ? -4.721 -22.135 -5.846 1.00 88.00 305 ALA A N 1
ATOM 2353 C CA . ALA A 1 305 ? -5.404 -22.640 -4.675 1.00 88.00 305 ALA A CA 1
ATOM 2354 C C . ALA A 1 305 ? -6.486 -21.637 -4.287 1.00 88.00 305 ALA A C 1
ATOM 2356 O O . ALA A 1 305 ? -6.360 -20.432 -4.522 1.00 88.00 305 ALA A O 1
ATOM 2357 N N . THR A 1 306 ? -7.566 -22.156 -3.723 1.00 83.88 306 THR A N 1
ATOM 2358 C CA . THR A 1 306 ? -8.569 -21.349 -3.038 1.00 83.88 306 THR A CA 1
ATOM 2359 C C . THR A 1 306 ? -8.147 -21.316 -1.586 1.00 83.88 306 THR A C 1
ATOM 2361 O O . THR A 1 306 ? -8.013 -22.384 -0.987 1.00 83.88 306 THR A O 1
ATOM 2364 N N . THR A 1 307 ? -7.886 -20.124 -1.046 1.00 76.69 307 THR A N 1
ATOM 2365 C CA . THR A 1 307 ? -7.752 -19.963 0.409 1.00 76.69 307 THR A CA 1
ATOM 2366 C C . THR A 1 307 ? -8.942 -20.626 1.080 1.00 76.69 307 THR A C 1
ATOM 2368 O O . THR A 1 307 ? -10.035 -20.649 0.506 1.00 76.69 307 THR A O 1
ATOM 2371 N N . ALA A 1 308 ? -8.748 -21.178 2.277 1.00 67.94 308 ALA A N 1
ATOM 2372 C CA . ALA A 1 308 ? -9.871 -21.738 3.012 1.00 67.94 308 ALA A CA 1
ATOM 2373 C C . ALA A 1 308 ? -11.000 -20.695 3.034 1.00 67.94 308 ALA A C 1
ATOM 2375 O O . ALA A 1 308 ? -10.771 -19.516 3.324 1.00 67.94 308 ALA A O 1
ATOM 2376 N N . SER A 1 309 ? -12.199 -21.097 2.619 1.00 51.88 309 SER A N 1
ATOM 2377 C CA . SER A 1 309 ? -13.375 -20.306 2.949 1.00 51.88 309 SER A CA 1
ATOM 2378 C C . SER A 1 309 ? -13.423 -20.227 4.465 1.00 51.88 309 SER A C 1
ATOM 2380 O O . SER A 1 309 ? -13.122 -21.224 5.125 1.00 51.88 309 SER A O 1
ATOM 2382 N N . ASP A 1 310 ? -13.826 -19.086 5.016 1.00 48.50 310 ASP A N 1
ATOM 2383 C CA . ASP A 1 310 ? -14.419 -19.118 6.347 1.00 48.50 310 ASP A CA 1
ATOM 2384 C C . ASP A 1 310 ? -15.632 -20.043 6.200 1.00 48.50 310 ASP A C 1
ATOM 2386 O O . ASP A 1 310 ? -16.643 -19.672 5.601 1.00 48.50 310 ASP A O 1
ATOM 2390 N N . SER A 1 311 ? -15.479 -21.321 6.548 1.00 31.33 311 SER A N 1
ATOM 2391 C CA . SER A 1 311 ? -16.575 -22.269 6.456 1.00 31.33 311 SER A CA 1
ATOM 2392 C C . SER A 1 311 ? -17.548 -21.902 7.560 1.00 31.33 311 SER A C 1
ATOM 2394 O O . SER A 1 311 ? -17.323 -22.227 8.722 1.00 31.33 311 SER A O 1
ATOM 2396 N N . ASP A 1 312 ? -18.567 -21.160 7.146 1.00 32.28 312 ASP A N 1
ATOM 2397 C CA . ASP A 1 312 ? -19.889 -20.996 7.731 1.00 32.28 312 ASP A CA 1
ATOM 2398 C C . ASP A 1 312 ? -20.099 -21.783 9.035 1.00 32.28 312 ASP A C 1
ATOM 2400 O O . ASP A 1 312 ? -20.468 -22.961 9.032 1.00 32.28 312 ASP A O 1
ATOM 2404 N N . SER A 1 313 ? -19.917 -21.101 10.166 1.00 28.45 313 SER A N 1
ATOM 2405 C CA . SER A 1 313 ? -20.629 -21.449 11.392 1.00 28.45 313 SER A CA 1
ATOM 2406 C C . SER A 1 313 ? -22.064 -20.933 11.282 1.00 28.45 313 SER A C 1
ATOM 2408 O O . SER A 1 313 ? -22.477 -20.017 11.985 1.00 28.45 313 SER A O 1
ATOM 2410 N N . ALA A 1 314 ? -22.865 -21.568 10.427 1.00 31.50 314 ALA A N 1
ATOM 2411 C CA . ALA A 1 314 ? -24.319 -21.477 10.485 1.00 31.50 314 ALA A CA 1
ATOM 2412 C C . ALA A 1 314 ? -24.934 -22.868 10.652 1.00 31.50 314 ALA A C 1
ATOM 2414 O O . ALA A 1 314 ? -25.573 -23.417 9.760 1.00 31.50 314 ALA A O 1
ATOM 2415 N N . SER A 1 315 ? -24.775 -23.422 11.853 1.00 29.70 315 SER A N 1
ATOM 2416 C CA . SER A 1 315 ? -25.914 -23.886 12.655 1.00 29.70 315 SER A CA 1
ATOM 2417 C C . SER A 1 315 ? -25.426 -24.289 14.047 1.00 29.70 315 SER A C 1
ATOM 2419 O O . SER A 1 315 ? -25.141 -25.455 14.306 1.00 29.70 315 SER A O 1
ATOM 2421 N N . GLY A 1 316 ? -25.357 -23.307 14.948 1.00 25.94 316 GLY A N 1
ATOM 2422 C CA . GLY A 1 316 ? -25.071 -23.528 16.364 1.00 25.94 316 GLY A CA 1
ATOM 2423 C C . GLY A 1 316 ? -24.698 -22.243 17.097 1.00 25.94 316 GLY A C 1
ATOM 2424 O O . GLY A 1 316 ? -23.536 -22.037 17.404 1.00 25.94 316 GLY A O 1
ATOM 2425 N N . THR A 1 317 ? -25.700 -21.397 17.370 1.00 26.84 317 THR A N 1
ATOM 2426 C CA . THR A 1 317 ? -25.713 -20.320 18.391 1.00 26.84 317 THR A CA 1
ATOM 2427 C C . THR A 1 317 ? -24.724 -19.137 18.258 1.00 26.84 317 THR A C 1
ATOM 2429 O O . THR A 1 317 ? -23.587 -19.201 18.693 1.00 26.84 317 THR A O 1
ATOM 2432 N N . VAL A 1 318 ? -25.235 -18.001 17.748 1.00 31.92 318 VAL A N 1
ATOM 2433 C CA . VAL A 1 318 ? -24.882 -16.600 18.112 1.00 31.92 318 VAL A CA 1
ATOM 2434 C C . VAL A 1 318 ? -23.372 -16.274 18.249 1.00 31.92 318 VAL A C 1
ATOM 2436 O O . VAL A 1 318 ? -22.886 -16.063 19.356 1.00 31.92 318 VAL A O 1
ATOM 2439 N N . GLY A 1 319 ? -22.624 -16.155 17.138 1.00 32.53 319 GLY A N 1
ATOM 2440 C CA . GLY A 1 319 ? -21.178 -15.832 17.182 1.00 32.53 319 GLY A CA 1
ATOM 2441 C C . GLY A 1 319 ? -20.633 -14.855 16.125 1.00 32.53 319 GLY A C 1
ATOM 2442 O O . GLY A 1 319 ? -19.931 -13.912 16.484 1.00 32.53 319 GLY A O 1
ATOM 2443 N N . ASP A 1 320 ? -20.998 -14.998 14.845 1.00 42.25 320 ASP A N 1
ATOM 2444 C CA . ASP A 1 320 ? -20.339 -14.291 13.718 1.00 42.25 320 ASP A CA 1
ATOM 2445 C C . ASP A 1 320 ? -20.752 -12.818 13.482 1.00 42.25 320 ASP A C 1
ATOM 2447 O O . ASP A 1 320 ? -20.292 -12.167 12.547 1.00 42.25 320 ASP A O 1
ATOM 2451 N N . ALA A 1 321 ? -21.578 -12.220 14.347 1.00 52.06 321 ALA A N 1
ATOM 2452 C CA . ALA A 1 321 ? -22.045 -10.830 14.200 1.00 52.06 321 ALA A CA 1
ATOM 2453 C C . ALA A 1 321 ? -21.100 -9.759 14.800 1.00 52.06 321 ALA A C 1
ATOM 2455 O O . ALA A 1 321 ? -21.497 -8.605 14.956 1.00 52.06 321 ALA A O 1
ATOM 2456 N N . ARG A 1 322 ? -19.869 -10.122 15.187 1.00 75.25 322 ARG A N 1
ATOM 2457 C CA . ARG A 1 322 ? -19.006 -9.304 16.068 1.00 75.25 322 ARG A CA 1
ATOM 2458 C C . ARG A 1 322 ? -17.719 -8.777 15.427 1.00 75.25 322 ARG A C 1
ATOM 2460 O O . ARG A 1 322 ? -16.831 -8.326 16.148 1.00 75.25 322 ARG A O 1
ATOM 2467 N N . ARG A 1 323 ? -17.567 -8.815 14.098 1.00 91.38 323 ARG A N 1
ATOM 2468 C CA . ARG A 1 323 ? -16.330 -8.361 13.434 1.00 91.38 323 ARG A CA 1
ATOM 2469 C C . ARG A 1 323 ? -16.566 -7.776 12.040 1.00 91.38 323 ARG A C 1
ATOM 2471 O O . ARG A 1 323 ? -17.305 -8.331 11.239 1.00 91.38 323 ARG A O 1
ATOM 2478 N N . ILE A 1 324 ? -15.862 -6.688 11.730 1.00 92.88 324 ILE A N 1
ATOM 2479 C CA . ILE A 1 324 ? -15.752 -6.086 10.396 1.00 92.88 324 ILE A CA 1
ATOM 2480 C C . ILE A 1 324 ? -14.274 -6.135 9.994 1.00 92.88 324 ILE A C 1
ATOM 2482 O O . ILE A 1 324 ? -13.469 -5.306 10.422 1.00 92.88 324 ILE A O 1
ATOM 2486 N N . ALA A 1 325 ? -13.901 -7.139 9.199 1.00 85.75 325 ALA A N 1
ATOM 2487 C CA . ALA A 1 325 ? -12.505 -7.429 8.869 1.00 85.75 325 ALA A CA 1
ATOM 2488 C C . ALA A 1 325 ? -12.344 -8.026 7.476 1.00 85.75 325 ALA A C 1
ATOM 2490 O O . ALA A 1 325 ? -13.138 -8.877 7.074 1.00 85.75 325 ALA A O 1
ATOM 2491 N N . GLY A 1 326 ? -11.311 -7.604 6.750 1.00 76.69 326 GLY A N 1
ATOM 2492 C CA . GLY A 1 326 ? -10.892 -8.177 5.473 1.00 76.69 326 GLY A CA 1
ATOM 2493 C C . GLY A 1 326 ? -9.571 -8.942 5.571 1.00 76.69 326 GLY A C 1
ATOM 2494 O O . GLY A 1 326 ? -8.947 -8.988 6.628 1.00 76.69 326 GLY A O 1
ATOM 2495 N N . GLY A 1 327 ? -9.114 -9.512 4.453 1.00 69.50 327 GLY A N 1
ATOM 2496 C CA . GLY A 1 327 ? -7.827 -10.225 4.382 1.00 69.50 327 GLY A CA 1
ATOM 2497 C C . GLY A 1 327 ? -6.601 -9.325 4.609 1.00 69.50 327 GLY A C 1
ATOM 2498 O O . GLY A 1 327 ? -5.500 -9.813 4.851 1.00 69.50 327 GLY A O 1
ATOM 2499 N N . ASN A 1 328 ? -6.783 -8.004 4.531 1.00 77.50 328 ASN A N 1
ATOM 2500 C CA . ASN A 1 328 ? -5.786 -6.982 4.840 1.00 77.50 328 ASN A CA 1
ATOM 2501 C C . ASN A 1 328 ? -6.471 -5.638 5.157 1.00 77.50 328 ASN A C 1
ATOM 2503 O O . ASN A 1 328 ? -7.688 -5.506 5.025 1.00 77.50 328 ASN A O 1
ATOM 2507 N N . ARG A 1 329 ? -5.675 -4.617 5.504 1.00 89.19 329 ARG A N 1
ATOM 2508 C CA . ARG A 1 329 ? -6.143 -3.257 5.837 1.00 89.19 329 ARG A CA 1
ATOM 2509 C C . ARG A 1 329 ? -7.052 -2.614 4.780 1.00 89.19 329 ARG A C 1
ATOM 2511 O O . ARG A 1 329 ? -8.028 -1.953 5.120 1.00 89.19 329 ARG A O 1
ATOM 2518 N N . TYR A 1 330 ? -6.764 -2.819 3.496 1.00 91.88 330 TYR A N 1
ATOM 2519 C CA . TYR A 1 330 ? -7.541 -2.240 2.395 1.00 91.88 330 TYR A CA 1
ATOM 2520 C C . TYR A 1 330 ? -8.910 -2.907 2.264 1.00 91.88 330 TYR A C 1
ATOM 2522 O O . TYR A 1 330 ? -9.917 -2.237 2.043 1.00 91.88 330 TYR A O 1
ATOM 2530 N N . ASP A 1 331 ? -8.950 -4.227 2.443 1.00 82.81 331 ASP A N 1
ATOM 2531 C CA . ASP A 1 331 ? -10.184 -5.010 2.469 1.00 82.81 331 ASP A CA 1
ATOM 2532 C C . ASP A 1 331 ? -11.021 -4.699 3.724 1.00 82.81 331 ASP A C 1
ATOM 2534 O O . ASP A 1 331 ? -12.224 -4.470 3.619 1.00 82.81 331 ASP A O 1
ATOM 2538 N N . THR A 1 332 ? -10.398 -4.565 4.902 1.00 90.25 332 THR A N 1
ATOM 2539 C CA . THR A 1 332 ? -11.092 -4.095 6.114 1.00 90.25 332 THR A CA 1
ATOM 2540 C C . THR A 1 332 ? -11.731 -2.727 5.882 1.00 90.25 332 THR A C 1
ATOM 2542 O O . THR A 1 332 ? -12.923 -2.565 6.137 1.00 90.25 332 THR A O 1
ATOM 2545 N N . ALA A 1 333 ? -10.994 -1.760 5.328 1.00 96.81 333 ALA A N 1
ATOM 2546 C CA . ALA A 1 333 ? -11.542 -0.441 5.016 1.00 96.81 333 ALA A CA 1
ATOM 2547 C C . ALA A 1 333 ? -12.710 -0.507 4.014 1.00 96.81 333 ALA A C 1
ATOM 2549 O O . ALA A 1 333 ? -13.715 0.188 4.183 1.00 96.81 333 ALA A O 1
ATOM 2550 N N . ALA A 1 334 ? -12.626 -1.379 3.004 1.00 91.88 334 ALA A N 1
ATOM 2551 C CA . ALA A 1 334 ? -13.721 -1.611 2.066 1.00 91.88 334 ALA A CA 1
ATOM 2552 C C . ALA A 1 334 ? -14.965 -2.201 2.757 1.00 91.88 334 ALA A C 1
ATOM 2554 O O . ALA A 1 334 ? -16.073 -1.720 2.514 1.00 91.88 334 ALA A O 1
ATOM 2555 N N . LYS A 1 335 ? -14.800 -3.170 3.667 1.00 92.75 335 LYS A N 1
ATOM 2556 C CA . LYS A 1 335 ? -15.900 -3.770 4.446 1.00 92.75 335 LYS A CA 1
ATOM 2557 C C . LYS A 1 335 ? -16.530 -2.793 5.440 1.00 92.75 335 LYS A C 1
ATOM 2559 O O . LYS A 1 335 ? -17.752 -2.772 5.590 1.00 92.75 335 LYS A O 1
ATOM 2564 N N . VAL A 1 336 ? -15.732 -1.927 6.066 1.00 97.06 336 VAL A N 1
ATOM 2565 C CA . VAL A 1 336 ? -16.243 -0.813 6.884 1.00 97.06 336 VAL A CA 1
ATOM 2566 C C . VAL A 1 336 ? -17.108 0.116 6.031 1.00 97.06 336 VAL A C 1
ATOM 2568 O O . VAL A 1 336 ? -18.228 0.457 6.416 1.00 97.06 336 VAL A O 1
ATOM 2571 N N . ALA A 1 337 ? -16.627 0.485 4.841 1.00 97.38 337 ALA A N 1
ATOM 2572 C CA . ALA A 1 337 ? -17.377 1.325 3.917 1.00 97.38 337 ALA A CA 1
ATOM 2573 C C . ALA A 1 337 ? -18.662 0.645 3.404 1.00 97.38 337 ALA A C 1
ATOM 2575 O O . ALA A 1 337 ? -19.676 1.308 3.217 1.00 97.38 337 ALA A O 1
ATOM 2576 N N . GLU A 1 338 ? -18.649 -0.668 3.185 1.00 91.50 338 GLU A N 1
ATOM 2577 C CA . GLU A 1 338 ? -19.845 -1.435 2.818 1.00 91.50 338 GLU A CA 1
ATOM 2578 C C . GLU A 1 338 ? -20.880 -1.482 3.946 1.00 91.50 338 GLU A C 1
ATOM 2580 O O . GLU A 1 338 ? -22.077 -1.383 3.688 1.00 91.50 338 GLU A O 1
ATOM 2585 N N . THR A 1 339 ? -20.424 -1.565 5.195 1.00 93.75 339 THR A N 1
ATOM 2586 C CA . THR A 1 339 ? -21.305 -1.587 6.369 1.00 93.75 339 THR A CA 1
ATOM 2587 C C . THR A 1 339 ? -21.997 -0.237 6.584 1.00 93.75 339 THR A C 1
ATOM 2589 O O . THR A 1 339 ? -23.170 -0.181 6.957 1.00 93.75 339 THR A O 1
ATOM 2592 N N . GLY A 1 340 ? -21.283 0.870 6.357 1.00 92.75 340 GLY A N 1
ATOM 2593 C CA . GLY A 1 340 ? -21.809 2.216 6.601 1.00 92.75 340 GLY A CA 1
ATOM 2594 C C . GLY A 1 340 ? -22.601 2.825 5.446 1.00 92.75 340 GLY A C 1
ATOM 2595 O O . GLY A 1 340 ? -23.500 3.631 5.690 1.00 92.75 340 GLY A O 1
ATOM 2596 N N . TRP A 1 341 ? -22.297 2.458 4.197 1.00 95.62 341 TRP A N 1
ATOM 2597 C CA . TRP A 1 341 ? -22.818 3.144 3.015 1.00 95.62 341 TRP A CA 1
ATOM 2598 C C . TRP A 1 341 ? -23.292 2.167 1.939 1.00 95.62 341 TRP A C 1
ATOM 2600 O O . TRP A 1 341 ? -22.570 1.278 1.502 1.00 95.62 341 TRP A O 1
ATOM 2610 N N . THR A 1 342 ? -24.496 2.408 1.419 1.00 92.81 342 THR A N 1
ATOM 2611 C CA . THR A 1 342 ? -24.986 1.771 0.184 1.00 92.81 342 THR A CA 1
ATOM 2612 C C . THR A 1 342 ? -24.601 2.576 -1.058 1.00 92.81 342 THR A C 1
ATOM 2614 O O . THR A 1 342 ? -24.356 2.020 -2.126 1.00 92.81 342 THR A O 1
ATOM 2617 N N . THR A 1 343 ? -24.514 3.899 -0.909 1.00 93.19 343 THR A N 1
ATOM 2618 C CA . THR A 1 343 ? -23.977 4.850 -1.887 1.00 93.19 343 THR A CA 1
ATOM 2619 C C . THR A 1 343 ? -23.282 5.985 -1.149 1.00 93.19 343 THR A C 1
ATOM 2621 O O . THR A 1 343 ? -23.734 6.372 -0.071 1.00 93.19 343 THR A O 1
ATOM 2624 N N . SER A 1 344 ? -22.257 6.583 -1.749 1.00 96.44 344 SER A N 1
ATOM 2625 C CA . SER A 1 344 ? -21.730 7.866 -1.289 1.00 96.44 344 SER A CA 1
ATOM 2626 C C . SER A 1 344 ? -21.229 8.689 -2.468 1.00 96.44 344 SER A C 1
ATOM 2628 O O . SER A 1 344 ? -20.581 8.167 -3.369 1.00 96.44 344 SER A O 1
ATOM 2630 N N . TYR A 1 345 ? -21.545 9.986 -2.479 1.00 97.75 345 TYR A N 1
ATOM 2631 C CA . TYR A 1 345 ? -21.037 10.897 -3.507 1.00 97.75 345 TYR A CA 1
ATOM 2632 C C . TYR A 1 345 ? -19.538 11.161 -3.319 1.00 97.75 345 TYR A C 1
ATOM 2634 O O . TYR A 1 345 ? -18.810 11.329 -4.303 1.00 97.75 345 TYR A O 1
ATOM 2642 N N . TYR A 1 346 ? -19.089 11.171 -2.062 1.00 98.50 346 TYR A N 1
ATOM 2643 C CA . TYR A 1 346 ? -17.724 11.478 -1.665 1.00 98.50 346 TYR A CA 1
ATOM 2644 C C . TYR A 1 346 ? -17.021 10.246 -1.084 1.00 98.50 346 TYR A C 1
ATOM 2646 O O . TYR A 1 346 ? -17.655 9.393 -0.477 1.00 98.50 346 TYR A O 1
ATOM 2654 N N . ALA A 1 347 ? -15.700 10.174 -1.217 1.00 98.69 347 ALA A N 1
ATOM 2655 C CA . ALA A 1 347 ? -14.851 9.299 -0.406 1.00 98.69 347 ALA A CA 1
ATOM 2656 C C . ALA A 1 347 ? -13.599 10.060 0.036 1.00 98.69 347 ALA A C 1
ATOM 2658 O O . ALA A 1 347 ? -13.156 10.992 -0.642 1.00 98.69 347 ALA A O 1
ATOM 2659 N N . VAL A 1 348 ? -13.012 9.665 1.158 1.00 98.81 348 VAL A N 1
ATOM 2660 C CA . VAL A 1 348 ? -11.707 10.170 1.587 1.00 98.81 348 VAL A CA 1
ATOM 2661 C C . VAL A 1 348 ? -10.677 9.066 1.387 1.00 98.81 348 VAL A C 1
ATOM 2663 O O . VAL A 1 348 ? -10.846 7.966 1.900 1.00 98.81 348 VAL A O 1
ATOM 2666 N N . ILE A 1 349 ? -9.632 9.353 0.613 1.00 98.75 349 ILE A N 1
ATOM 2667 C CA . ILE A 1 349 ? -8.524 8.438 0.338 1.00 98.75 349 ILE A CA 1
ATOM 2668 C C . ILE A 1 349 ? -7.326 8.850 1.183 1.00 98.75 349 ILE A C 1
ATOM 2670 O O . ILE A 1 349 ? -6.861 9.990 1.104 1.00 98.75 349 ILE A O 1
ATOM 2674 N N . VAL A 1 350 ? -6.815 7.909 1.966 1.00 98.44 350 VAL A N 1
ATOM 2675 C CA . VAL A 1 350 ? -5.650 8.099 2.837 1.00 98.44 350 VAL A CA 1
ATOM 2676 C C . VAL A 1 350 ? -4.655 6.952 2.659 1.00 98.44 350 VAL A C 1
ATOM 2678 O O . VAL A 1 350 ? -4.995 5.906 2.106 1.00 98.44 350 VAL A O 1
ATOM 2681 N N . SER A 1 351 ? -3.411 7.139 3.098 1.00 96.81 351 SER A N 1
ATOM 2682 C CA . SER A 1 351 ? -2.394 6.094 2.972 1.00 96.81 351 SER A CA 1
ATOM 2683 C C . SER A 1 351 ? -2.680 4.947 3.944 1.00 96.81 351 SER A C 1
ATOM 2685 O O . SER A 1 351 ? -2.940 5.173 5.124 1.00 96.81 351 SER A O 1
ATOM 2687 N N . GLY A 1 352 ? -2.612 3.713 3.444 1.00 93.38 352 GLY A N 1
ATOM 2688 C CA . GLY A 1 352 ? -2.597 2.501 4.264 1.00 93.38 352 GLY A CA 1
ATOM 2689 C C . GLY A 1 352 ? -1.197 2.126 4.755 1.00 93.38 352 GLY A C 1
ATOM 2690 O O . GLY A 1 352 ? -1.057 1.156 5.491 1.00 93.38 352 GLY A O 1
ATOM 2691 N N . GLU A 1 353 ? -0.158 2.868 4.361 1.00 90.62 353 GLU A N 1
ATOM 2692 C CA . GLU A 1 353 ? 1.249 2.595 4.692 1.00 90.62 353 GLU A CA 1
ATOM 2693 C C . GLU A 1 353 ? 1.839 3.643 5.646 1.00 90.62 353 GLU A C 1
ATOM 2695 O O . GLU A 1 353 ? 2.759 3.334 6.401 1.00 90.62 353 GLU A O 1
ATOM 2700 N N . GLN A 1 354 ? 1.287 4.864 5.665 1.00 88.94 354 GLN A N 1
ATOM 2701 C CA . GLN A 1 354 ? 1.678 5.933 6.585 1.00 88.94 354 GLN A CA 1
ATOM 2702 C C . GLN A 1 354 ? 0.468 6.630 7.228 1.00 88.94 354 GLN A C 1
ATOM 2704 O O . GLN A 1 354 ? -0.407 7.152 6.545 1.00 88.94 354 GLN A O 1
ATOM 2709 N N . TYR A 1 355 ? 0.468 6.725 8.557 1.00 88.88 355 TYR A N 1
ATOM 2710 C CA . TYR A 1 355 ? -0.611 7.326 9.351 1.00 88.88 355 TYR A CA 1
ATOM 2711 C C . TYR A 1 355 ? -0.657 8.866 9.448 1.00 88.88 355 TYR A C 1
ATOM 2713 O O . TYR A 1 355 ? -1.767 9.391 9.553 1.00 88.88 355 TYR A O 1
ATOM 2721 N N . PRO A 1 356 ? 0.460 9.634 9.459 1.00 85.31 356 PRO A N 1
ATOM 2722 C CA . PRO A 1 356 ? 0.439 10.984 10.035 1.00 85.31 356 PRO A CA 1
ATOM 2723 C C . PRO A 1 356 ? -0.513 11.974 9.362 1.00 85.31 356 PRO A C 1
ATOM 2725 O O . PRO A 1 356 ? -1.209 12.717 10.047 1.00 85.31 356 PRO A O 1
ATOM 2728 N N . ASP A 1 357 ? -0.568 11.971 8.030 1.00 88.06 357 ASP A N 1
ATOM 2729 C CA . ASP A 1 357 ? -1.471 12.840 7.267 1.00 88.06 357 ASP A CA 1
ATOM 2730 C C . ASP A 1 357 ? -2.944 12.440 7.464 1.00 88.06 357 ASP A C 1
ATOM 2732 O O . ASP A 1 357 ? -3.844 13.278 7.412 1.00 88.06 357 ASP A O 1
ATOM 2736 N N . ALA A 1 358 ? -3.199 11.160 7.732 1.00 94.06 358 ALA A N 1
ATOM 2737 C CA . ALA A 1 358 ? -4.534 10.591 7.770 1.00 94.06 358 ALA A CA 1
ATOM 2738 C C . ALA A 1 358 ? -5.272 10.825 9.098 1.00 94.06 358 ALA A C 1
ATOM 2740 O O . ALA A 1 358 ? -6.504 10.845 9.110 1.00 94.06 358 ALA A O 1
ATOM 2741 N N . LEU A 1 359 ? -4.552 11.063 10.201 1.00 93.75 359 LEU A N 1
ATOM 2742 C CA . LEU A 1 359 ? -5.128 11.230 11.546 1.00 93.75 359 LEU A CA 1
ATOM 2743 C C . LEU A 1 359 ? -6.164 12.363 11.641 1.00 93.75 359 LEU A C 1
ATOM 2745 O O . LEU A 1 359 ? -7.068 12.316 12.469 1.00 93.75 359 LEU A O 1
ATOM 2749 N N . CYS A 1 360 ? -6.053 13.376 10.780 1.00 96.38 360 CYS A N 1
ATOM 2750 C CA . CYS A 1 360 ? -6.952 14.531 10.760 1.00 96.38 360 CYS A CA 1
ATOM 2751 C C . CYS A 1 360 ? -8.167 14.377 9.824 1.00 96.38 360 CYS A C 1
ATOM 2753 O O . CYS A 1 360 ? -8.981 15.294 9.714 1.00 96.38 360 CYS A O 1
ATOM 2755 N N . SER A 1 361 ? -8.299 13.240 9.134 1.00 97.31 361 SER A N 1
ATOM 2756 C CA . SER A 1 361 ? -9.265 13.057 8.042 1.00 97.31 361 SER A CA 1
ATOM 2757 C C . SER A 1 361 ? -10.707 12.807 8.497 1.00 97.31 361 SER A C 1
ATOM 2759 O O . SER A 1 361 ? -11.639 13.122 7.758 1.00 97.31 361 SER A O 1
ATOM 2761 N N . ALA A 1 362 ? -10.912 12.289 9.709 1.00 97.12 362 ALA A N 1
ATOM 2762 C CA . ALA A 1 362 ? -12.225 11.860 10.186 1.00 97.12 362 ALA A CA 1
ATOM 2763 C C . ALA A 1 362 ? -13.301 12.962 10.197 1.00 97.12 362 ALA A C 1
ATOM 2765 O O . ALA A 1 362 ? -14.379 12.729 9.639 1.00 97.12 362 ALA A O 1
ATOM 2766 N N . PRO A 1 363 ? -13.044 14.179 10.719 1.00 97.00 363 PRO A N 1
ATOM 2767 C CA . PRO A 1 363 ? -14.048 15.238 10.670 1.00 97.00 363 PRO A CA 1
ATOM 2768 C C . PRO A 1 363 ? -14.396 15.680 9.246 1.00 97.00 363 PRO A C 1
ATOM 2770 O O . PRO A 1 363 ? -15.549 16.012 8.973 1.00 97.00 363 PRO A O 1
ATOM 2773 N N . LEU A 1 364 ? -13.430 15.629 8.321 1.00 96.75 364 LEU A N 1
ATOM 2774 C CA . LEU A 1 364 ? -13.678 15.899 6.907 1.00 96.75 364 LEU A CA 1
ATOM 2775 C C . LEU A 1 364 ? -14.558 14.803 6.289 1.00 96.75 364 LEU A C 1
ATOM 2777 O O . LEU A 1 364 ? -15.540 15.117 5.623 1.00 96.75 364 LEU A O 1
ATOM 2781 N N . ALA A 1 365 ? -14.240 13.529 6.531 1.00 97.94 365 ALA A N 1
ATOM 2782 C CA . ALA A 1 365 ? -15.017 12.402 6.020 1.00 97.94 365 ALA A CA 1
ATOM 2783 C C . ALA A 1 365 ? -16.481 12.475 6.479 1.00 97.94 365 ALA A C 1
ATOM 2785 O O . ALA A 1 365 ? -17.397 12.405 5.658 1.00 97.94 365 ALA A O 1
ATOM 2786 N N . TYR A 1 366 ? -16.706 12.729 7.770 1.00 96.44 366 TYR A N 1
ATOM 2787 C CA . TYR A 1 366 ? -18.049 12.871 8.328 1.00 96.44 366 TYR A CA 1
ATOM 2788 C C . TYR A 1 366 ? -18.810 14.067 7.746 1.00 96.44 366 TYR A C 1
ATOM 2790 O O . TYR A 1 366 ? -19.980 13.935 7.391 1.00 96.44 366 TYR A O 1
ATOM 2798 N N . GLN A 1 367 ? -18.146 15.213 7.561 1.00 93.75 367 GLN A N 1
ATOM 2799 C CA . GLN A 1 367 ? -18.760 16.398 6.956 1.00 93.75 367 GLN A CA 1
ATOM 2800 C C . GLN A 1 367 ? -19.328 16.132 5.552 1.00 93.75 367 GLN A C 1
ATOM 2802 O O . GLN A 1 367 ? -20.347 16.718 5.189 1.00 93.75 367 GLN A O 1
ATOM 2807 N N . TYR A 1 368 ? -18.697 15.250 4.777 1.00 95.31 368 TYR A N 1
ATOM 2808 C CA . TYR A 1 368 ? -19.163 14.864 3.442 1.00 95.31 368 TYR A CA 1
ATOM 2809 C C . TYR A 1 368 ? -19.980 13.567 3.418 1.00 95.31 368 TYR A C 1
ATOM 2811 O O . TYR A 1 368 ? -20.308 13.087 2.332 1.00 95.31 368 TYR A O 1
ATOM 2819 N N . ASN A 1 369 ? -20.319 13.002 4.585 1.00 95.75 369 ASN A N 1
ATOM 2820 C CA . ASN A 1 369 ? -20.938 11.681 4.712 1.00 95.75 369 ASN A CA 1
ATOM 2821 C C . ASN A 1 369 ? -20.204 10.620 3.862 1.00 95.75 369 ASN A C 1
ATOM 2823 O O . ASN A 1 369 ? -20.798 9.891 3.061 1.00 95.75 369 ASN A O 1
ATOM 2827 N N . ALA A 1 370 ? -18.881 10.605 3.986 1.00 98.12 370 ALA A N 1
ATOM 2828 C CA . ALA A 1 370 ? -17.974 9.847 3.144 1.00 98.12 370 ALA A CA 1
ATOM 2829 C C . ALA A 1 370 ? -17.286 8.729 3.945 1.00 98.12 370 ALA A C 1
ATOM 2831 O O . ALA A 1 370 ? -16.871 8.970 5.082 1.00 98.12 370 ALA A O 1
ATOM 2832 N N . PRO A 1 371 ? -17.091 7.535 3.359 1.00 98.56 371 PRO A N 1
ATOM 2833 C CA . PRO A 1 371 ? -16.183 6.550 3.927 1.00 98.56 371 PRO A CA 1
ATOM 2834 C C . PRO A 1 371 ? -14.727 7.023 3.826 1.00 98.56 371 PRO A C 1
ATOM 2836 O O . PRO A 1 371 ? -14.361 7.778 2.916 1.00 98.56 371 PRO A O 1
ATOM 2839 N N . ILE A 1 372 ? -13.888 6.508 4.724 1.00 98.75 372 ILE A N 1
ATOM 2840 C CA . ILE A 1 372 ? -12.428 6.570 4.606 1.00 98.75 372 ILE A CA 1
ATOM 2841 C C . ILE A 1 372 ? -11.960 5.249 3.993 1.00 98.75 372 ILE A C 1
ATOM 2843 O O . ILE A 1 372 ? -12.212 4.181 4.546 1.00 98.75 372 ILE A O 1
ATOM 2847 N N . LEU A 1 373 ? -11.290 5.324 2.846 1.00 98.69 373 LEU A N 1
ATOM 2848 C CA . LEU A 1 373 ? -10.683 4.185 2.164 1.00 98.69 373 LEU A CA 1
ATOM 2849 C C . LEU A 1 373 ? -9.164 4.358 2.103 1.00 98.69 373 LEU A C 1
ATOM 2851 O O . LEU A 1 373 ? -8.642 5.475 2.061 1.00 98.69 373 LEU A O 1
ATOM 2855 N N . LEU A 1 374 ? -8.459 3.232 2.090 1.00 98.12 374 LEU A N 1
ATOM 2856 C CA . LEU A 1 374 ? -7.004 3.195 2.167 1.00 98.12 374 LEU A CA 1
ATOM 2857 C C . LEU A 1 374 ? -6.373 2.944 0.799 1.00 98.12 374 LEU A C 1
ATOM 2859 O O . LEU A 1 374 ? -6.973 2.286 -0.054 1.00 98.12 374 LEU A O 1
ATOM 2863 N N . THR A 1 375 ? -5.144 3.426 0.618 1.00 97.62 375 THR A N 1
ATOM 2864 C CA . THR A 1 375 ? -4.325 3.092 -0.549 1.00 97.62 375 THR A CA 1
ATOM 2865 C C . THR A 1 375 ? -2.836 2.941 -0.237 1.00 97.62 375 THR A C 1
ATOM 2867 O O . THR A 1 375 ? -2.309 3.656 0.620 1.00 97.62 375 THR A O 1
ATOM 2870 N N . SER A 1 376 ? -2.141 2.032 -0.918 1.00 94.88 376 SER A N 1
ATOM 2871 C CA . SER A 1 376 ? -0.678 2.002 -0.974 1.00 94.88 376 SER A CA 1
ATOM 2872 C C . SER A 1 376 ? -0.145 3.237 -1.691 1.00 94.88 376 SER A C 1
ATOM 2874 O O . SER A 1 376 ? -0.825 3.872 -2.500 1.00 94.88 376 SER A O 1
ATOM 2876 N N . LYS A 1 377 ? 1.127 3.567 -1.459 1.00 93.88 377 LYS A N 1
ATOM 2877 C CA . LYS A 1 377 ? 1.745 4.762 -2.040 1.00 93.88 377 LYS A CA 1
ATOM 2878 C C . LYS A 1 377 ? 1.620 4.844 -3.564 1.00 93.88 377 LYS A C 1
ATOM 2880 O O . LYS A 1 377 ? 1.333 5.915 -4.096 1.00 93.88 377 LYS A O 1
ATOM 2885 N N . ASN A 1 378 ? 1.861 3.742 -4.270 1.00 89.38 378 ASN A N 1
ATOM 2886 C CA . ASN A 1 378 ? 1.998 3.732 -5.734 1.00 89.38 378 ASN A CA 1
ATOM 2887 C C . ASN A 1 378 ? 0.878 2.974 -6.459 1.00 89.38 378 ASN A C 1
ATOM 2889 O O . ASN A 1 378 ? 0.949 2.807 -7.673 1.00 89.38 378 ASN A O 1
ATOM 2893 N N . SER A 1 379 ? -0.127 2.466 -5.748 1.00 87.75 379 SER A N 1
ATOM 2894 C CA . SER A 1 379 ? -1.182 1.673 -6.373 1.00 87.75 379 SER A CA 1
ATOM 2895 C C . SER A 1 379 ? -2.489 1.807 -5.614 1.00 87.75 379 SER A C 1
ATOM 2897 O O . SER A 1 379 ? -2.503 1.710 -4.393 1.00 87.75 379 SER A O 1
ATOM 2899 N N . LEU A 1 380 ? -3.575 2.009 -6.361 1.00 91.00 380 LEU A N 1
ATOM 2900 C CA . LEU A 1 380 ? -4.927 1.966 -5.827 1.00 91.00 380 LEU A CA 1
ATOM 2901 C C . LEU A 1 380 ? -5.429 0.519 -5.840 1.00 91.00 380 LEU A C 1
ATOM 2903 O O . LEU A 1 380 ? -5.676 -0.061 -6.903 1.00 91.00 380 LEU A O 1
ATOM 2907 N N . GLU A 1 381 ? -5.594 -0.051 -4.656 1.00 87.62 381 GLU A N 1
ATOM 2908 C CA . GLU A 1 381 ? -5.920 -1.452 -4.433 1.00 87.62 381 GLU A CA 1
ATOM 2909 C C . GLU A 1 381 ? -7.242 -1.826 -5.082 1.00 87.62 381 GLU A C 1
ATOM 2911 O O . GLU A 1 381 ? -8.193 -1.041 -5.138 1.00 87.62 381 GLU A O 1
ATOM 2916 N N . SER A 1 382 ? -7.331 -3.074 -5.538 1.00 80.31 382 SER A N 1
ATOM 2917 C CA . SER A 1 382 ? -8.541 -3.610 -6.160 1.00 80.31 382 SER A CA 1
ATOM 2918 C C . SER A 1 382 ? -9.782 -3.456 -5.280 1.00 80.31 382 SER A C 1
ATOM 2920 O O . SER A 1 382 ? -10.846 -3.137 -5.800 1.00 80.31 382 SER A O 1
ATOM 2922 N N . GLN A 1 383 ? -9.643 -3.632 -3.966 1.00 85.44 383 GLN A N 1
ATOM 2923 C CA . GLN A 1 383 ? -10.714 -3.526 -2.976 1.00 85.44 383 GLN A CA 1
ATOM 2924 C C . GLN A 1 383 ? -11.199 -2.078 -2.867 1.00 85.44 383 GLN A C 1
ATOM 2926 O O . GLN A 1 383 ? -12.393 -1.812 -2.992 1.00 85.44 383 GLN A O 1
ATOM 2931 N N . THR A 1 384 ? -10.267 -1.129 -2.754 1.00 89.88 384 THR A N 1
ATOM 2932 C CA . THR A 1 384 ? -10.569 0.306 -2.752 1.00 89.88 384 THR A CA 1
ATOM 2933 C C . THR A 1 384 ? -11.235 0.734 -4.060 1.00 89.88 384 THR A C 1
ATOM 2935 O O . THR A 1 384 ? -12.272 1.398 -4.038 1.00 89.88 384 THR A O 1
ATOM 2938 N N . ARG A 1 385 ? -10.716 0.293 -5.214 1.00 88.50 385 ARG A N 1
ATOM 2939 C CA . ARG A 1 385 ? -11.316 0.552 -6.535 1.00 88.50 385 ARG A CA 1
ATOM 2940 C C . ARG A 1 385 ? -12.737 0.018 -6.640 1.00 88.50 385 ARG A C 1
ATOM 2942 O O . ARG A 1 385 ? -13.634 0.747 -7.062 1.00 88.50 385 ARG A O 1
ATOM 2949 N N . ALA A 1 386 ? -12.937 -1.244 -6.270 1.00 84.25 386 ALA A N 1
ATOM 2950 C CA . ALA A 1 386 ? -14.241 -1.888 -6.307 1.00 84.25 386 ALA A CA 1
ATOM 2951 C C . ALA A 1 386 ? -15.240 -1.132 -5.427 1.00 84.25 386 ALA A C 1
ATOM 2953 O O . ALA A 1 386 ? -16.361 -0.874 -5.864 1.00 84.25 386 ALA A O 1
ATOM 2954 N N . GLN A 1 387 ? -14.810 -0.696 -4.242 1.00 94.38 387 GLN A N 1
ATOM 2955 C CA . GLN A 1 387 ? -15.677 0.013 -3.315 1.00 94.38 387 GLN A CA 1
ATOM 2956 C C . GLN A 1 387 ? -16.042 1.421 -3.794 1.00 94.38 387 GLN A C 1
ATOM 2958 O O . GLN A 1 387 ? -17.210 1.801 -3.718 1.00 94.38 387 GLN A O 1
ATOM 2963 N N . LEU A 1 388 ? -15.098 2.171 -4.375 1.00 96.31 388 LEU A N 1
ATOM 2964 C CA . LEU A 1 388 ? -15.387 3.467 -5.005 1.00 96.31 388 LEU A CA 1
ATOM 2965 C C . LEU A 1 388 ? -16.464 3.344 -6.097 1.00 96.31 388 LEU A C 1
ATOM 2967 O O . LEU A 1 388 ? -17.385 4.162 -6.164 1.00 96.31 388 LEU A O 1
ATOM 2971 N N . LEU A 1 389 ? -16.381 2.298 -6.926 1.00 92.94 389 LEU A N 1
ATOM 2972 C CA . LEU A 1 389 ? -17.358 2.031 -7.985 1.00 92.94 389 LEU A CA 1
ATOM 2973 C C . LEU A 1 389 ? -18.706 1.562 -7.424 1.00 92.94 389 LEU A C 1
ATOM 2975 O O . LEU A 1 389 ? -19.748 2.069 -7.845 1.00 92.94 389 LEU A O 1
ATOM 2979 N N . LYS A 1 390 ? -18.698 0.635 -6.458 1.00 92.19 390 LYS A N 1
ATOM 2980 C CA . LYS A 1 390 ? -19.901 0.091 -5.805 1.00 92.19 390 LYS A CA 1
ATOM 2981 C C . LYS A 1 390 ? -20.716 1.193 -5.135 1.00 92.19 390 LYS A C 1
ATOM 2983 O O . LYS A 1 390 ? -21.926 1.267 -5.336 1.00 92.19 390 LYS A O 1
ATOM 2988 N N . LEU A 1 391 ? -20.043 2.100 -4.428 1.00 91.62 391 LEU A N 1
ATOM 2989 C CA . LEU A 1 391 ? -20.660 3.254 -3.774 1.00 91.62 391 LEU A CA 1
ATOM 2990 C C . LEU A 1 391 ? -21.044 4.381 -4.741 1.00 91.62 391 LEU A C 1
ATOM 2992 O O . LEU A 1 391 ? -21.725 5.321 -4.330 1.00 91.62 391 LEU A O 1
ATOM 2996 N N . LYS A 1 392 ? -20.658 4.275 -6.021 1.00 94.88 392 LYS A N 1
ATOM 2997 C CA . LYS A 1 392 ? -20.900 5.270 -7.077 1.00 94.88 392 LYS A CA 1
ATOM 2998 C C . LYS A 1 392 ? -20.300 6.642 -6.753 1.00 94.88 392 LYS A C 1
ATOM 3000 O O . LYS A 1 392 ? -20.902 7.670 -7.076 1.00 94.88 392 LYS A O 1
ATOM 3005 N N . VAL A 1 393 ? -19.107 6.645 -6.159 1.00 97.94 393 VAL A N 1
ATOM 3006 C CA . VAL A 1 393 ? -18.378 7.860 -5.779 1.00 97.94 393 VAL A CA 1
ATOM 3007 C C . VAL A 1 393 ? -18.128 8.739 -7.003 1.00 97.94 393 VAL A C 1
ATOM 3009 O O . VAL A 1 393 ? -17.805 8.252 -8.087 1.00 97.94 393 VAL A O 1
ATOM 3012 N N . LYS A 1 394 ? -18.305 10.052 -6.834 1.00 98.19 394 LYS A N 1
ATOM 3013 C CA . LYS A 1 394 ? -18.104 11.070 -7.878 1.00 98.19 394 LYS A CA 1
ATOM 3014 C C . LYS A 1 394 ? -16.971 12.030 -7.570 1.00 98.19 394 LYS A C 1
ATOM 3016 O O . LYS A 1 394 ? -16.402 12.592 -8.502 1.00 98.19 394 LYS A O 1
ATOM 3021 N N . SER A 1 395 ? -16.617 12.184 -6.299 1.00 98.50 395 SER A N 1
ATOM 3022 C CA . SER A 1 395 ? -15.486 13.001 -5.885 1.00 98.50 395 SER A CA 1
ATOM 3023 C C . SER A 1 395 ? -14.735 12.355 -4.728 1.00 98.50 395 SER A C 1
ATOM 3025 O O . SER A 1 395 ? -15.350 11.850 -3.796 1.00 98.50 395 SER A O 1
ATOM 3027 N N . VAL A 1 396 ? -13.409 12.420 -4.738 1.00 98.75 396 VAL A N 1
ATOM 3028 C CA . VAL A 1 396 ? -12.573 12.033 -3.602 1.00 98.75 396 VAL A CA 1
ATOM 3029 C C . VAL A 1 396 ? -11.767 13.200 -3.059 1.00 98.75 396 VAL A C 1
ATOM 3031 O O . VAL A 1 396 ? -11.315 14.066 -3.814 1.00 98.75 396 VAL A O 1
ATOM 3034 N N . TYR A 1 397 ? -11.526 13.169 -1.751 1.00 98.69 397 TYR A N 1
ATOM 3035 C CA . TYR A 1 397 ? -10.465 13.936 -1.111 1.00 98.69 397 TYR A CA 1
ATOM 3036 C C . TYR A 1 397 ? -9.283 13.017 -0.819 1.00 98.69 397 TYR A C 1
ATOM 3038 O O . TYR A 1 397 ? -9.432 12.050 -0.082 1.00 98.69 397 TYR A O 1
ATOM 3046 N N . ILE A 1 398 ? -8.119 13.309 -1.390 1.00 98.75 398 ILE A N 1
ATOM 3047 C CA . ILE A 1 398 ? -6.873 12.586 -1.112 1.00 98.75 398 ILE A CA 1
ATOM 3048 C C . ILE A 1 398 ? -6.130 13.352 -0.021 1.00 98.75 398 ILE A C 1
ATOM 3050 O O . ILE A 1 398 ? -5.755 14.505 -0.245 1.00 98.75 398 ILE A O 1
ATOM 3054 N N . ILE A 1 399 ? -5.920 12.740 1.143 1.00 98.38 399 ILE A N 1
ATOM 3055 C CA . ILE A 1 399 ? -5.225 13.381 2.266 1.00 98.38 399 ILE A CA 1
ATOM 3056 C C . ILE A 1 399 ? -3.782 12.896 2.304 1.00 98.38 399 ILE A C 1
ATOM 3058 O O . ILE A 1 399 ? -3.516 11.715 2.525 1.00 98.38 399 ILE A O 1
ATOM 3062 N N . GLY A 1 400 ? -2.861 13.828 2.079 1.00 95.56 400 GLY A N 1
ATOM 3063 C CA . GLY A 1 400 ? -1.426 13.574 2.078 1.00 95.56 400 GLY A CA 1
ATOM 3064 C C . GLY A 1 400 ? -0.733 13.879 0.752 1.00 95.56 400 GLY A C 1
ATOM 3065 O O . GLY A 1 400 ? -1.327 13.905 -0.336 1.00 95.56 400 GLY A O 1
ATOM 3066 N N . GLY A 1 401 ? 0.559 14.179 0.863 1.00 94.38 401 GLY A N 1
ATOM 3067 C CA . GLY A 1 401 ? 1.404 14.570 -0.265 1.00 94.38 401 GLY A CA 1
ATOM 3068 C C . GLY A 1 401 ? 1.691 13.428 -1.244 1.00 94.38 401 GLY A C 1
ATOM 3069 O O . GLY A 1 401 ? 1.444 12.254 -0.973 1.00 94.38 401 GLY A O 1
ATOM 3070 N N . THR A 1 402 ? 2.297 13.761 -2.385 1.00 94.62 402 THR A N 1
ATOM 3071 C CA . THR A 1 402 ? 2.711 12.767 -3.395 1.00 94.62 402 THR A CA 1
ATOM 3072 C C . THR A 1 402 ? 3.784 11.796 -2.894 1.00 94.62 402 THR A C 1
ATOM 3074 O O . THR A 1 402 ? 3.952 10.714 -3.451 1.00 94.62 402 THR A O 1
ATOM 3077 N N . GLY A 1 403 ? 4.487 12.147 -1.812 1.00 90.94 403 GLY A N 1
ATOM 3078 C CA . GLY A 1 403 ? 5.439 11.264 -1.139 1.00 90.94 403 GLY A CA 1
ATOM 3079 C C . GLY A 1 403 ? 4.799 10.062 -0.432 1.00 90.94 403 GLY A C 1
ATOM 3080 O O . GLY A 1 403 ? 5.493 9.057 -0.257 1.00 90.94 403 GLY A O 1
ATOM 3081 N N . VAL A 1 404 ? 3.510 10.153 -0.072 1.00 92.50 404 VAL A N 1
ATOM 3082 C CA . VAL A 1 404 ? 2.760 9.122 0.677 1.00 92.50 404 VAL A CA 1
ATOM 3083 C C . VAL A 1 404 ? 1.614 8.508 -0.124 1.00 92.50 404 VAL A C 1
ATOM 3085 O O . VAL A 1 404 ? 1.305 7.338 0.065 1.00 92.50 404 VAL A O 1
ATOM 3088 N N . ILE A 1 405 ? 1.023 9.270 -1.049 1.00 96.44 405 ILE A N 1
ATOM 3089 C CA . ILE A 1 405 ? 0.059 8.795 -2.048 1.00 96.44 405 ILE A CA 1
ATOM 3090 C C . ILE A 1 405 ? 0.444 9.444 -3.372 1.00 96.44 405 ILE A C 1
ATOM 3092 O O . ILE A 1 405 ? 0.212 10.638 -3.561 1.00 96.44 405 ILE A O 1
ATOM 3096 N N . SER A 1 406 ? 1.050 8.681 -4.272 1.00 96.50 406 SER A N 1
ATOM 3097 C CA . SER A 1 406 ? 1.620 9.162 -5.533 1.00 96.50 406 SER A CA 1
ATOM 3098 C C . SER A 1 406 ? 0.612 9.883 -6.434 1.00 96.50 406 SER A C 1
ATOM 3100 O O . SER A 1 406 ? -0.610 9.837 -6.249 1.00 96.50 406 SER A O 1
ATOM 3102 N N . TYR A 1 407 ? 1.150 10.569 -7.440 1.00 95.06 407 TYR A N 1
ATOM 3103 C CA . TYR A 1 407 ? 0.340 11.149 -8.505 1.00 95.06 407 TYR A CA 1
ATOM 3104 C C . TYR A 1 407 ? -0.358 10.068 -9.346 1.00 95.06 407 TYR A C 1
ATOM 3106 O O . TYR A 1 407 ? -1.491 10.279 -9.766 1.00 95.06 407 TYR A O 1
ATOM 3114 N N . ASP A 1 408 ? 0.252 8.893 -9.513 1.00 92.12 408 ASP A N 1
ATOM 3115 C CA . ASP A 1 408 ? -0.313 7.787 -10.299 1.00 92.12 408 ASP A CA 1
ATOM 3116 C C . ASP A 1 408 ? -1.585 7.211 -9.665 1.00 92.12 408 ASP A C 1
ATOM 3118 O O . ASP A 1 408 ? -2.549 6.897 -10.366 1.00 92.12 408 ASP A O 1
ATOM 3122 N N . VAL A 1 409 ? -1.642 7.145 -8.329 1.00 95.88 409 VAL A N 1
ATOM 3123 C CA . VAL A 1 409 ? -2.876 6.798 -7.603 1.00 95.88 409 VAL A CA 1
ATOM 3124 C C . VAL A 1 409 ? -3.972 7.824 -7.889 1.00 95.88 409 VAL A C 1
ATOM 3126 O O . VAL A 1 409 ? -5.107 7.457 -8.185 1.00 95.88 409 VAL A O 1
ATOM 3129 N N . GLU A 1 410 ? -3.639 9.115 -7.854 1.00 97.50 410 GLU A N 1
ATOM 3130 C CA . GLU A 1 410 ? -4.591 10.178 -8.184 1.00 97.50 410 GLU A CA 1
ATOM 3131 C C . GLU A 1 410 ? -5.070 10.099 -9.640 1.00 97.50 410 GLU A C 1
ATOM 3133 O O . GLU A 1 410 ? -6.268 10.251 -9.882 1.00 97.50 410 GLU A O 1
ATOM 3138 N N . GLN A 1 411 ? -4.178 9.820 -10.597 1.00 95.94 411 GLN A N 1
ATOM 3139 C CA . GLN A 1 411 ? -4.557 9.613 -11.999 1.00 95.94 411 GLN A CA 1
ATOM 3140 C C . GLN A 1 411 ? -5.467 8.400 -12.163 1.00 95.94 411 GLN A C 1
ATOM 3142 O O . GLN A 1 411 ? -6.517 8.520 -12.781 1.00 95.94 411 GLN A O 1
ATOM 3147 N N . THR A 1 412 ? -5.152 7.284 -11.502 1.00 94.06 412 THR A N 1
ATOM 3148 C CA . THR A 1 412 ? -5.995 6.080 -11.523 1.00 94.06 412 THR A CA 1
ATOM 3149 C C . THR A 1 412 ? -7.429 6.389 -11.082 1.00 94.06 412 THR A C 1
ATOM 3151 O O . THR A 1 412 ? -8.383 5.906 -11.688 1.00 94.06 412 THR A O 1
ATOM 3154 N N . ILE A 1 413 ? -7.611 7.230 -10.057 1.00 96.44 413 ILE A N 1
ATOM 3155 C CA . ILE A 1 413 ? -8.945 7.656 -9.603 1.00 96.44 413 ILE A CA 1
ATOM 3156 C C . ILE A 1 413 ? -9.641 8.530 -10.659 1.00 96.44 413 ILE A C 1
ATOM 3158 O O . ILE A 1 413 ? -10.832 8.351 -10.922 1.00 96.44 413 ILE A O 1
ATOM 3162 N N . ARG A 1 414 ? -8.913 9.459 -11.289 1.00 96.62 414 ARG A N 1
ATOM 3163 C CA . ARG A 1 414 ? -9.456 10.328 -12.347 1.00 96.62 414 ARG A CA 1
ATOM 3164 C C . ARG A 1 414 ? -9.869 9.541 -13.587 1.00 96.62 414 ARG A C 1
ATOM 3166 O O . ARG A 1 414 ? -10.945 9.801 -14.122 1.00 96.62 414 ARG A O 1
ATOM 3173 N N . ASP A 1 415 ? -9.085 8.545 -13.979 1.00 92.19 415 ASP A N 1
ATOM 3174 C CA . ASP A 1 415 ? -9.363 7.661 -15.116 1.00 92.19 415 ASP A CA 1
ATOM 3175 C C . ASP A 1 415 ? -10.612 6.796 -14.890 1.00 92.19 415 ASP A C 1
ATOM 3177 O O . ASP A 1 415 ? -11.309 6.433 -15.836 1.00 92.19 415 ASP A O 1
ATOM 3181 N N . MET A 1 416 ? -10.970 6.533 -13.628 1.00 95.50 416 MET A N 1
ATOM 3182 C CA . MET A 1 416 ? -12.251 5.917 -13.257 1.00 95.50 416 MET A CA 1
ATOM 3183 C C . MET A 1 416 ? -13.452 6.877 -13.396 1.00 95.50 416 MET A C 1
ATOM 3185 O O . MET A 1 416 ? -14.584 6.494 -13.095 1.00 95.50 416 MET A O 1
ATOM 3189 N N . GLY A 1 417 ? -13.235 8.121 -13.835 1.00 95.75 417 GLY A N 1
ATOM 3190 C CA . GLY A 1 417 ? -14.267 9.150 -13.972 1.00 95.75 417 GLY A CA 1
ATOM 3191 C C . GLY A 1 417 ? -14.663 9.807 -12.648 1.00 95.75 417 GLY A C 1
ATOM 3192 O O . GLY A 1 417 ? -15.772 10.335 -12.536 1.00 95.75 417 GLY A O 1
ATOM 3193 N N . ILE A 1 418 ? -13.789 9.756 -11.639 1.00 98.44 418 ILE A N 1
ATOM 3194 C CA . ILE A 1 418 ? -14.019 10.314 -10.303 1.00 98.44 418 ILE A CA 1
ATOM 3195 C C . ILE A 1 418 ? -13.162 11.574 -10.141 1.00 98.44 418 ILE A C 1
ATOM 3197 O O . ILE A 1 418 ? -11.953 11.556 -10.364 1.00 98.44 418 ILE A O 1
ATOM 3201 N N . ALA A 1 419 ? -13.767 12.692 -9.741 1.00 98.38 419 ALA A N 1
ATOM 3202 C CA . ALA A 1 419 ? -13.010 13.909 -9.464 1.00 98.38 419 ALA A CA 1
ATOM 3203 C C . ALA A 1 419 ? -12.103 13.697 -8.243 1.00 98.38 419 ALA A C 1
ATOM 3205 O O . ALA A 1 419 ? -12.549 13.166 -7.235 1.00 98.38 419 ALA A O 1
ATOM 3206 N N . ALA A 1 420 ? -10.845 14.133 -8.296 1.00 98.12 420 ALA A N 1
ATOM 3207 C CA . ALA A 1 420 ? -9.931 14.034 -7.159 1.00 98.12 420 ALA A CA 1
ATOM 3208 C C . ALA A 1 420 ? -9.474 15.422 -6.700 1.00 98.12 420 ALA A C 1
ATOM 3210 O O . ALA A 1 420 ? -9.077 16.254 -7.519 1.00 98.12 420 ALA A O 1
ATOM 3211 N N . THR A 1 421 ? -9.519 15.671 -5.391 1.00 98.19 421 THR A N 1
ATOM 3212 C CA . THR A 1 421 ? -8.982 16.882 -4.755 1.00 98.19 421 THR A CA 1
ATOM 3213 C C . THR A 1 421 ? -7.970 16.480 -3.697 1.00 98.19 421 THR A C 1
ATOM 3215 O O . THR A 1 421 ? -8.317 15.813 -2.727 1.00 98.19 421 THR A O 1
ATOM 3218 N N . ARG A 1 422 ? -6.713 16.890 -3.860 1.00 98.50 422 ARG A N 1
ATOM 3219 C CA . ARG A 1 422 ? -5.661 16.597 -2.887 1.00 98.50 422 ARG A CA 1
ATOM 3220 C C . ARG A 1 422 ? -5.564 17.695 -1.833 1.00 98.50 422 ARG A C 1
ATOM 3222 O O . ARG A 1 422 ? -5.446 18.869 -2.174 1.00 98.50 422 ARG A O 1
ATOM 3229 N N . ILE A 1 423 ? -5.554 17.304 -0.563 1.00 98.00 423 ILE A N 1
ATOM 3230 C CA . ILE A 1 423 ? -5.296 18.180 0.581 1.00 98.00 423 ILE A CA 1
ATOM 3231 C C . ILE A 1 423 ? -4.002 17.696 1.232 1.00 98.00 423 ILE A C 1
ATOM 3233 O O . ILE A 1 423 ? -3.963 16.637 1.855 1.00 98.00 423 ILE A O 1
ATOM 3237 N N . ALA A 1 424 ? -2.922 18.451 1.041 1.00 96.75 424 ALA A N 1
ATOM 3238 C CA . ALA A 1 424 ? -1.591 18.048 1.476 1.00 96.75 424 ALA A CA 1
ATOM 3239 C C . ALA A 1 424 ? -0.736 19.239 1.898 1.00 96.75 424 ALA A C 1
ATOM 3241 O O . ALA A 1 424 ? -0.758 20.305 1.264 1.00 96.75 424 ALA A O 1
ATOM 3242 N N . GLY A 1 425 ? 0.033 19.033 2.960 1.00 93.56 425 GLY A N 1
ATOM 3243 C CA . GLY A 1 425 ? 1.038 19.955 3.444 1.00 93.56 425 GLY A CA 1
ATOM 3244 C C . GLY A 1 425 ? 2.467 19.588 3.064 1.00 93.56 425 GLY A C 1
ATOM 3245 O O . GLY A 1 425 ? 2.717 18.544 2.467 1.00 93.56 425 GLY A O 1
ATOM 3246 N N . ALA A 1 426 ? 3.412 20.450 3.442 1.00 92.56 426 ALA A N 1
ATOM 3247 C CA . ALA A 1 426 ? 4.838 20.110 3.437 1.00 92.56 426 ALA A CA 1
ATOM 3248 C C . ALA A 1 426 ? 5.153 18.924 4.373 1.00 92.56 426 ALA A C 1
ATOM 3250 O O . ALA A 1 426 ? 6.109 18.187 4.152 1.00 92.56 426 ALA A O 1
ATOM 3251 N N . ASP A 1 427 ? 4.331 18.736 5.406 1.00 94.00 427 ASP A N 1
ATOM 3252 C CA . ASP A 1 427 ? 4.367 17.625 6.350 1.00 94.00 427 ASP A CA 1
ATOM 3253 C C . ASP A 1 427 ? 3.001 17.461 7.045 1.00 94.00 427 ASP A C 1
ATOM 3255 O O . ASP A 1 427 ? 2.068 18.228 6.797 1.00 94.00 427 ASP A O 1
ATOM 3259 N N . ARG A 1 428 ? 2.918 16.496 7.970 1.00 95.56 428 ARG A N 1
ATOM 3260 C CA . ARG A 1 428 ? 1.716 16.147 8.750 1.00 95.56 428 ARG A CA 1
ATOM 3261 C C . ARG A 1 428 ? 1.030 17.323 9.444 1.00 95.56 428 ARG A C 1
ATOM 3263 O O . ARG A 1 428 ? -0.193 17.344 9.569 1.00 95.56 428 ARG A O 1
ATOM 3270 N N . TYR A 1 429 ? 1.797 18.314 9.888 1.00 97.50 429 TYR A N 1
ATOM 3271 C CA . TYR A 1 429 ? 1.261 19.449 10.630 1.00 97.50 429 TYR A CA 1
ATOM 3272 C C . TYR A 1 429 ? 0.606 20.445 9.669 1.00 97.50 429 TYR A C 1
ATOM 3274 O O . TYR A 1 429 ? -0.532 20.856 9.898 1.00 97.50 429 TYR A O 1
ATOM 3282 N N . ASP A 1 430 ? 1.265 20.754 8.547 1.00 97.56 430 ASP A N 1
ATOM 3283 C CA . ASP A 1 430 ? 0.674 21.566 7.472 1.00 97.56 430 ASP A CA 1
ATOM 3284 C C . ASP A 1 430 ? -0.521 20.846 6.810 1.00 97.56 430 ASP A C 1
ATOM 3286 O O . ASP A 1 430 ? -1.551 21.466 6.545 1.00 97.56 430 ASP A O 1
ATOM 3290 N N . THR A 1 431 ? -0.458 19.519 6.629 1.00 98.12 431 THR A N 1
ATOM 3291 C CA . THR A 1 431 ? -1.605 18.728 6.151 1.00 98.12 431 THR A CA 1
ATOM 3292 C C . THR A 1 431 ? -2.800 18.891 7.092 1.00 98.12 431 THR A C 1
ATOM 3294 O O . THR A 1 431 ? -3.886 19.244 6.630 1.00 98.12 431 THR A O 1
ATOM 3297 N N . SER A 1 432 ? -2.602 18.729 8.407 1.00 98.38 432 SER A N 1
ATOM 3298 C CA . SER A 1 432 ? -3.679 18.895 9.395 1.00 98.38 432 SER A CA 1
ATOM 3299 C C . SER A 1 432 ? -4.271 20.308 9.397 1.00 98.38 432 SER A C 1
ATOM 3301 O O . SER A 1 432 ? -5.492 20.468 9.433 1.00 98.38 432 SER A O 1
ATOM 3303 N N . LEU A 1 433 ? -3.434 21.340 9.239 1.00 98.06 433 LEU A N 1
ATOM 3304 C CA . LEU A 1 433 ? -3.881 22.728 9.124 1.00 98.06 433 LEU A CA 1
ATOM 3305 C C . LEU A 1 433 ? -4.735 22.952 7.869 1.00 98.06 433 LEU A C 1
ATOM 3307 O O . LEU A 1 433 ? -5.766 23.625 7.928 1.00 98.06 433 LEU A O 1
ATOM 3311 N N . LYS A 1 434 ? -4.343 22.381 6.727 1.00 97.62 434 LYS A N 1
ATOM 3312 C CA . LYS A 1 434 ? -5.101 22.489 5.472 1.00 97.62 434 LYS A CA 1
ATOM 3313 C C . LYS A 1 434 ? -6.430 21.746 5.541 1.00 97.62 434 LYS A C 1
ATOM 3315 O O . LYS A 1 434 ? -7.443 22.308 5.128 1.00 97.62 434 LYS A O 1
ATOM 3320 N N . VAL A 1 435 ? -6.460 20.545 6.119 1.00 97.62 435 VAL A N 1
ATOM 3321 C CA . VAL A 1 435 ? -7.711 19.811 6.367 1.00 97.62 435 VAL A CA 1
ATOM 3322 C C . VAL A 1 435 ? -8.627 20.614 7.293 1.00 97.62 435 VAL A C 1
ATOM 3324 O O . VAL A 1 435 ? -9.800 20.812 6.973 1.00 97.62 435 VAL A O 1
ATOM 3327 N N . ALA A 1 436 ? -8.088 21.182 8.375 1.00 96.25 436 ALA A N 1
ATOM 3328 C CA . ALA A 1 436 ? -8.844 22.036 9.284 1.00 96.25 436 ALA A CA 1
ATOM 3329 C C . ALA A 1 436 ? -9.431 23.269 8.584 1.00 96.25 436 ALA A C 1
ATOM 3331 O O . ALA A 1 436 ? -10.580 23.620 8.842 1.00 96.25 436 ALA A O 1
ATOM 3332 N N . LYS A 1 437 ? -8.679 23.921 7.688 1.00 93.62 437 LYS A N 1
ATOM 3333 C CA . LYS A 1 437 ? -9.170 25.062 6.898 1.00 93.62 437 LYS A CA 1
ATOM 3334 C C . LYS A 1 437 ? -10.327 24.660 5.982 1.00 93.62 437 LYS A C 1
ATOM 3336 O O . LYS A 1 437 ? -11.315 25.387 5.925 1.00 93.62 437 LYS A O 1
ATOM 3341 N N . VAL A 1 438 ? -10.245 23.496 5.331 1.00 92.56 438 VAL A N 1
ATOM 3342 C CA . VAL A 1 438 ? -11.343 22.970 4.501 1.00 92.56 438 VAL A CA 1
ATOM 3343 C C . VAL A 1 438 ? -12.588 22.708 5.347 1.00 92.56 438 VAL A C 1
ATOM 3345 O O . VAL A 1 438 ? -13.667 23.149 4.971 1.00 92.56 438 VAL A O 1
ATOM 3348 N N . ILE A 1 439 ? -12.458 22.075 6.517 1.00 90.50 439 ILE A N 1
ATOM 3349 C CA . ILE A 1 439 ? -13.588 21.850 7.441 1.00 90.50 439 ILE A CA 1
ATOM 3350 C C . ILE A 1 439 ? -14.216 23.189 7.871 1.00 90.50 439 ILE A C 1
ATOM 3352 O O . ILE A 1 439 ? -15.435 23.363 7.858 1.00 90.50 439 ILE A O 1
ATOM 3356 N N . SER A 1 440 ? -13.376 24.169 8.209 1.00 81.81 440 SER A N 1
ATOM 3357 C CA . SER A 1 440 ? -13.797 25.487 8.690 1.00 81.81 440 SER A CA 1
ATOM 3358 C C . SER A 1 440 ? -14.539 26.332 7.664 1.00 81.81 440 SER A C 1
ATOM 3360 O O . SER A 1 440 ? -15.473 27.032 8.046 1.00 81.81 440 SER A O 1
ATOM 3362 N N . GLN A 1 441 ? -14.155 26.282 6.386 1.00 77.56 441 GLN A N 1
ATOM 3363 C CA . GLN A 1 441 ? -14.775 27.092 5.328 1.00 77.56 441 GLN A CA 1
ATOM 3364 C C . GLN A 1 441 ? -16.281 26.834 5.196 1.00 77.56 441 GLN A C 1
ATOM 3366 O O . GLN A 1 441 ? -17.042 27.764 4.957 1.00 77.56 441 GLN A O 1
ATOM 3371 N N . TYR A 1 442 ? -16.728 25.603 5.436 1.00 64.12 442 TYR A N 1
ATOM 3372 C CA . TYR A 1 442 ? -18.150 25.248 5.397 1.00 64.12 442 TYR A CA 1
ATOM 3373 C C . TYR A 1 442 ? -18.925 25.644 6.658 1.00 64.12 442 TYR A C 1
ATOM 3375 O O . TYR A 1 442 ? -20.153 25.650 6.645 1.00 64.12 442 TYR A O 1
ATOM 3383 N N . ARG A 1 443 ? -18.229 25.951 7.759 1.00 67.25 443 ARG A N 1
ATOM 3384 C CA . ARG A 1 443 ? -18.825 26.268 9.069 1.00 67.25 443 ARG A CA 1
ATOM 3385 C C . ARG A 1 443 ? -18.688 27.747 9.456 1.00 67.25 443 ARG A C 1
ATOM 3387 O O . ARG A 1 443 ? -19.060 28.116 10.567 1.00 67.25 443 ARG A O 1
ATOM 3394 N N . ALA A 1 444 ? -18.149 28.579 8.565 1.00 55.69 444 ALA A N 1
ATOM 3395 C CA . ALA A 1 444 ? -17.683 29.931 8.869 1.00 55.69 444 ALA A CA 1
ATOM 3396 C C . ALA A 1 444 ? -18.788 30.971 9.142 1.00 55.69 444 ALA A C 1
ATOM 3398 O O . ALA A 1 444 ? -18.475 32.040 9.654 1.00 55.69 444 ALA A O 1
ATOM 3399 N N . GLU A 1 445 ? -20.063 30.696 8.848 1.00 50.50 445 GLU A N 1
ATOM 3400 C CA . GLU A 1 445 ? -21.065 31.774 8.819 1.00 50.50 445 GLU A CA 1
ATOM 3401 C C . GLU A 1 445 ? -21.904 31.964 10.098 1.00 50.50 445 GLU A C 1
ATOM 3403 O O . GLU A 1 445 ? -22.596 32.975 10.186 1.00 50.50 445 GLU A O 1
ATOM 3408 N N . THR A 1 446 ? -21.870 31.081 11.113 1.00 52.66 446 THR A N 1
ATOM 3409 C CA . THR A 1 446 ? -22.885 31.178 12.197 1.00 52.66 446 THR A CA 1
ATOM 3410 C C . THR A 1 446 ? -22.479 30.874 13.643 1.00 52.66 446 THR A C 1
ATOM 3412 O O . THR A 1 446 ? -23.296 31.139 14.524 1.00 52.66 446 THR A O 1
ATOM 3415 N N . ASN A 1 447 ? -21.274 30.372 13.959 1.00 61.31 447 ASN A N 1
ATOM 3416 C CA . ASN A 1 447 ? -20.949 30.005 15.351 1.00 61.31 447 ASN A CA 1
ATOM 3417 C C . ASN A 1 447 ? -19.710 30.737 15.911 1.00 61.31 447 ASN A C 1
ATOM 3419 O O . ASN A 1 447 ? -18.601 30.422 15.485 1.00 61.31 447 ASN A O 1
ATOM 3423 N N . PRO A 1 448 ? -19.866 31.658 16.884 1.00 60.97 448 PRO A N 1
ATOM 3424 C CA . PRO A 1 448 ? -18.745 32.326 17.554 1.00 60.97 448 PRO A CA 1
ATOM 3425 C C . PRO A 1 448 ? -17.994 31.433 18.563 1.00 60.97 448 PRO A C 1
ATOM 3427 O O . PRO A 1 448 ? -16.880 31.767 18.949 1.00 60.97 448 PRO A O 1
ATOM 3430 N N . ASN A 1 449 ? -18.560 30.288 18.964 1.00 72.81 449 ASN A N 1
ATOM 3431 C CA . ASN A 1 449 ? -17.993 29.377 19.965 1.00 72.81 449 ASN A CA 1
ATOM 3432 C C . ASN A 1 449 ? -17.442 28.108 19.301 1.00 72.81 449 ASN A C 1
ATOM 3434 O O . ASN A 1 449 ? -17.959 27.002 19.488 1.00 72.81 449 ASN A O 1
ATOM 3438 N N . ARG A 1 450 ? -16.431 28.273 18.445 1.00 88.12 450 ARG A N 1
ATOM 3439 C CA . ARG A 1 450 ? -15.817 27.160 17.708 1.00 88.12 450 ARG A CA 1
ATOM 3440 C C . ARG A 1 450 ? -14.780 26.461 18.578 1.00 88.12 450 ARG A C 1
ATOM 3442 O O . ARG A 1 450 ? -14.023 27.115 19.291 1.00 88.12 450 ARG A O 1
ATOM 3449 N N . HIS A 1 451 ? -14.717 25.141 18.455 1.00 94.12 451 HIS A N 1
ATOM 3450 C CA . HIS A 1 451 ? -13.800 24.295 19.211 1.00 94.12 451 HIS A CA 1
ATOM 3451 C C . HIS A 1 451 ? -12.951 23.431 18.267 1.00 94.12 451 HIS A C 1
ATOM 3453 O O . HI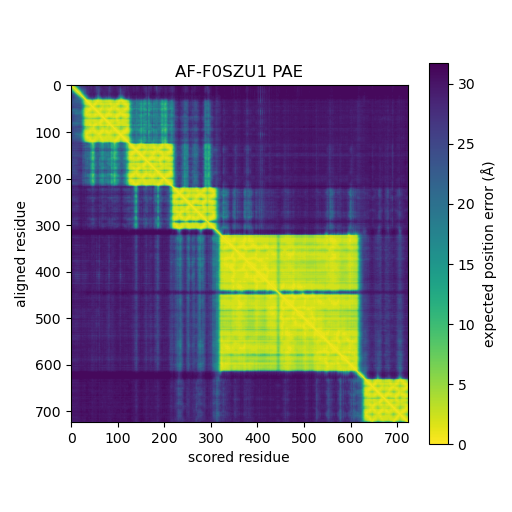S A 1 451 ? -13.427 23.041 17.195 1.00 94.12 451 HIS A O 1
ATOM 3459 N N . ALA A 1 452 ? -11.699 23.168 18.642 1.00 96.94 452 ALA A N 1
ATOM 3460 C CA . ALA A 1 452 ? -10.764 22.337 17.884 1.00 96.94 452 ALA A CA 1
ATOM 3461 C C . ALA A 1 452 ? -10.077 21.308 18.784 1.00 96.94 452 ALA A C 1
ATOM 3463 O O . ALA A 1 452 ? -9.964 21.495 19.992 1.00 96.94 452 ALA A O 1
ATOM 3464 N N . VAL A 1 453 ? -9.592 20.233 18.176 1.00 98.44 453 VAL A N 1
ATOM 3465 C CA . VAL A 1 453 ? -8.819 19.196 18.857 1.00 98.44 453 VAL A CA 1
ATOM 3466 C C . VAL A 1 453 ? -7.348 19.348 18.495 1.00 98.44 453 VAL A C 1
ATOM 3468 O O . VAL A 1 453 ? -7.014 19.590 17.334 1.00 98.44 453 VAL A O 1
ATOM 3471 N N . VAL A 1 454 ? -6.468 19.175 19.476 1.00 98.62 454 VAL A N 1
ATOM 3472 C CA . VAL A 1 454 ? -5.015 19.139 19.292 1.00 98.62 454 VAL A CA 1
ATOM 3473 C C . VAL A 1 454 ? -4.477 17.799 19.784 1.00 98.62 454 VAL A C 1
ATOM 3475 O O . VAL A 1 454 ? -4.784 17.374 20.893 1.00 98.62 454 VAL A O 1
ATOM 3478 N N . ALA A 1 455 ? -3.663 17.130 18.975 1.00 98.06 455 ALA A N 1
ATOM 3479 C CA . ALA A 1 455 ? -3.014 15.871 19.343 1.00 98.06 455 ALA A CA 1
ATOM 3480 C C . ALA A 1 455 ? -1.569 15.831 18.833 1.00 98.06 455 ALA A C 1
ATOM 3482 O O . ALA A 1 455 ? -1.169 16.624 17.973 1.00 98.06 455 ALA A O 1
ATOM 3483 N N . THR A 1 456 ? -0.766 14.904 19.357 1.00 96.31 456 THR A N 1
ATOM 3484 C CA . THR A 1 456 ? 0.590 14.698 18.841 1.00 96.31 456 THR A CA 1
ATOM 3485 C C . THR A 1 456 ? 0.551 14.222 17.391 1.00 96.31 456 THR A C 1
ATOM 3487 O O . THR A 1 456 ? -0.259 13.381 17.014 1.00 96.31 456 THR A O 1
ATOM 3490 N N . GLY A 1 457 ? 1.437 14.762 16.558 1.00 93.69 457 GLY A N 1
ATOM 3491 C CA . GLY A 1 457 ? 1.671 14.223 15.220 1.00 93.69 457 GLY A CA 1
ATOM 3492 C C . GLY A 1 457 ? 2.711 13.106 15.199 1.00 93.69 457 GLY A C 1
ATOM 3493 O O . GLY A 1 457 ? 2.986 12.580 14.125 1.00 93.69 457 GLY A O 1
ATOM 3494 N N . LEU A 1 458 ? 3.352 12.782 16.324 1.00 92.62 458 LEU A N 1
ATOM 3495 C CA . LEU A 1 458 ? 4.459 11.820 16.379 1.00 92.62 458 LEU A CA 1
ATOM 3496 C C . LEU A 1 458 ? 3.987 10.374 16.570 1.00 92.62 458 LEU A C 1
ATOM 3498 O O . LEU A 1 458 ? 4.706 9.458 16.189 1.00 92.62 458 LEU A O 1
ATOM 3502 N N . ASP A 1 459 ? 2.767 10.187 17.058 1.00 92.31 459 ASP A N 1
ATOM 3503 C CA . ASP A 1 459 ? 2.118 8.896 17.273 1.00 92.31 459 ASP A CA 1
ATOM 3504 C C . ASP A 1 459 ? 0.629 8.993 16.886 1.00 92.31 459 ASP A C 1
ATOM 3506 O O . ASP A 1 459 ? 0.143 10.082 16.571 1.00 92.31 459 ASP A O 1
ATOM 3510 N N . PHE A 1 460 ? -0.092 7.876 16.844 1.00 94.50 460 PHE A N 1
ATOM 3511 C CA . PHE A 1 460 ? -1.473 7.796 16.353 1.00 94.50 460 PHE A CA 1
ATOM 3512 C C . PHE A 1 460 ? -2.575 7.582 17.407 1.00 94.50 460 PHE A C 1
ATOM 3514 O O . PHE A 1 460 ? -3.681 8.084 17.163 1.00 94.50 460 PHE A O 1
ATOM 3521 N N . PRO A 1 461 ? -2.363 6.890 18.551 1.00 94.75 461 PRO A N 1
ATOM 3522 C CA . PRO A 1 461 ? -3.475 6.525 19.427 1.00 94.75 461 PRO A CA 1
ATOM 3523 C C . PRO A 1 461 ? -4.220 7.721 20.027 1.00 94.75 461 PRO A C 1
ATOM 3525 O O . PRO A 1 461 ? -5.447 7.692 20.097 1.00 94.75 461 PRO A O 1
ATOM 3528 N N . ASP A 1 462 ? -3.514 8.794 20.397 1.00 95.44 462 ASP A N 1
ATOM 3529 C CA . ASP A 1 462 ? -4.122 10.006 20.968 1.00 95.44 462 ASP A CA 1
ATOM 3530 C C . ASP A 1 462 ? -5.087 10.672 19.972 1.00 95.44 462 ASP A C 1
ATOM 3532 O O . ASP A 1 462 ? -6.223 11.006 20.310 1.00 95.44 462 ASP A O 1
ATOM 3536 N N . ALA A 1 463 ? -4.669 10.814 18.711 1.00 97.25 463 ALA A N 1
ATOM 3537 C CA . ALA A 1 463 ? -5.505 11.410 17.673 1.00 97.25 463 ALA A CA 1
ATOM 3538 C C . ALA A 1 463 ? -6.698 10.510 17.310 1.00 97.25 463 ALA A C 1
ATOM 3540 O O . ALA A 1 463 ? -7.816 11.000 17.157 1.00 97.25 463 ALA A O 1
ATOM 3541 N N . LEU A 1 464 ? -6.487 9.193 17.209 1.00 97.19 464 LEU A N 1
ATOM 3542 C CA . LEU A 1 464 ? -7.554 8.239 16.889 1.00 97.19 464 LEU A CA 1
ATOM 3543 C C . LEU A 1 464 ? -8.568 8.078 18.024 1.00 97.19 464 LEU A C 1
ATOM 3545 O O . LEU A 1 464 ? -9.750 7.884 17.750 1.00 97.19 464 LEU A O 1
ATOM 3549 N N . SER A 1 465 ? -8.141 8.247 19.278 1.00 97.62 465 SER A N 1
ATOM 3550 C CA . SER A 1 465 ? -9.007 8.160 20.461 1.00 97.62 465 SER A CA 1
ATOM 3551 C C . SER A 1 465 ? -10.173 9.144 20.440 1.00 97.62 465 SER A C 1
ATOM 3553 O O . SER A 1 465 ? -11.238 8.850 20.974 1.00 97.62 465 SER A O 1
ATOM 3555 N N . ILE A 1 466 ? -9.968 10.313 19.836 1.00 98.12 466 ILE A N 1
ATOM 3556 C CA . ILE A 1 466 ? -10.957 11.390 19.742 1.00 98.12 466 ILE A CA 1
ATOM 3557 C C . ILE A 1 466 ? -11.530 11.521 18.330 1.00 98.12 466 ILE A C 1
ATOM 3559 O O . ILE A 1 466 ? -12.484 12.265 18.139 1.00 98.12 466 ILE A O 1
ATOM 3563 N N . ALA A 1 467 ? -10.997 10.814 17.330 1.00 97.88 467 ALA A N 1
ATOM 3564 C CA . ALA A 1 467 ? -11.289 11.091 15.926 1.00 97.88 467 ALA A CA 1
ATOM 3565 C C . ALA A 1 467 ? -12.780 10.977 15.570 1.00 97.88 467 ALA A C 1
ATOM 3567 O O . ALA A 1 467 ? -13.297 11.842 14.858 1.00 97.88 467 ALA A O 1
ATOM 3568 N N . SER A 1 468 ? -13.489 9.971 16.097 1.00 97.00 468 SER A N 1
ATOM 3569 C CA . SER A 1 468 ? -14.927 9.816 15.839 1.00 97.00 468 SER A CA 1
ATOM 3570 C C . SER A 1 468 ? -15.769 10.886 16.529 1.00 97.00 468 SER A C 1
ATOM 3572 O O . SER A 1 468 ? -16.671 11.466 15.929 1.00 97.00 468 SER A O 1
ATOM 3574 N N . ILE A 1 469 ? -15.421 11.231 17.765 1.00 97.44 469 ILE A N 1
ATOM 3575 C CA . ILE A 1 469 ? -16.065 12.304 18.528 1.00 97.44 469 ILE A CA 1
ATOM 3576 C C . ILE A 1 469 ? -15.814 13.657 17.859 1.00 97.44 469 ILE A C 1
ATOM 3578 O O . ILE A 1 469 ? -16.751 14.414 17.613 1.00 97.44 469 ILE A O 1
ATOM 3582 N N . ALA A 1 470 ? -14.565 13.953 17.499 1.00 97.38 470 ALA A N 1
ATOM 3583 C CA . ALA A 1 470 ? -14.193 15.154 16.766 1.00 97.38 470 ALA A CA 1
ATOM 3584 C C . ALA A 1 470 ? -14.990 15.260 15.463 1.00 97.38 470 ALA A C 1
ATOM 3586 O O . ALA A 1 470 ? -15.451 16.343 15.117 1.00 97.38 470 ALA A O 1
ATOM 3587 N N . ALA A 1 471 ? -15.236 14.143 14.778 1.00 96.56 471 ALA A N 1
ATOM 3588 C CA . ALA A 1 471 ? -16.071 14.114 13.591 1.00 96.56 471 ALA A CA 1
ATOM 3589 C C . ALA A 1 471 ? -17.552 14.411 13.885 1.00 96.56 471 ALA A C 1
ATOM 3591 O O . ALA A 1 471 ? -18.111 15.314 13.260 1.00 96.56 471 ALA A O 1
ATOM 3592 N N . ILE A 1 472 ? -18.154 13.759 14.888 1.00 94.38 472 ILE A N 1
ATOM 3593 C CA . ILE A 1 472 ? -19.547 13.987 15.330 1.00 94.38 472 ILE A CA 1
ATOM 3594 C C . ILE A 1 472 ? -19.773 15.459 15.705 1.00 94.38 472 ILE A C 1
ATOM 3596 O O . ILE A 1 472 ? -20.738 16.088 15.264 1.00 94.38 472 ILE A O 1
ATOM 3600 N N . LYS A 1 473 ? -18.852 16.048 16.475 1.00 93.19 473 LYS A N 1
ATOM 3601 C CA . LYS A 1 473 ? -18.902 17.465 16.873 1.00 93.19 473 LYS A CA 1
ATOM 3602 C C . LYS A 1 473 ? -18.477 18.405 15.731 1.00 93.19 473 LYS A C 1
ATOM 3604 O O . LYS A 1 473 ? -18.780 19.601 15.732 1.00 93.19 473 LYS A O 1
ATOM 3609 N N . GLY A 1 474 ? -17.794 17.860 14.726 1.00 91.88 474 GLY A N 1
ATOM 3610 C CA . GLY A 1 474 ? -17.083 18.548 13.650 1.00 91.88 474 GLY A CA 1
ATOM 3611 C C . GLY A 1 474 ? -16.050 19.552 14.149 1.00 91.88 474 GLY A C 1
ATOM 3612 O O . GLY A 1 474 ? -15.981 20.688 13.671 1.00 91.88 474 GLY A O 1
ATOM 3613 N N . TYR A 1 475 ? -15.279 19.119 15.137 1.00 95.00 475 TYR A N 1
ATOM 3614 C CA . TYR A 1 475 ? -14.054 19.762 15.574 1.00 95.00 475 TYR A CA 1
ATOM 3615 C C . TYR A 1 475 ? -12.923 19.315 14.644 1.00 95.00 475 TYR A C 1
ATOM 3617 O O . TYR A 1 475 ? -12.714 18.112 14.479 1.00 95.00 475 TYR A O 1
ATOM 3625 N N . PRO A 1 476 ? -12.191 20.238 14.000 1.00 96.75 476 PRO A N 1
ATOM 3626 C CA . PRO A 1 476 ? -11.010 19.851 13.248 1.00 96.75 476 PRO A CA 1
ATOM 3627 C C . PRO A 1 476 ? -9.921 19.346 14.201 1.00 96.75 476 PRO A C 1
ATOM 3629 O O . PRO A 1 476 ? -9.792 19.844 15.320 1.00 96.75 476 PRO A O 1
ATOM 3632 N N . ILE A 1 477 ? -9.124 18.388 13.730 1.00 98.38 477 ILE A N 1
ATOM 3633 C CA . ILE A 1 477 ? -7.984 17.832 14.464 1.00 98.38 477 ILE A CA 1
ATOM 3634 C C . ILE A 1 477 ? -6.708 18.454 13.898 1.00 98.38 477 ILE A C 1
ATOM 3636 O O . ILE A 1 477 ? -6.405 18.291 12.715 1.00 98.38 477 ILE A O 1
ATOM 3640 N N . LEU A 1 478 ? -5.972 19.171 14.741 1.00 98.50 478 LEU A N 1
ATOM 3641 C CA . LEU A 1 478 ? -4.680 19.767 14.425 1.00 98.50 478 LEU A CA 1
ATOM 3642 C C . LEU A 1 478 ? -3.576 18.960 15.107 1.00 98.50 478 LEU A C 1
ATOM 3644 O O . LEU A 1 478 ? -3.675 18.614 16.284 1.00 98.50 478 LEU A O 1
ATOM 3648 N N . LEU A 1 479 ? -2.510 18.674 14.367 1.00 98.38 479 LEU A N 1
ATOM 3649 C CA . LEU A 1 479 ? -1.370 17.928 14.888 1.00 98.38 479 LEU A CA 1
ATOM 3650 C C . LEU A 1 479 ? -0.266 18.883 15.342 1.00 98.38 479 LEU A C 1
ATOM 3652 O O . LEU A 1 479 ? -0.034 19.920 14.716 1.00 98.38 479 LEU A O 1
ATOM 3656 N N . THR A 1 480 ? 0.475 18.503 16.380 1.00 97.88 480 THR A N 1
ATOM 3657 C CA . THR A 1 480 ? 1.636 19.261 16.870 1.00 97.88 480 THR A CA 1
ATOM 3658 C C . THR A 1 480 ? 2.812 18.346 17.237 1.00 97.88 480 THR A C 1
ATOM 3660 O O . THR A 1 480 ? 2.595 17.215 17.677 1.00 97.88 480 THR A O 1
ATOM 3663 N N . PRO A 1 481 ? 4.072 18.788 17.059 1.00 96.38 481 PRO A N 1
ATOM 3664 C CA . PRO A 1 481 ? 5.218 18.208 17.756 1.00 96.38 481 PRO A CA 1
ATOM 3665 C C . PRO A 1 481 ? 5.074 18.325 19.281 1.00 96.38 481 PRO A C 1
ATOM 3667 O O . PRO A 1 481 ? 4.318 19.167 19.771 1.00 96.38 481 PRO A O 1
ATOM 3670 N N . LYS A 1 482 ? 5.878 17.547 20.019 1.00 96.31 482 LYS A N 1
ATOM 3671 C CA . LYS A 1 482 ? 5.886 17.528 21.491 1.00 96.31 482 LYS A CA 1
ATOM 3672 C C . LYS A 1 482 ? 6.085 18.911 22.118 1.00 96.31 482 LYS A C 1
ATOM 3674 O O . LYS A 1 482 ? 5.304 19.311 22.974 1.00 96.31 482 LYS A O 1
ATOM 3679 N N . ASP A 1 483 ? 7.134 19.619 21.696 1.00 96.81 483 ASP A N 1
ATOM 3680 C CA . ASP A 1 483 ? 7.653 20.797 22.410 1.00 96.81 483 ASP A CA 1
ATOM 3681 C C . ASP A 1 483 ? 7.508 22.117 21.646 1.00 96.81 483 ASP A C 1
ATOM 3683 O O . ASP A 1 483 ? 7.988 23.156 22.095 1.00 96.81 483 ASP A O 1
ATOM 3687 N N . SER A 1 484 ? 6.869 22.107 20.476 1.00 94.12 484 SER A N 1
ATOM 3688 C CA . SER A 1 484 ? 6.757 23.307 19.649 1.00 94.12 484 SER A CA 1
ATOM 3689 C C . SER A 1 484 ? 5.454 23.326 18.869 1.00 94.12 484 SER A C 1
ATOM 3691 O O . SER A 1 484 ? 5.255 22.511 17.972 1.00 94.12 484 SER A O 1
ATOM 3693 N N . LEU A 1 485 ? 4.594 24.297 19.186 1.00 96.94 485 LEU A N 1
ATOM 3694 C CA . LEU A 1 485 ? 3.426 24.624 18.379 1.00 96.94 485 LEU A CA 1
ATOM 3695 C C . LEU A 1 485 ? 3.868 25.526 17.228 1.00 96.94 485 LEU A C 1
ATOM 3697 O O . LEU A 1 485 ? 4.410 26.608 17.454 1.00 96.94 485 LEU A O 1
ATOM 3701 N N . ARG A 1 486 ? 3.641 25.091 15.987 1.00 96.69 486 ARG A N 1
ATOM 3702 C CA . ARG A 1 486 ? 3.982 25.898 14.810 1.00 96.69 486 ARG A CA 1
ATOM 3703 C C . ARG A 1 486 ? 3.191 27.194 14.798 1.00 96.69 486 ARG A C 1
ATOM 3705 O O . ARG A 1 486 ? 1.981 27.173 15.012 1.00 96.69 486 ARG A O 1
ATOM 3712 N N . GLU A 1 487 ? 3.865 28.286 14.451 1.00 96.50 487 GLU A N 1
ATOM 3713 C CA . GLU A 1 487 ? 3.275 29.626 14.493 1.00 96.50 487 GLU A CA 1
ATOM 3714 C C . GLU A 1 487 ? 1.998 29.729 13.646 1.00 96.50 487 GLU A C 1
ATOM 3716 O O . GLU A 1 487 ? 0.997 30.267 14.100 1.00 96.50 487 GLU A O 1
ATOM 3721 N N . GLU A 1 488 ? 1.967 29.112 12.461 1.00 96.50 488 GLU A N 1
ATOM 3722 C CA . GLU A 1 488 ? 0.768 29.106 11.611 1.00 96.50 488 GLU A CA 1
ATOM 3723 C C . GLU A 1 488 ? -0.430 28.385 12.247 1.00 96.50 488 GLU A C 1
ATOM 3725 O O . GLU A 1 488 ? -1.570 28.821 12.087 1.00 96.50 488 GLU A O 1
ATOM 3730 N N . ILE A 1 489 ? -0.187 27.296 12.987 1.00 97.44 489 ILE A N 1
ATOM 3731 C CA . ILE A 1 489 ? -1.239 26.569 13.710 1.00 97.44 489 ILE A CA 1
ATOM 3732 C C . ILE A 1 489 ? -1.693 27.396 14.910 1.00 97.44 489 ILE A C 1
ATOM 3734 O O . ILE A 1 489 ? -2.892 27.525 15.140 1.00 97.44 489 ILE A O 1
ATOM 3738 N N . LYS A 1 490 ? -0.755 28.003 15.642 1.00 97.50 490 LYS A N 1
ATOM 3739 C CA . LYS A 1 490 ? -1.048 28.887 16.772 1.00 97.50 490 LYS A CA 1
ATOM 3740 C C . LYS A 1 490 ? -1.918 30.072 16.358 1.00 97.50 490 LYS A C 1
ATOM 3742 O O . LYS A 1 490 ? -2.930 30.325 17.008 1.00 97.50 490 LYS A O 1
ATOM 3747 N N . ILE A 1 491 ? -1.548 30.777 15.289 1.00 96.00 491 ILE A N 1
ATOM 3748 C CA . ILE A 1 491 ? -2.323 31.899 14.742 1.00 96.00 491 ILE A CA 1
ATOM 3749 C C . ILE A 1 491 ? -3.716 31.410 14.355 1.00 96.00 491 ILE A C 1
ATOM 3751 O O . ILE A 1 491 ? -4.714 31.939 14.835 1.00 96.00 491 ILE A O 1
ATOM 3755 N N . TYR A 1 492 ? -3.789 30.340 13.561 1.00 95.38 492 TYR A N 1
ATOM 3756 C CA . TYR A 1 492 ? -5.061 29.797 13.105 1.00 95.38 492 TYR A CA 1
ATOM 3757 C C . TYR A 1 492 ? -5.986 29.397 14.263 1.00 95.38 492 TYR A C 1
ATOM 3759 O O . TYR A 1 492 ? -7.173 29.716 14.220 1.00 95.38 492 TYR A O 1
ATOM 3767 N N . LEU A 1 493 ? -5.455 28.745 15.303 1.00 95.44 493 LEU A N 1
ATOM 3768 C CA . LEU A 1 493 ? -6.221 28.369 16.488 1.00 95.44 493 LEU A CA 1
ATOM 3769 C C . LEU A 1 493 ? -6.764 29.601 17.226 1.00 95.44 493 LEU A C 1
ATOM 3771 O O . LEU A 1 493 ? -7.965 29.665 17.473 1.00 95.44 493 LEU A O 1
ATOM 3775 N N . ASN A 1 494 ? -5.916 30.595 17.507 1.00 93.88 494 ASN A N 1
ATOM 3776 C CA . ASN A 1 494 ? -6.305 31.807 18.240 1.00 93.88 494 ASN A CA 1
ATOM 3777 C C . ASN A 1 494 ? -7.295 32.700 17.476 1.00 93.88 494 ASN A C 1
ATOM 3779 O O . ASN A 1 494 ? -8.131 33.355 18.092 1.00 93.88 494 ASN A O 1
ATOM 3783 N N . GLU A 1 495 ? -7.219 32.735 16.146 1.00 91.75 495 GLU A N 1
ATOM 3784 C CA . GLU A 1 495 ? -8.124 33.547 15.326 1.00 91.75 495 GLU A CA 1
ATOM 3785 C C . GLU A 1 495 ? -9.491 32.889 15.099 1.00 91.75 495 GLU A C 1
ATOM 3787 O O . GLU A 1 495 ? -10.471 33.589 14.847 1.00 91.75 495 GLU A O 1
ATOM 3792 N N . ASN A 1 496 ? -9.573 31.553 15.144 1.00 90.44 496 ASN A N 1
ATOM 3793 C CA . ASN A 1 496 ? -10.752 30.823 14.664 1.00 90.44 496 ASN A CA 1
ATOM 3794 C C . ASN A 1 496 ? -11.483 30.012 15.734 1.00 90.44 496 ASN A C 1
ATOM 3796 O O . ASN A 1 496 ? -12.594 29.554 15.456 1.00 90.44 496 ASN A O 1
ATOM 3800 N N . PHE A 1 497 ? -10.892 29.798 16.912 1.00 92.50 497 PHE A N 1
ATOM 3801 C CA . PHE A 1 497 ? -11.446 28.923 17.944 1.00 92.50 497 PHE A CA 1
ATOM 3802 C C . PHE A 1 497 ? -11.384 29.583 19.319 1.00 92.50 497 PHE A C 1
ATOM 3804 O O . PHE A 1 497 ? -10.382 30.176 19.705 1.00 92.50 497 PHE A O 1
ATOM 3811 N N . SER A 1 498 ? -12.477 29.458 20.069 1.00 93.50 498 SER A N 1
ATOM 3812 C CA . SER A 1 498 ? -12.604 29.995 21.426 1.00 93.50 498 SER A CA 1
ATOM 3813 C C . SER A 1 498 ? -12.069 29.039 22.491 1.00 93.50 498 SER A C 1
ATOM 3815 O O . SER A 1 498 ? -11.810 29.460 23.612 1.00 93.50 498 SER A O 1
ATOM 3817 N N . SER A 1 499 ? -11.963 27.749 22.168 1.00 96.31 499 SER A N 1
ATOM 3818 C CA . SER A 1 499 ? -11.472 26.708 23.072 1.00 96.31 499 SER A CA 1
ATOM 3819 C C . SER A 1 499 ? -10.894 25.520 22.303 1.00 96.31 499 SER A C 1
ATOM 3821 O O . SER A 1 499 ? -11.216 25.314 21.127 1.00 96.31 499 SER A O 1
ATOM 3823 N N . THR A 1 500 ? -10.056 24.724 22.966 1.00 98.06 500 THR A N 1
ATOM 3824 C CA . THR A 1 500 ? -9.461 23.514 22.384 1.00 98.06 500 THR A CA 1
ATOM 3825 C C . THR A 1 500 ? -9.373 22.365 23.375 1.00 98.06 500 THR A C 1
ATOM 3827 O O . THR A 1 500 ? -8.983 22.593 24.513 1.00 98.06 500 THR A O 1
ATOM 3830 N N . THR A 1 501 ? -9.580 21.137 22.916 1.00 98.44 501 THR A N 1
ATOM 3831 C CA . THR A 1 501 ? -9.227 19.935 23.676 1.00 98.44 501 THR A CA 1
ATOM 3832 C C . THR A 1 501 ? -7.908 19.384 23.172 1.00 98.44 501 THR A C 1
ATOM 3834 O O . THR A 1 501 ? -7.761 19.063 21.992 1.00 98.44 501 THR A O 1
ATOM 3837 N N . LEU A 1 502 ? -6.946 19.238 24.073 1.00 98.56 502 LEU A N 1
ATOM 3838 C CA . LEU A 1 502 ? -5.692 18.560 23.806 1.00 98.56 502 LEU A CA 1
ATOM 3839 C C . LEU A 1 502 ? -5.763 17.112 24.302 1.00 98.56 502 LEU A C 1
ATOM 3841 O O . LEU A 1 502 ? -6.041 16.866 25.475 1.00 98.56 502 LEU A O 1
ATOM 3845 N N . VAL A 1 503 ? -5.493 16.150 23.421 1.00 98.44 503 VAL A N 1
ATOM 3846 C CA . VAL A 1 503 ? -5.495 14.718 23.755 1.00 98.44 503 VAL A CA 1
ATOM 3847 C C . VAL A 1 503 ? -4.064 14.200 23.826 1.00 98.44 503 VAL A C 1
ATOM 3849 O O . VAL A 1 503 ? -3.282 14.399 22.894 1.00 98.44 503 VAL A O 1
ATOM 3852 N N . GLY A 1 504 ? -3.732 13.556 24.944 1.00 93.94 504 GLY A N 1
ATOM 3853 C CA . GLY A 1 504 ? -2.428 12.945 25.197 1.00 93.94 504 GLY A CA 1
ATOM 3854 C C . GLY A 1 504 ? -1.724 13.469 26.450 1.00 93.94 504 GLY A C 1
ATOM 3855 O O . GLY A 1 504 ? -2.087 14.497 27.040 1.00 93.94 504 GLY A O 1
ATOM 3856 N N . THR A 1 505 ? -0.677 12.754 26.857 1.00 93.44 505 THR A N 1
ATOM 3857 C CA . THR A 1 505 ? 0.108 13.061 28.061 1.00 93.44 505 THR A CA 1
ATOM 3858 C C . THR A 1 505 ? 1.015 14.276 27.857 1.00 93.44 505 THR A C 1
ATOM 3860 O O . THR A 1 505 ? 1.209 14.771 26.741 1.00 93.44 505 THR A O 1
ATOM 3863 N N . THR A 1 506 ? 1.625 14.762 28.941 1.00 93.31 506 THR A N 1
ATOM 3864 C CA . THR A 1 506 ? 2.693 15.773 28.862 1.00 93.31 506 THR A CA 1
ATOM 3865 C C . THR A 1 506 ? 3.937 15.273 28.125 1.00 93.31 506 THR A C 1
ATOM 3867 O O . THR A 1 506 ? 4.727 16.088 27.649 1.00 93.31 506 THR A O 1
ATOM 3870 N N . ASP A 1 507 ? 4.103 13.953 27.996 1.00 90.50 507 ASP A N 1
ATOM 3871 C CA . ASP A 1 507 ? 5.188 13.349 27.226 1.00 90.50 507 ASP A CA 1
ATOM 3872 C C . ASP A 1 507 ? 4.905 13.338 25.724 1.00 90.50 507 ASP A C 1
ATOM 3874 O O . ASP A 1 507 ? 5.852 13.499 24.951 1.00 90.50 507 ASP A O 1
ATOM 3878 N N . SER A 1 508 ? 3.631 13.215 25.328 1.00 92.75 508 SER A N 1
ATOM 3879 C CA . SER A 1 508 ? 3.170 13.344 23.940 1.00 92.75 508 SER A CA 1
ATOM 3880 C C . SER A 1 508 ? 3.157 14.801 23.473 1.00 92.75 508 SER A C 1
ATOM 3882 O O . SER A 1 508 ? 3.621 15.102 22.372 1.00 92.75 508 SER A O 1
ATOM 3884 N N . VAL A 1 509 ? 2.627 15.710 24.303 1.00 96.50 509 VAL A N 1
ATOM 3885 C CA . VAL A 1 509 ? 2.553 17.156 24.037 1.00 96.50 509 VAL A CA 1
ATOM 3886 C C . VAL A 1 509 ? 2.773 17.930 25.335 1.00 96.50 509 VAL A C 1
ATOM 3888 O O . VAL A 1 509 ? 1.991 17.799 26.280 1.00 96.50 509 VAL A O 1
ATOM 3891 N N . SER A 1 510 ? 3.811 18.762 25.385 1.00 97.88 510 SER A N 1
ATOM 3892 C CA . SER A 1 510 ? 4.279 19.394 26.620 1.00 97.88 510 SER A CA 1
ATOM 3893 C C . SER A 1 510 ? 3.331 20.464 27.172 1.00 97.88 510 SER A C 1
ATOM 3895 O O . SER A 1 510 ? 2.436 20.967 26.486 1.00 97.88 510 SER A O 1
ATOM 3897 N N . ALA A 1 511 ? 3.541 20.842 28.437 1.00 97.69 511 ALA A N 1
ATOM 3898 C CA . ALA A 1 511 ? 2.823 21.954 29.066 1.00 97.69 511 ALA A CA 1
ATOM 3899 C C . ALA A 1 511 ? 3.048 23.283 28.319 1.00 97.69 511 ALA A C 1
ATOM 3901 O O . ALA A 1 511 ? 2.117 24.058 28.149 1.00 97.69 511 ALA A O 1
ATOM 3902 N N . ALA A 1 512 ? 4.249 23.496 27.767 1.00 97.62 512 ALA A N 1
ATOM 3903 C CA . ALA A 1 512 ? 4.566 24.702 27.004 1.00 97.62 512 ALA A CA 1
ATOM 3904 C C . ALA A 1 512 ? 3.749 24.830 25.707 1.00 97.62 512 ALA A C 1
ATOM 3906 O O . ALA A 1 512 ? 3.453 25.942 25.272 1.00 97.62 512 ALA A O 1
ATOM 3907 N N . VAL A 1 513 ? 3.390 23.712 25.066 1.00 98.25 513 VAL A N 1
ATOM 3908 C CA . VAL A 1 513 ? 2.458 23.723 23.929 1.00 98.25 513 VAL A CA 1
ATOM 3909 C C . VAL A 1 513 ? 1.030 23.957 24.415 1.00 98.25 513 VAL A C 1
ATOM 3911 O O . VAL A 1 513 ? 0.332 24.781 23.833 1.00 98.25 513 VAL A O 1
ATOM 3914 N N . PHE A 1 514 ? 0.618 23.284 25.494 1.00 98.31 514 PHE A N 1
ATOM 3915 C CA . PHE A 1 514 ? -0.712 23.432 26.091 1.00 98.31 514 PHE A CA 1
ATOM 3916 C C . PHE A 1 514 ? -1.036 24.888 26.449 1.00 98.31 514 PHE A C 1
ATOM 3918 O O . PHE A 1 514 ? -2.078 25.387 26.042 1.00 98.31 514 PHE A O 1
ATOM 3925 N N . ASP A 1 515 ? -0.116 25.603 27.096 1.00 97.69 515 ASP A N 1
ATOM 3926 C CA . ASP A 1 515 ? -0.316 26.994 27.533 1.00 97.69 515 ASP A CA 1
ATOM 3927 C C . ASP A 1 515 ? -0.480 27.999 26.373 1.00 97.69 515 ASP A C 1
ATOM 3929 O O . ASP A 1 515 ? -0.875 29.144 26.587 1.00 97.69 515 ASP A O 1
ATOM 3933 N N . GLN A 1 516 ? -0.172 27.597 25.134 1.00 97.94 516 GLN A N 1
ATOM 3934 C CA . GLN A 1 516 ? -0.325 28.435 23.938 1.00 97.94 516 GLN A CA 1
ATOM 3935 C C . GLN A 1 516 ? -1.674 28.259 23.233 1.00 97.94 516 GLN A C 1
ATOM 3937 O O . GLN A 1 516 ? -1.938 28.956 22.247 1.00 97.94 516 GLN A O 1
ATOM 3942 N N . LEU A 1 517 ? -2.497 27.314 23.688 1.00 98.12 517 LEU A N 1
ATOM 3943 C CA . LEU A 1 517 ? -3.770 26.984 23.064 1.00 98.12 517 LEU A CA 1
ATOM 3944 C C . LEU A 1 517 ? -4.917 27.866 23.603 1.00 98.12 517 LEU A C 1
ATOM 3946 O O . LEU A 1 517 ? -4.883 28.273 24.765 1.00 98.12 517 LEU A O 1
ATOM 3950 N N . PRO A 1 518 ? -5.952 28.160 22.794 1.00 96.69 518 PRO A N 1
ATOM 3951 C CA . PRO A 1 518 ? -7.145 28.874 23.253 1.00 96.69 518 PRO A CA 1
ATOM 3952 C C . PRO A 1 518 ? -7.919 28.062 24.298 1.00 96.69 518 PRO A C 1
ATOM 3954 O O . PRO A 1 518 ? -8.386 26.970 23.991 1.00 96.69 518 PRO A O 1
ATOM 3957 N N . SER A 1 519 ? -8.072 28.601 25.514 1.00 97.38 519 SER A N 1
ATOM 3958 C CA . SER A 1 519 ? -8.838 28.014 26.635 1.00 97.38 519 SER A CA 1
ATOM 3959 C C . SER A 1 519 ? -8.818 26.473 26.676 1.00 97.38 519 SER A C 1
ATOM 3961 O O . SER A 1 519 ? -9.867 25.853 26.469 1.00 97.38 519 SER A O 1
ATOM 3963 N N . PRO A 1 520 ? -7.639 25.855 26.882 1.00 97.50 520 PRO A N 1
ATOM 3964 C CA . PRO A 1 520 ? -7.467 24.440 26.624 1.00 97.50 520 PRO A CA 1
ATOM 3965 C C . PRO A 1 520 ? -7.905 23.562 27.795 1.00 97.50 520 PRO A C 1
ATOM 3967 O O . PRO A 1 520 ? -7.628 23.869 28.956 1.00 97.50 520 PRO A O 1
ATOM 3970 N N . ASP A 1 521 ? -8.517 22.424 27.485 1.00 97.56 521 ASP A N 1
ATOM 3971 C CA . ASP A 1 521 ? -8.640 21.279 28.385 1.00 97.56 521 ASP A CA 1
ATOM 3972 C C . ASP A 1 521 ? -7.758 20.122 27.897 1.00 97.56 521 ASP A C 1
ATOM 3974 O O . ASP A 1 521 ? -7.448 20.017 26.710 1.00 97.56 521 ASP A O 1
ATOM 3978 N N . ARG A 1 522 ? -7.282 19.275 28.817 1.00 98.19 522 ARG A N 1
ATOM 3979 C CA . ARG A 1 522 ? -6.451 18.111 28.480 1.00 98.19 522 ARG A CA 1
ATOM 3980 C C . ARG A 1 522 ? -7.175 16.825 28.846 1.00 98.19 522 ARG A C 1
ATOM 3982 O O . ARG A 1 522 ? -7.493 16.616 30.015 1.00 98.19 522 ARG A O 1
ATOM 3989 N N . LEU A 1 523 ? -7.338 15.936 27.872 1.00 98.25 523 LEU A N 1
ATOM 3990 C CA . LEU A 1 523 ? -7.803 14.566 28.076 1.00 98.25 523 LEU A CA 1
ATOM 3991 C C . LEU A 1 523 ? -6.616 13.613 27.944 1.00 98.25 523 LEU A C 1
ATOM 3993 O O . LEU A 1 523 ? -5.926 13.588 26.927 1.00 98.25 523 LEU A O 1
ATOM 3997 N N . THR A 1 524 ? -6.345 12.853 29.000 1.00 96.31 524 THR A N 1
ATOM 3998 C CA . THR A 1 524 ? -5.165 11.987 29.090 1.00 96.31 524 THR A CA 1
ATOM 3999 C C . THR A 1 524 ? -5.430 10.810 30.022 1.00 96.31 524 THR A C 1
ATOM 4001 O O . THR A 1 524 ? -6.245 10.906 30.939 1.00 96.31 524 THR A O 1
ATOM 4004 N N . GLY A 1 525 ? -4.704 9.717 29.808 1.00 91.38 525 GLY A N 1
ATOM 4005 C CA . GLY A 1 525 ? -4.563 8.582 30.717 1.00 91.38 525 GLY A CA 1
ATOM 4006 C C . GLY A 1 525 ? -3.089 8.274 30.990 1.00 91.38 525 GLY A C 1
ATOM 4007 O O . GLY A 1 525 ? -2.213 9.073 30.659 1.00 91.38 525 GLY A O 1
ATOM 4008 N N . THR A 1 526 ? -2.816 7.127 31.610 1.00 87.12 526 THR A N 1
ATOM 4009 C CA . THR A 1 526 ? -1.452 6.620 31.852 1.00 87.12 526 THR A CA 1
ATOM 4010 C C . THR A 1 526 ? -0.862 5.908 30.636 1.00 87.12 526 THR A C 1
ATOM 4012 O O . THR A 1 526 ? 0.347 5.723 30.558 1.00 87.12 526 THR A O 1
ATOM 4015 N N . ASP A 1 527 ? -1.715 5.503 29.699 1.00 87.19 527 ASP A N 1
ATOM 4016 C CA . ASP A 1 527 ? -1.383 4.798 28.465 1.00 87.19 527 ASP A CA 1
ATOM 4017 C C . ASP A 1 527 ? -2.415 5.152 27.362 1.00 87.19 527 ASP A C 1
ATOM 4019 O O . ASP A 1 527 ? -3.399 5.859 27.634 1.00 87.19 527 ASP A O 1
ATOM 4023 N N . PRO A 1 528 ? -2.226 4.692 26.111 1.00 90.00 528 PRO A N 1
ATOM 4024 C CA . PRO A 1 528 ? -3.174 4.948 25.026 1.00 90.00 528 PRO A CA 1
ATOM 4025 C C . PRO A 1 528 ? -4.612 4.480 25.294 1.00 90.00 528 PRO A C 1
ATOM 4027 O O . PRO A 1 528 ? -5.568 5.146 24.897 1.00 90.00 528 PRO A O 1
ATOM 4030 N N . TYR A 1 529 ? -4.789 3.359 25.993 1.00 93.62 529 TYR A N 1
ATOM 4031 C CA . TYR A 1 529 ? -6.098 2.739 26.224 1.00 93.62 529 TYR A CA 1
ATOM 4032 C C . TYR A 1 529 ? -6.903 3.501 27.283 1.00 93.62 529 TYR A C 1
ATOM 4034 O O . TYR A 1 529 ? -8.094 3.763 27.128 1.00 93.62 529 TYR A O 1
ATOM 4042 N N . THR A 1 530 ? -6.237 3.921 28.354 1.00 93.88 530 THR A N 1
ATOM 4043 C CA . THR A 1 530 ? -6.810 4.767 29.405 1.00 93.88 530 THR A CA 1
ATOM 4044 C C . THR A 1 530 ? -7.045 6.196 28.917 1.00 93.88 530 THR A C 1
ATOM 4046 O O . THR A 1 530 ? -8.029 6.811 29.325 1.00 93.88 530 THR A O 1
ATOM 4049 N N . THR A 1 531 ? -6.216 6.708 27.997 1.00 95.88 531 THR A N 1
ATOM 4050 C CA . THR A 1 531 ? -6.469 7.981 27.295 1.00 95.88 531 THR A CA 1
ATOM 4051 C C . THR A 1 531 ? -7.729 7.888 26.440 1.00 95.88 531 THR A C 1
ATOM 4053 O O . THR A 1 531 ? -8.610 8.740 26.557 1.00 95.88 531 THR A O 1
ATOM 4056 N N . ASN A 1 532 ? -7.873 6.817 25.654 1.00 98.19 532 ASN A N 1
ATOM 4057 C CA . ASN A 1 532 ? -9.085 6.542 24.889 1.00 98.19 532 ASN A CA 1
ATOM 4058 C C . ASN A 1 532 ? -10.331 6.461 25.788 1.00 98.19 532 ASN A C 1
ATOM 4060 O O . ASN A 1 532 ? -11.332 7.124 25.518 1.00 98.19 532 ASN A O 1
ATOM 4064 N N . LEU A 1 533 ? -10.256 5.744 26.913 1.00 97.81 533 LEU A N 1
ATOM 4065 C CA . LEU A 1 533 ? -11.361 5.665 27.868 1.00 97.81 533 LEU A CA 1
ATOM 4066 C C . LEU A 1 533 ? -11.703 7.027 28.499 1.00 97.81 533 LEU A C 1
ATOM 4068 O O . LEU A 1 533 ? -12.882 7.337 28.683 1.00 97.81 533 LEU A O 1
ATOM 4072 N N . ALA A 1 534 ? -10.701 7.846 28.834 1.00 97.94 534 ALA A N 1
ATOM 4073 C CA . ALA A 1 534 ? -10.909 9.192 29.368 1.00 97.94 534 ALA A CA 1
ATOM 4074 C C . ALA A 1 534 ? -11.630 10.092 28.354 1.00 97.94 534 ALA A C 1
ATOM 4076 O O . ALA A 1 534 ? -12.570 10.800 28.718 1.00 97.94 534 ALA A O 1
ATOM 4077 N N . VAL A 1 535 ? -11.244 10.000 27.079 1.00 98.50 535 VAL A N 1
ATOM 4078 C CA . VAL A 1 535 ? -11.912 10.689 25.972 1.00 98.50 535 VAL A CA 1
ATOM 4079 C C . VAL A 1 535 ? -13.374 10.251 25.849 1.00 98.50 535 VAL A C 1
ATOM 4081 O O . VAL A 1 535 ? -14.268 11.094 25.877 1.00 98.50 535 VAL A O 1
ATOM 4084 N N . ILE A 1 536 ? -13.649 8.947 25.799 1.00 98.50 536 ILE A N 1
ATOM 4085 C CA . ILE A 1 536 ? -15.022 8.428 25.687 1.00 98.50 536 ILE A CA 1
ATOM 4086 C C . ILE A 1 536 ? -15.883 8.887 26.871 1.00 98.50 536 ILE A C 1
ATOM 4088 O O . ILE A 1 536 ? -17.016 9.322 26.677 1.00 98.50 536 ILE A O 1
ATOM 4092 N N . LYS A 1 537 ? -15.351 8.854 28.099 1.00 97.94 537 LYS A N 1
ATOM 4093 C CA . LYS A 1 537 ? -16.069 9.310 29.302 1.00 97.94 537 LYS A CA 1
ATOM 4094 C C . LYS A 1 537 ? -16.397 10.802 29.267 1.00 97.94 537 LYS A C 1
ATOM 4096 O O . LYS A 1 537 ? -17.493 11.175 29.693 1.00 97.94 537 LYS A O 1
ATOM 4101 N N . ALA A 1 538 ? -15.481 11.633 28.766 1.00 97.81 538 ALA A N 1
ATOM 4102 C CA . ALA A 1 538 ? -15.678 13.077 28.647 1.00 97.81 538 ALA A CA 1
ATOM 4103 C C . ALA A 1 538 ? -16.816 13.434 27.676 1.00 97.81 538 ALA A C 1
ATOM 4105 O O . ALA A 1 538 ? -17.552 14.386 27.921 1.00 97.81 538 ALA A O 1
ATOM 4106 N N . PHE A 1 539 ? -17.005 12.630 26.625 1.00 97.25 539 PHE A N 1
ATOM 4107 C CA . PHE A 1 539 ? -18.015 12.851 25.585 1.00 97.25 539 PHE A CA 1
ATOM 4108 C C . PHE A 1 539 ? -19.154 11.824 25.595 1.00 97.25 539 PHE A C 1
ATOM 4110 O O . PHE A 1 539 ? -19.893 11.705 24.623 1.00 97.25 539 PHE A O 1
ATOM 4117 N N . GLN A 1 540 ? -19.347 11.087 26.692 1.00 97.12 540 GLN A N 1
ATOM 4118 C CA . GLN A 1 540 ? -20.304 9.974 26.739 1.00 97.12 540 GLN A CA 1
ATOM 4119 C C . GLN A 1 540 ? -21.755 10.378 26.436 1.00 97.12 540 GLN A C 1
ATOM 4121 O O . GLN A 1 540 ? -22.543 9.542 26.018 1.00 97.12 540 GLN A O 1
ATOM 4126 N N . THR A 1 541 ? -22.125 11.643 26.652 1.00 96.00 541 THR A N 1
ATOM 4127 C CA . THR A 1 541 ? -23.468 12.163 26.345 1.00 96.00 541 THR A CA 1
ATOM 4128 C C . THR A 1 541 ? -23.682 12.441 24.858 1.00 96.00 541 THR A C 1
ATOM 4130 O O . THR A 1 541 ? -24.821 12.593 24.430 1.00 96.00 541 THR A O 1
ATOM 4133 N N . ASP A 1 542 ? -22.601 12.539 24.081 1.00 94.25 542 ASP A N 1
ATOM 4134 C CA . ASP A 1 542 ? -22.627 12.695 22.624 1.00 94.25 542 ASP A CA 1
ATOM 4135 C C . ASP A 1 542 ? -22.568 11.336 21.894 1.00 94.25 542 ASP A C 1
ATOM 4137 O O . ASP A 1 542 ? -22.611 11.297 20.664 1.00 94.25 542 ASP A O 1
ATOM 4141 N N . LEU A 1 543 ? -22.456 10.230 22.639 1.00 97.06 543 LEU A N 1
ATOM 4142 C CA . LEU A 1 543 ? -22.261 8.881 22.116 1.00 97.06 543 LEU A CA 1
ATOM 4143 C C . LEU A 1 543 ? -23.456 7.980 22.435 1.00 97.06 543 LEU A C 1
ATOM 4145 O O . LEU A 1 543 ? -24.030 8.020 23.523 1.00 97.06 543 LEU A O 1
ATOM 4149 N N . LYS A 1 544 ? -23.795 7.129 21.474 1.00 96.38 544 LYS A N 1
ATOM 4150 C CA . LYS A 1 544 ? -24.709 6.002 21.619 1.00 96.38 544 LYS A CA 1
ATOM 4151 C C . LYS A 1 544 ? -23.896 4.759 21.916 1.00 96.38 544 LYS A C 1
ATOM 4153 O O . LYS A 1 544 ? -22.861 4.541 21.302 1.00 96.38 544 LYS A O 1
ATOM 4158 N N . PHE A 1 545 ? -24.386 3.944 22.833 1.00 95.19 545 PHE A N 1
ATOM 4159 C CA . PHE A 1 545 ? -23.754 2.679 23.194 1.00 95.19 545 PHE A CA 1
ATOM 4160 C C . PHE A 1 545 ? -24.568 1.492 22.662 1.00 95.19 545 PHE A C 1
ATOM 4162 O O . PHE A 1 545 ? -24.523 0.419 23.242 1.00 95.19 545 PHE A O 1
ATOM 4169 N N . ASP A 1 546 ? -25.312 1.679 21.562 1.00 92.25 546 ASP A N 1
ATOM 4170 C CA . ASP A 1 546 ? -26.037 0.588 20.896 1.00 92.25 546 ASP A CA 1
ATOM 4171 C C . ASP A 1 546 ? -25.037 -0.474 20.399 1.00 92.25 546 ASP A C 1
ATOM 4173 O O . ASP A 1 546 ? -25.190 -1.662 20.690 1.00 92.25 546 ASP A O 1
ATOM 4177 N N . ALA A 1 547 ? -23.952 -0.031 19.751 1.00 93.06 547 ALA A N 1
ATOM 4178 C CA . ALA A 1 547 ? -22.750 -0.825 19.529 1.00 93.06 547 ALA A CA 1
ATOM 4179 C C . ALA A 1 547 ? -21.504 -0.176 20.154 1.00 93.06 547 ALA A C 1
ATOM 4181 O O . ALA A 1 547 ? -21.344 1.046 20.162 1.00 93.06 547 ALA A O 1
ATOM 4182 N N . CYS A 1 548 ? -20.586 -1.015 20.632 1.00 95.31 548 CYS A N 1
ATOM 4183 C CA . CYS A 1 548 ? -19.241 -0.631 21.053 1.00 95.31 548 CYS A CA 1
ATOM 4184 C C . CYS A 1 548 ? -18.219 -1.250 20.098 1.00 95.31 548 CYS A C 1
ATOM 4186 O O . CYS A 1 548 ? -18.088 -2.476 20.030 1.00 95.31 548 CYS A O 1
ATOM 4188 N N . TYR A 1 549 ? -17.471 -0.418 19.373 1.00 97.12 549 TYR A N 1
ATOM 4189 C CA . TYR A 1 549 ? -16.432 -0.916 18.478 1.00 97.12 549 TYR A CA 1
ATOM 4190 C C . TYR A 1 549 ? -15.121 -1.132 19.228 1.00 97.12 549 TYR A C 1
ATOM 4192 O O . TYR A 1 549 ? -14.711 -0.280 20.013 1.00 97.12 549 TYR A O 1
ATOM 4200 N N . LEU A 1 550 ? -14.436 -2.235 18.950 1.00 96.44 550 LEU A N 1
ATOM 4201 C CA . LEU A 1 550 ? -13.089 -2.516 19.432 1.00 96.44 550 LEU A CA 1
ATOM 4202 C C . LEU A 1 550 ? -12.104 -2.390 18.277 1.00 96.44 550 LEU A C 1
ATOM 4204 O O . LEU A 1 550 ? -12.347 -2.915 17.192 1.00 96.44 550 LEU A O 1
ATOM 4208 N N . ALA A 1 551 ? -10.972 -1.738 18.507 1.00 95.56 551 ALA A N 1
ATOM 4209 C CA . ALA A 1 551 ? -9.887 -1.708 17.537 1.00 95.56 551 ALA A CA 1
ATOM 4210 C C . ALA A 1 551 ? -8.529 -1.747 18.233 1.00 95.56 551 ALA A C 1
ATOM 4212 O O . ALA A 1 551 ? -8.390 -1.289 19.367 1.00 95.56 551 ALA A O 1
ATOM 4213 N N . THR A 1 552 ? -7.518 -2.291 17.560 1.00 92.19 552 THR A N 1
ATOM 4214 C CA . THR A 1 552 ? -6.175 -2.351 18.137 1.00 92.19 552 THR A CA 1
ATOM 4215 C C . THR A 1 552 ? -5.597 -0.955 18.358 1.00 92.19 552 THR A C 1
ATOM 4217 O O . THR A 1 552 ? -5.721 -0.078 17.506 1.00 92.19 552 THR A O 1
ATOM 4220 N N . GLY A 1 553 ? -4.950 -0.745 19.503 1.00 89.56 553 GLY A N 1
ATOM 4221 C CA . GLY A 1 553 ? -4.102 0.425 19.743 1.00 89.56 553 GLY A CA 1
ATOM 4222 C C . GLY A 1 553 ? -2.665 0.250 19.238 1.00 89.56 553 GLY A C 1
ATOM 4223 O O . GLY A 1 553 ? -1.857 1.152 19.426 1.00 89.56 553 GLY A O 1
ATOM 4224 N N . GLN A 1 554 ? -2.331 -0.903 18.646 1.00 88.00 554 GLN A N 1
ATOM 4225 C CA . GLN A 1 554 ? -0.970 -1.260 18.218 1.00 88.00 554 GLN A CA 1
ATOM 4226 C C . GLN A 1 554 ? -0.723 -1.042 16.716 1.00 88.00 554 GLN A C 1
ATOM 4228 O O . GLN A 1 554 ? 0.426 -1.022 16.285 1.00 88.00 554 GLN A O 1
ATOM 4233 N N . ASP A 1 555 ? -1.784 -0.854 15.929 1.00 89.44 555 ASP A N 1
ATOM 4234 C CA . ASP A 1 555 ? -1.738 -0.464 14.517 1.00 89.44 555 ASP A CA 1
ATOM 4235 C C . ASP A 1 555 ? -2.895 0.512 14.228 1.00 89.44 555 ASP A C 1
ATOM 4237 O O . ASP A 1 555 ? -3.841 0.626 15.006 1.00 89.44 555 ASP A O 1
ATOM 4241 N N . TYR A 1 556 ? -2.827 1.248 13.124 1.00 92.00 556 TYR A N 1
ATOM 4242 C CA . TYR A 1 556 ? -3.734 2.365 12.823 1.00 92.00 556 TYR A CA 1
ATOM 4243 C C . TYR A 1 556 ? -4.745 2.164 11.670 1.00 92.00 556 TYR A C 1
ATOM 4245 O O . TYR A 1 556 ? -5.782 2.831 11.706 1.00 92.00 556 TYR A O 1
ATOM 4253 N N . PRO A 1 557 ? -4.509 1.342 10.619 1.00 92.00 557 PRO A N 1
ATOM 4254 C CA . PRO A 1 557 ? -5.335 1.395 9.410 1.00 92.00 557 PRO A CA 1
ATOM 4255 C C . PRO A 1 557 ? -6.802 1.006 9.631 1.00 92.00 557 PRO A C 1
ATOM 4257 O O . PRO A 1 557 ? -7.701 1.681 9.127 1.00 92.00 557 PRO A O 1
ATOM 4260 N N . ASP A 1 558 ? -7.044 -0.055 10.405 1.00 91.19 558 ASP A N 1
ATOM 4261 C CA . ASP A 1 558 ? -8.389 -0.600 10.620 1.00 91.19 558 ASP A CA 1
ATOM 4262 C C . ASP A 1 558 ? -9.244 0.346 11.472 1.00 91.19 558 ASP A C 1
ATOM 4264 O O . ASP A 1 558 ? -10.389 0.642 11.124 1.00 91.19 558 ASP A O 1
ATOM 4268 N N . VAL A 1 559 ? -8.664 0.895 12.545 1.00 95.44 559 VAL A N 1
ATOM 4269 C CA . VAL A 1 559 ? -9.328 1.908 13.375 1.00 95.44 559 VAL A CA 1
ATOM 4270 C C . VAL A 1 559 ? -9.583 3.190 12.591 1.00 95.44 559 VAL A C 1
ATOM 4272 O O . VAL A 1 559 ? -10.679 3.734 12.667 1.00 95.44 559 VAL A O 1
ATOM 4275 N N . LEU A 1 560 ? -8.627 3.656 11.786 1.00 96.75 560 LEU A N 1
ATOM 4276 C CA . LEU A 1 560 ? -8.774 4.868 10.984 1.00 96.75 560 LEU A CA 1
ATOM 4277 C C . LEU A 1 560 ? -9.941 4.767 9.992 1.00 96.75 560 LEU A C 1
ATOM 4279 O O . LEU A 1 560 ? -10.716 5.715 9.865 1.00 96.75 560 LEU A O 1
ATOM 4283 N N . ALA A 1 561 ? -10.100 3.625 9.318 1.00 96.56 561 ALA A N 1
ATOM 4284 C CA . ALA A 1 561 ? -11.271 3.380 8.481 1.00 96.56 561 ALA A CA 1
ATOM 4285 C C . ALA A 1 561 ? -12.552 3.285 9.330 1.00 96.56 561 ALA A C 1
ATOM 4287 O O . ALA A 1 561 ? -13.558 3.930 9.018 1.00 96.56 561 ALA A O 1
ATOM 4288 N N . GLY A 1 562 ? -12.492 2.535 10.437 1.00 96.94 562 GLY A N 1
ATOM 4289 C CA . GLY A 1 562 ? -13.583 2.336 11.395 1.00 96.94 562 GLY A CA 1
ATOM 4290 C C . GLY A 1 562 ? -14.142 3.631 11.984 1.00 96.94 562 GLY A C 1
ATOM 4291 O O . GLY A 1 562 ? -15.350 3.738 12.195 1.00 96.94 562 GLY A O 1
ATOM 4292 N N . VAL A 1 563 ? -13.302 4.656 12.165 1.00 97.69 563 VAL A N 1
ATOM 4293 C CA . VAL A 1 563 ? -13.710 5.979 12.660 1.00 97.69 563 VAL A CA 1
ATOM 4294 C C . VAL A 1 563 ? -14.837 6.571 11.819 1.00 97.69 563 VAL A C 1
ATOM 4296 O O . VAL A 1 563 ? -15.767 7.138 12.393 1.00 97.69 563 VAL A O 1
ATOM 4299 N N . ALA A 1 564 ? -14.815 6.431 10.491 1.00 97.06 564 ALA A N 1
ATOM 4300 C CA . ALA A 1 564 ? -15.877 6.976 9.646 1.00 97.06 564 ALA A CA 1
ATOM 4301 C C . ALA A 1 564 ? -17.237 6.325 9.959 1.00 97.06 564 ALA A C 1
ATOM 4303 O O . ALA A 1 564 ? -18.242 7.027 10.081 1.00 97.06 564 ALA A O 1
ATOM 4304 N N . LEU A 1 565 ? -17.263 4.998 10.137 1.00 97.19 565 LEU A N 1
ATOM 4305 C CA . LEU A 1 565 ? -18.475 4.251 10.480 1.00 97.19 565 LEU A CA 1
ATOM 4306 C C . LEU A 1 565 ? -18.954 4.575 11.898 1.00 97.19 565 LEU A C 1
ATOM 4308 O O . LEU A 1 565 ? -20.126 4.892 12.089 1.00 97.19 565 LEU A O 1
ATOM 4312 N N . ALA A 1 566 ? -18.049 4.561 12.876 1.00 97.88 566 ALA A N 1
ATOM 4313 C CA . ALA A 1 566 ? -18.380 4.878 14.261 1.00 97.88 566 ALA A CA 1
ATOM 4314 C C . ALA A 1 566 ? -18.940 6.305 14.394 1.00 97.88 566 ALA A C 1
ATOM 4316 O O . ALA A 1 566 ? -19.952 6.523 15.056 1.00 97.88 566 ALA A O 1
ATOM 4317 N N . SER A 1 567 ? -18.357 7.271 13.674 1.00 96.75 567 SER A N 1
ATOM 4318 C CA . SER A 1 567 ? -18.871 8.647 13.616 1.00 96.75 567 SER A CA 1
ATOM 4319 C C . SER A 1 567 ? -20.273 8.704 13.011 1.00 96.75 567 SER A C 1
ATOM 4321 O O . SER A 1 567 ? -21.156 9.350 13.571 1.00 96.75 567 SER A O 1
ATOM 4323 N N . LEU A 1 568 ? -20.496 7.999 11.893 1.00 95.94 568 LEU A N 1
ATOM 4324 C CA . LEU A 1 568 ? -21.790 7.927 11.205 1.00 95.94 568 LEU A CA 1
ATOM 4325 C C . LEU A 1 568 ? -22.903 7.390 12.118 1.00 95.94 568 LEU A C 1
ATOM 4327 O O . LEU A 1 568 ? -24.043 7.847 12.034 1.00 95.94 568 LEU A O 1
ATOM 4331 N N . LYS A 1 569 ? -22.577 6.428 12.986 1.00 95.75 569 LYS A N 1
ATOM 4332 C CA . LYS A 1 569 ? -23.512 5.841 13.958 1.00 95.75 569 LYS A CA 1
ATOM 4333 C C . LYS A 1 569 ? -23.576 6.599 15.285 1.00 95.75 569 LYS A C 1
ATOM 4335 O O . LYS A 1 569 ? -24.522 6.408 16.046 1.00 95.75 569 LYS A O 1
ATOM 4340 N N . SER A 1 570 ? -22.639 7.521 15.508 1.00 96.88 570 SER A N 1
ATOM 4341 C CA . SER A 1 570 ? -22.417 8.207 16.783 1.00 96.88 570 SER A CA 1
ATOM 4342 C C . SER A 1 570 ? -22.089 7.239 17.923 1.00 96.88 570 SER A C 1
ATOM 4344 O O . SER A 1 570 ? -22.570 7.411 19.033 1.00 96.88 570 SER A O 1
ATOM 4346 N N . GLU A 1 571 ? -21.286 6.218 17.643 1.00 96.81 571 GLU A N 1
ATOM 4347 C CA . GLU A 1 571 ? -20.933 5.125 18.558 1.00 96.81 571 GLU A CA 1
ATOM 4348 C C . GLU A 1 571 ? -19.432 5.168 18.921 1.00 96.81 571 GLU A C 1
ATOM 4350 O O . GLU A 1 571 ? -18.615 5.659 18.130 1.00 96.81 571 GLU A O 1
ATOM 4355 N N . PRO A 1 572 ? -19.029 4.703 20.119 1.00 97.69 572 PRO A N 1
ATOM 4356 C CA . PRO A 1 572 ? -17.644 4.760 20.579 1.00 97.69 572 PRO A CA 1
ATOM 4357 C C . PRO A 1 572 ? -16.742 3.723 19.901 1.00 97.69 572 PRO A C 1
ATOM 4359 O O . PRO A 1 572 ? -17.154 2.595 19.625 1.00 97.69 572 PRO A O 1
ATOM 4362 N N . ILE A 1 573 ? -15.465 4.086 19.743 1.00 98.19 573 ILE A N 1
ATOM 4363 C CA . ILE A 1 573 ? -14.380 3.137 19.467 1.00 98.19 573 ILE A CA 1
ATOM 4364 C C . ILE A 1 573 ? -13.500 3.034 20.705 1.00 98.19 573 ILE A C 1
ATOM 4366 O O . ILE A 1 573 ? -12.897 4.025 21.121 1.00 98.19 573 ILE A O 1
ATOM 4370 N N . PHE A 1 574 ? -13.383 1.824 21.235 1.00 97.62 574 PHE A N 1
ATOM 4371 C CA . PHE A 1 574 ? -12.468 1.469 22.302 1.00 97.62 574 PHE A CA 1
ATOM 4372 C C . PHE A 1 574 ? -11.171 0.900 21.727 1.00 97.62 574 PHE A C 1
ATOM 4374 O O . PHE A 1 574 ? -11.181 -0.107 21.014 1.00 97.62 574 PHE A O 1
ATOM 4381 N N . LEU A 1 575 ? -10.049 1.537 22.059 1.00 96.38 575 LEU A N 1
ATOM 4382 C CA . LEU A 1 575 ? -8.728 1.003 21.748 1.00 96.38 575 LEU A CA 1
ATOM 4383 C C . LEU A 1 575 ? -8.385 -0.121 22.731 1.00 96.38 575 LEU A C 1
ATOM 4385 O O . LEU A 1 575 ? -8.509 0.047 23.946 1.00 96.38 575 LEU A O 1
ATOM 4389 N N . VAL A 1 576 ? -7.923 -1.253 22.205 1.00 92.44 576 VAL A N 1
ATOM 4390 C CA . VAL A 1 576 ? -7.556 -2.451 22.975 1.00 92.44 576 VAL A CA 1
ATOM 4391 C C . VAL A 1 576 ? -6.174 -2.967 22.569 1.00 92.44 576 VAL A C 1
ATOM 4393 O O . VAL A 1 576 ? -5.721 -2.740 21.447 1.00 92.44 576 VAL A O 1
ATOM 4396 N N . GLY A 1 577 ? -5.478 -3.622 23.499 1.00 84.12 577 GLY A N 1
ATOM 4397 C CA . GLY A 1 577 ? -4.217 -4.316 23.227 1.00 84.12 577 GLY A CA 1
ATOM 4398 C C . GLY A 1 577 ? -4.442 -5.809 22.984 1.00 84.12 577 GLY A C 1
ATOM 4399 O O . GLY A 1 577 ? -5.541 -6.234 22.633 1.00 84.12 577 GLY A O 1
ATOM 4400 N N . SER A 1 578 ? -3.422 -6.626 23.264 1.00 79.31 578 SER A N 1
ATOM 4401 C CA . SER A 1 578 ? -3.563 -8.093 23.323 1.00 79.31 578 SER A CA 1
ATOM 4402 C C . SER A 1 578 ? -4.539 -8.558 24.413 1.00 79.31 578 SER A C 1
ATOM 4404 O O . SER A 1 578 ? -5.065 -9.667 24.344 1.00 79.31 578 SER A O 1
ATOM 4406 N N . THR A 1 579 ? -4.797 -7.696 25.398 1.00 79.75 579 THR A N 1
ATOM 4407 C CA . THR A 1 579 ? -5.807 -7.844 26.448 1.00 79.75 579 THR A CA 1
ATOM 4408 C C . THR A 1 579 ? -6.608 -6.549 26.593 1.00 79.75 579 THR A C 1
ATOM 4410 O O . THR A 1 579 ? -6.143 -5.465 26.223 1.00 79.75 579 THR A O 1
ATOM 4413 N N . VAL A 1 580 ? -7.792 -6.636 27.200 1.00 82.19 580 VAL A N 1
ATOM 4414 C CA . VAL A 1 580 ? -8.602 -5.464 27.567 1.00 82.19 580 VAL A CA 1
ATOM 4415 C C . VAL A 1 580 ? -8.258 -5.041 28.991 1.00 82.19 580 VAL A C 1
ATOM 4417 O O . VAL A 1 580 ? -8.261 -5.864 29.902 1.00 82.19 580 VAL A O 1
ATOM 4420 N N . ASN A 1 581 ? -7.975 -3.754 29.203 1.00 83.81 581 ASN A N 1
ATOM 4421 C CA . ASN A 1 581 ? -7.821 -3.215 30.553 1.00 83.81 581 ASN A CA 1
ATOM 4422 C C . ASN A 1 581 ? -9.152 -3.317 31.322 1.00 83.81 581 ASN A C 1
ATOM 4424 O O . ASN A 1 581 ? -10.200 -2.953 30.785 1.00 83.81 581 ASN A O 1
ATOM 4428 N N . THR A 1 582 ? -9.107 -3.742 32.587 1.00 87.38 582 THR A N 1
ATOM 4429 C CA . THR A 1 582 ? -10.288 -3.919 33.449 1.00 87.38 582 THR A CA 1
ATOM 4430 C C . THR A 1 582 ? -11.190 -2.683 33.495 1.00 87.38 582 THR A C 1
ATOM 4432 O O . THR A 1 582 ? -12.396 -2.811 33.353 1.00 87.38 582 THR A O 1
ATOM 4435 N N . ALA A 1 583 ? -10.635 -1.469 33.572 1.00 88.56 583 ALA A N 1
ATOM 4436 C CA . ALA A 1 583 ? -11.435 -0.243 33.597 1.00 88.56 583 ALA A CA 1
ATOM 4437 C C . ALA A 1 583 ? -12.204 0.000 32.285 1.00 88.56 583 ALA A C 1
ATOM 4439 O O . ALA A 1 583 ? -13.297 0.570 32.309 1.00 88.56 583 ALA A O 1
ATOM 4440 N N . THR A 1 584 ? -11.636 -0.407 31.146 1.00 91.38 584 THR A N 1
ATOM 4441 C CA . THR A 1 584 ? -12.305 -0.360 29.838 1.00 91.38 584 THR A CA 1
ATOM 4442 C C . THR A 1 584 ? -13.383 -1.433 29.756 1.00 91.38 584 THR A C 1
ATOM 4444 O O . THR A 1 584 ? -14.501 -1.135 29.342 1.00 91.38 584 THR A O 1
ATOM 4447 N N . LEU A 1 585 ? -13.068 -2.653 30.198 1.00 90.56 585 LEU A N 1
ATOM 4448 C CA . LEU A 1 585 ? -14.000 -3.778 30.242 1.00 90.56 585 LEU A CA 1
ATOM 4449 C C . LEU A 1 585 ? -15.239 -3.447 31.086 1.00 90.56 585 LEU A C 1
ATOM 4451 O O . LEU A 1 585 ? -16.360 -3.528 30.587 1.00 90.56 585 LEU A O 1
ATOM 4455 N N . ASP A 1 586 ? -15.028 -2.997 32.322 1.00 90.88 586 ASP A N 1
ATOM 4456 C CA . ASP A 1 586 ? -16.091 -2.623 33.257 1.00 90.88 586 ASP A CA 1
ATOM 4457 C C . ASP A 1 586 ? -16.935 -1.474 32.706 1.00 90.88 586 ASP A C 1
ATOM 4459 O O . ASP A 1 586 ? -18.160 -1.475 32.825 1.00 90.88 586 ASP A O 1
ATOM 4463 N N . TYR A 1 587 ? -16.295 -0.492 32.063 1.00 94.88 587 TYR A N 1
ATOM 4464 C CA . TYR A 1 587 ? -17.019 0.626 31.476 1.00 94.88 587 TYR A CA 1
ATOM 4465 C C . TYR A 1 587 ? -17.900 0.184 30.310 1.00 94.88 587 TYR A C 1
ATOM 4467 O O . TYR A 1 587 ? -19.063 0.573 30.278 1.00 94.88 587 TYR A O 1
ATOM 4475 N N . ILE A 1 588 ? -17.394 -0.642 29.390 1.00 93.81 588 ILE A N 1
ATOM 4476 C CA . ILE A 1 588 ? -18.195 -1.183 28.283 1.00 93.81 588 ILE A CA 1
ATOM 4477 C C . ILE A 1 588 ? -19.374 -1.990 28.835 1.00 93.81 588 ILE A C 1
ATOM 4479 O O . ILE A 1 588 ? -20.507 -1.733 28.437 1.00 93.81 588 ILE A O 1
ATOM 4483 N N . LYS A 1 589 ? -19.139 -2.893 29.798 1.00 91.44 589 LYS A N 1
ATOM 4484 C CA . LYS A 1 589 ? -20.203 -3.693 30.430 1.00 91.44 589 LYS A CA 1
ATOM 4485 C C . LYS A 1 589 ? -21.261 -2.820 31.105 1.00 91.44 589 LYS A C 1
ATOM 4487 O O . LYS A 1 589 ? -22.446 -3.042 30.905 1.00 91.44 589 LYS A O 1
ATOM 4492 N N . SER A 1 590 ? -20.853 -1.755 31.802 1.00 93.62 590 SER A N 1
ATOM 4493 C CA . SER A 1 590 ? -21.780 -0.812 32.455 1.00 93.62 590 SER A CA 1
ATOM 4494 C C . SER A 1 590 ? -22.705 -0.049 31.497 1.00 93.62 590 SER A C 1
ATOM 4496 O O . SER A 1 590 ? -23.627 0.631 31.947 1.00 93.62 590 SER A O 1
ATOM 4498 N N . LYS A 1 591 ? -22.426 -0.090 30.189 1.00 94.19 591 LYS A N 1
ATOM 4499 C CA . LYS A 1 591 ? -23.247 0.544 29.152 1.00 94.19 591 LYS A CA 1
ATOM 4500 C C . LYS A 1 591 ? -24.240 -0.413 28.503 1.00 94.19 591 LYS A C 1
ATOM 4502 O O . LYS A 1 591 ? -25.065 0.074 27.739 1.00 94.19 591 LYS A O 1
ATOM 4507 N N . GLU A 1 592 ? -24.155 -1.710 28.808 1.00 90.88 592 GLU A N 1
ATOM 4508 C CA . GLU A 1 592 ? -25.040 -2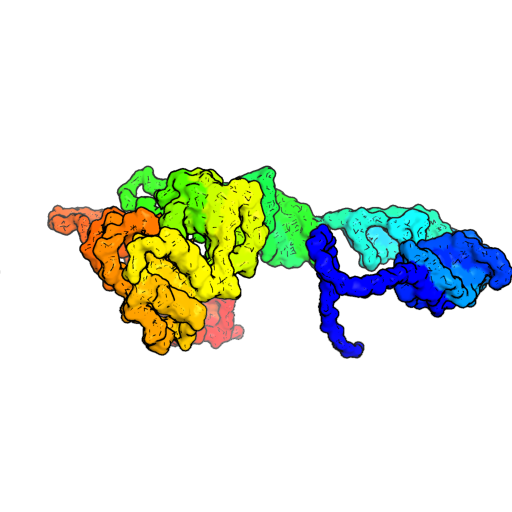.761 28.287 1.00 90.88 592 GLU A CA 1
ATOM 4509 C C . GLU A 1 592 ? -25.236 -2.674 26.757 1.00 90.88 592 GLU A C 1
ATOM 4511 O O . GLU A 1 592 ? -26.370 -2.577 26.277 1.00 90.88 592 GLU A O 1
ATOM 4516 N N . PRO A 1 593 ? -24.147 -2.645 25.958 1.00 90.75 593 PRO A N 1
ATOM 4517 C CA . PRO A 1 593 ? -24.276 -2.496 24.518 1.00 90.75 593 PRO A CA 1
ATOM 4518 C C . PRO A 1 593 ? -24.945 -3.718 23.892 1.00 90.75 593 PRO A C 1
ATOM 4520 O O . PRO A 1 593 ? -24.657 -4.858 24.254 1.00 90.75 593 PRO A O 1
ATOM 4523 N N . GLN A 1 594 ? -25.785 -3.493 22.880 1.00 88.62 594 GLN A N 1
ATOM 4524 C CA . GLN A 1 594 ? -26.429 -4.583 22.139 1.00 88.62 594 GLN A CA 1
ATOM 4525 C C . GLN A 1 594 ? -25.413 -5.364 21.303 1.00 88.62 594 GLN A C 1
ATOM 4527 O O . GLN A 1 594 ? -25.610 -6.545 21.012 1.00 88.62 594 GLN A O 1
ATOM 4532 N N . GLN A 1 595 ? -24.346 -4.689 20.870 1.00 89.44 595 GLN A N 1
ATOM 4533 C CA . GLN A 1 595 ? -23.322 -5.262 20.010 1.00 89.44 595 GLN A CA 1
ATOM 4534 C C . GLN A 1 595 ? -21.924 -4.822 20.428 1.00 89.44 595 GLN A C 1
ATOM 4536 O O . GLN A 1 595 ? -21.675 -3.670 20.779 1.00 89.44 595 GLN A O 1
ATOM 4541 N N . ILE A 1 596 ? -20.984 -5.754 20.320 1.00 92.19 596 ILE A N 1
ATOM 4542 C CA . ILE A 1 596 ? -19.556 -5.485 20.453 1.00 92.19 596 ILE A CA 1
ATOM 4543 C C . ILE A 1 596 ? -18.905 -5.967 19.170 1.00 92.19 596 ILE A C 1
ATOM 4545 O O . ILE A 1 596 ? -19.044 -7.136 18.810 1.00 92.19 596 ILE A O 1
ATOM 4549 N N . ILE A 1 597 ? -18.255 -5.048 18.457 1.00 93.88 597 ILE A N 1
ATOM 4550 C CA . ILE A 1 597 ? -17.803 -5.276 17.084 1.00 93.88 597 ILE A CA 1
ATOM 4551 C C . ILE A 1 597 ? -16.318 -4.942 16.969 1.00 93.88 597 ILE A C 1
ATOM 4553 O O . ILE A 1 597 ? -15.917 -3.807 17.192 1.00 93.88 597 ILE A O 1
ATOM 4557 N N . ALA A 1 598 ? -15.487 -5.899 16.572 1.00 94.56 598 ALA A N 1
ATOM 4558 C CA . ALA A 1 598 ? -14.084 -5.646 16.262 1.00 94.56 598 ALA A CA 1
ATOM 4559 C C . ALA A 1 598 ? -13.899 -5.076 14.850 1.00 94.56 598 ALA A C 1
ATOM 4561 O O . ALA A 1 598 ? -14.428 -5.624 13.881 1.00 94.56 598 ALA A O 1
ATOM 4562 N N . PHE A 1 599 ? -13.069 -4.044 14.714 1.00 94.62 599 PHE A N 1
ATOM 4563 C CA . PHE A 1 599 ? -12.454 -3.670 13.444 1.00 94.62 599 PHE A CA 1
ATOM 4564 C C . PHE A 1 599 ? -11.148 -4.437 13.247 1.00 94.62 599 PHE A C 1
ATOM 4566 O O . PHE A 1 599 ? -10.290 -4.456 14.131 1.00 94.62 599 PHE A O 1
ATOM 4573 N N . GLY A 1 600 ? -10.988 -5.031 12.065 1.00 82.88 600 GLY A N 1
ATOM 4574 C CA . GLY A 1 600 ? -9.787 -5.782 11.714 1.00 82.88 600 GLY A CA 1
ATOM 4575 C C . GLY A 1 600 ? -9.839 -7.255 12.111 1.00 82.88 600 GLY A C 1
ATOM 4576 O O . GLY A 1 600 ? -10.718 -7.705 12.852 1.00 82.88 600 GLY A O 1
ATOM 4577 N N . GLY A 1 601 ? -8.913 -8.032 11.549 1.00 81.31 601 GLY A N 1
ATOM 4578 C CA . GLY A 1 601 ? -8.828 -9.480 11.762 1.00 81.31 601 GLY A CA 1
ATOM 4579 C C . GLY A 1 601 ? -8.411 -9.862 13.186 1.00 81.31 601 GLY A C 1
ATOM 4580 O O . GLY A 1 601 ? -8.160 -9.007 14.035 1.00 81.31 601 GLY A O 1
ATOM 4581 N N . THR A 1 602 ? -8.286 -11.164 13.441 1.00 81.94 602 THR A N 1
ATOM 4582 C CA . THR A 1 602 ? -7.882 -11.712 14.752 1.00 81.94 602 THR A CA 1
ATOM 4583 C C . THR A 1 602 ? -6.484 -11.269 15.192 1.00 81.94 602 THR A C 1
ATOM 4585 O O . THR A 1 602 ? -6.227 -11.152 16.386 1.00 81.94 602 THR A O 1
ATOM 4588 N N . GLY A 1 603 ? -5.597 -10.953 14.242 1.00 72.50 603 GLY A N 1
ATOM 4589 C CA . GLY A 1 603 ? -4.288 -10.357 14.529 1.00 72.50 603 GLY A CA 1
ATOM 4590 C C . GLY A 1 603 ? -4.346 -8.898 15.001 1.00 72.50 603 GLY A C 1
ATOM 4591 O O . GLY A 1 603 ? -3.419 -8.448 15.664 1.00 72.50 603 GLY A O 1
ATOM 4592 N N . ALA A 1 604 ? -5.421 -8.165 14.688 1.00 80.69 604 ALA A N 1
ATOM 4593 C CA . ALA A 1 604 ? -5.650 -6.814 15.202 1.00 80.69 604 ALA A CA 1
ATOM 4594 C C . ALA A 1 604 ? -6.377 -6.878 16.552 1.00 80.69 604 ALA A C 1
ATOM 4596 O O . ALA A 1 604 ? -5.872 -6.401 17.564 1.00 80.69 604 ALA A O 1
ATOM 4597 N N . VAL A 1 605 ? -7.547 -7.519 16.583 1.00 84.19 605 VAL A N 1
ATOM 4598 C CA . VAL A 1 605 ? -8.319 -7.749 17.810 1.00 84.19 605 VAL A CA 1
ATOM 4599 C C . VAL A 1 605 ? -8.556 -9.243 17.942 1.00 84.19 605 VAL A C 1
ATOM 4601 O O . VAL A 1 605 ? -9.314 -9.811 17.154 1.00 84.19 605 VAL A O 1
ATOM 4604 N N . SER A 1 606 ? -7.921 -9.880 18.923 1.00 82.06 606 SER A N 1
ATOM 4605 C CA . SER A 1 606 ? -8.018 -11.329 19.115 1.00 82.06 606 SER A CA 1
ATOM 4606 C C . SER A 1 606 ? -9.425 -11.766 19.525 1.00 82.06 606 SER A C 1
ATOM 4608 O O . SER A 1 606 ? -10.194 -11.000 20.115 1.00 82.06 606 SER A O 1
ATOM 4610 N N . ASP A 1 607 ? -9.765 -13.024 19.250 1.00 81.19 607 ASP A N 1
ATOM 4611 C CA . ASP A 1 607 ? -11.046 -13.586 19.692 1.00 81.19 607 ASP A CA 1
ATOM 4612 C C . ASP A 1 607 ? -11.119 -13.694 21.218 1.00 81.19 607 ASP A C 1
ATOM 4614 O O . ASP A 1 607 ? -12.192 -13.536 21.789 1.00 81.19 607 ASP A O 1
ATOM 4618 N N . ALA A 1 608 ? -9.976 -13.843 21.899 1.00 76.81 608 ALA A N 1
ATOM 4619 C CA . ALA A 1 608 ? -9.902 -13.765 23.357 1.00 76.81 608 ALA A CA 1
ATOM 4620 C C . ALA A 1 608 ? -10.335 -12.384 23.882 1.00 76.81 608 ALA A C 1
ATOM 4622 O O . ALA A 1 608 ? -11.088 -12.288 24.852 1.00 76.81 608 ALA A O 1
ATOM 4623 N N . VAL A 1 609 ? -9.912 -11.304 23.214 1.00 82.81 609 VAL A N 1
ATOM 4624 C CA . VAL A 1 609 ? -10.349 -9.942 23.546 1.00 82.81 609 VAL A CA 1
ATOM 4625 C C . VAL A 1 609 ? -11.852 -9.783 23.314 1.00 82.81 609 VAL A C 1
ATOM 4627 O O . VAL A 1 609 ? -12.546 -9.314 24.215 1.00 82.81 609 VAL A O 1
ATOM 4630 N N . LEU A 1 610 ? -12.388 -10.220 22.169 1.00 82.44 610 LEU A N 1
ATOM 4631 C CA . LEU A 1 610 ? -13.838 -10.174 21.914 1.00 82.44 610 LEU A CA 1
ATOM 4632 C C . LEU A 1 610 ? -14.644 -11.037 22.899 1.00 82.44 610 LEU A C 1
ATOM 4634 O O . LEU A 1 610 ? -15.732 -10.641 23.320 1.00 82.44 610 LEU A O 1
ATOM 4638 N N . GLY A 1 611 ? -14.111 -12.198 23.278 1.00 80.94 611 GLY A N 1
ATOM 4639 C CA . GLY A 1 611 ? -14.725 -13.137 24.213 1.00 80.94 611 GLY A CA 1
ATOM 4640 C C . GLY A 1 611 ? -14.820 -12.600 25.639 1.00 80.94 611 GLY A C 1
ATOM 4641 O O . GLY A 1 611 ? -15.744 -12.966 26.358 1.00 80.94 611 GLY A O 1
ATOM 4642 N N . SER A 1 612 ? -13.949 -11.661 26.035 1.00 80.56 612 SER A N 1
ATOM 4643 C CA . SER A 1 612 ? -13.976 -11.061 27.382 1.00 80.56 612 SER A CA 1
ATOM 4644 C C . SER A 1 612 ? -15.274 -10.302 27.715 1.00 80.56 612 SER A C 1
ATOM 4646 O O . SER A 1 612 ? -15.563 -10.037 28.887 1.00 80.56 612 SER A O 1
ATOM 4648 N N . PHE A 1 613 ? -16.080 -9.992 26.696 1.00 75.69 613 PHE A N 1
ATOM 4649 C CA . PHE A 1 613 ? -17.348 -9.278 26.815 1.00 75.69 613 PHE A CA 1
ATOM 4650 C C . PHE A 1 613 ? -18.598 -10.156 26.650 1.00 75.69 613 PHE A C 1
ATOM 4652 O O . PHE A 1 613 ? -19.693 -9.627 26.489 1.00 75.69 613 PHE A O 1
ATOM 4659 N N . GLN A 1 614 ? -18.460 -11.482 26.637 1.00 67.38 614 GLN A N 1
ATOM 4660 C CA . GLN A 1 614 ? -19.613 -12.376 26.764 1.00 67.38 614 GLN A CA 1
ATOM 4661 C C . GLN A 1 614 ? -20.058 -12.420 28.233 1.00 67.38 614 GLN A C 1
ATOM 4663 O O . GLN A 1 614 ? -19.215 -12.544 29.125 1.00 67.38 614 GLN A O 1
ATOM 4668 N N . ASP A 1 615 ? -21.362 -12.281 28.482 1.00 50.94 615 ASP A N 1
ATOM 4669 C CA . ASP A 1 615 ? -21.929 -12.449 29.819 1.00 50.94 615 ASP A CA 1
ATOM 4670 C C . ASP A 1 615 ? -21.760 -13.904 30.260 1.00 50.94 615 ASP A C 1
ATOM 4672 O O . ASP A 1 615 ? -22.124 -14.837 29.540 1.00 50.94 615 ASP A O 1
ATOM 4676 N N . GLN A 1 616 ? -21.187 -14.094 31.446 1.00 39.53 616 GLN A N 1
ATOM 4677 C CA . GLN A 1 616 ? -21.320 -15.342 32.179 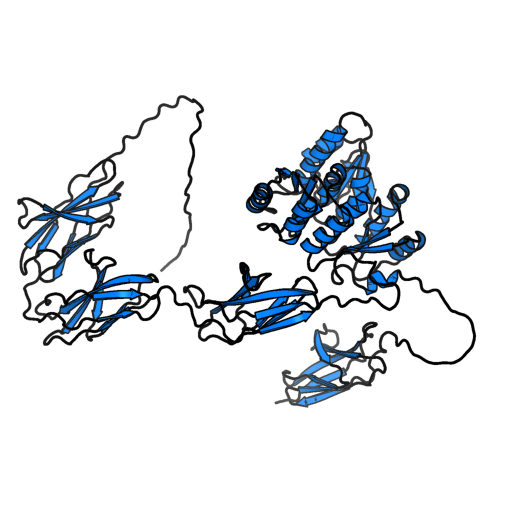1.00 39.53 616 GLN A CA 1
ATOM 4678 C C . GLN A 1 616 ? -22.596 -15.239 33.001 1.00 39.53 616 GLN A C 1
ATOM 4680 O O . GLN A 1 616 ? -22.520 -14.780 34.128 1.00 39.53 616 GLN A O 1
ATOM 4685 N N . ASP A 1 617 ? -23.744 -15.581 32.419 1.00 32.84 617 ASP A N 1
ATOM 4686 C CA . ASP A 1 617 ? -24.962 -15.892 33.175 1.00 32.84 617 ASP A CA 1
ATOM 4687 C C . ASP A 1 617 ? -25.971 -16.624 32.276 1.00 32.84 617 ASP A C 1
ATOM 4689 O O . ASP A 1 617 ? -26.653 -16.014 31.452 1.00 32.84 617 ASP A O 1
ATOM 4693 N N . GLN A 1 618 ? -26.054 -17.949 32.430 1.00 30.12 618 GLN A N 1
ATOM 4694 C CA . GLN A 1 618 ? -27.285 -18.638 32.837 1.00 30.12 618 GLN A CA 1
ATOM 4695 C C . GLN A 1 618 ? -26.961 -20.074 33.293 1.00 30.12 618 GLN A C 1
ATOM 4697 O O . GLN A 1 618 ? -26.104 -20.738 32.716 1.00 30.12 618 GLN A O 1
ATOM 4702 N N . ASP A 1 619 ? -27.665 -20.485 34.348 1.00 31.33 619 ASP A N 1
ATOM 4703 C CA . ASP A 1 619 ? -27.734 -21.806 34.988 1.00 31.33 619 ASP A CA 1
ATOM 4704 C C . ASP A 1 619 ? -26.679 -22.125 36.070 1.00 31.33 619 ASP A C 1
ATOM 4706 O O . ASP A 1 619 ? -25.929 -23.097 36.009 1.00 31.33 619 ASP A O 1
ATOM 4710 N N . GLN A 1 620 ? -26.700 -21.326 37.146 1.00 32.34 620 GLN A N 1
ATOM 4711 C CA . GLN A 1 620 ? -26.630 -21.887 38.503 1.00 32.34 620 GLN A CA 1
ATOM 4712 C C . GLN A 1 620 ? -28.064 -22.138 38.985 1.00 32.34 620 GLN A C 1
ATOM 4714 O O . GLN A 1 620 ? -28.649 -21.282 39.639 1.00 32.34 620 GLN A O 1
ATOM 4719 N N . ASP A 1 621 ? -28.614 -23.302 38.654 1.00 31.34 621 ASP A N 1
ATOM 4720 C CA . ASP A 1 621 ? -29.689 -23.920 39.426 1.00 31.34 621 ASP A CA 1
ATOM 4721 C C . ASP A 1 621 ? -29.247 -25.348 39.775 1.00 31.34 621 ASP A C 1
ATOM 4723 O O . ASP A 1 621 ? -28.597 -26.040 38.991 1.00 31.34 621 ASP A O 1
ATOM 4727 N N . GLU A 1 622 ? -29.518 -25.711 41.022 1.00 37.34 622 GLU A N 1
ATOM 4728 C CA . GLU A 1 622 ? -29.059 -26.905 41.726 1.00 37.34 622 GLU A CA 1
ATOM 4729 C C . GLU A 1 622 ? -29.576 -28.222 41.097 1.00 37.34 622 GLU A C 1
ATOM 4731 O O . GLU A 1 622 ? -30.689 -28.285 40.580 1.00 37.34 622 GLU A O 1
ATOM 4736 N N . ASP A 1 623 ? -28.765 -29.278 41.251 1.00 32.19 623 ASP A N 1
ATOM 4737 C CA . ASP A 1 623 ? -29.096 -30.714 41.177 1.00 32.19 623 ASP A CA 1
ATOM 4738 C C . ASP A 1 623 ? -29.461 -31.349 39.810 1.00 32.19 623 ASP A C 1
ATOM 4740 O O . ASP A 1 623 ? -30.614 -31.410 39.400 1.00 32.19 623 ASP A O 1
ATOM 4744 N N . GLU A 1 624 ? -28.486 -31.975 39.139 1.00 33.50 624 GLU A N 1
ATOM 4745 C CA . GLU A 1 624 ? -28.273 -33.440 39.156 1.00 33.50 624 GLU A CA 1
ATOM 4746 C C . GLU A 1 624 ? -27.163 -33.849 38.160 1.00 33.50 624 GLU A C 1
ATOM 4748 O O . GLU A 1 624 ? -27.076 -33.416 37.015 1.00 33.50 624 GLU A O 1
ATOM 4753 N N . ASP A 1 625 ? -26.293 -34.706 38.673 1.00 42.03 625 ASP A N 1
ATOM 4754 C CA . ASP A 1 625 ? -25.048 -35.266 38.151 1.00 42.03 625 ASP A CA 1
ATOM 4755 C C . ASP A 1 625 ? -25.159 -35.903 36.741 1.00 42.03 625 ASP A C 1
ATOM 4757 O O . ASP A 1 625 ? -25.576 -37.056 36.635 1.00 42.03 625 ASP A O 1
ATOM 4761 N N . ILE A 1 626 ? -24.742 -35.209 35.663 1.00 32.88 626 ILE A N 1
ATOM 4762 C CA . ILE A 1 626 ? -24.276 -35.832 34.399 1.00 32.88 626 ILE A CA 1
ATOM 4763 C C . ILE A 1 626 ? -23.130 -35.006 33.772 1.00 32.88 626 ILE A C 1
ATOM 4765 O O . ILE A 1 626 ? -23.328 -33.942 33.192 1.00 32.88 626 ILE A O 1
ATOM 4769 N N . ASP A 1 627 ? -21.923 -35.563 33.866 1.00 44.91 627 ASP A N 1
ATOM 4770 C CA . ASP A 1 627 ? -20.671 -35.166 33.214 1.00 44.91 627 ASP A CA 1
ATOM 4771 C C . ASP A 1 627 ? -20.762 -35.154 31.672 1.00 44.91 627 ASP A C 1
ATOM 4773 O O . ASP A 1 627 ? -20.883 -36.207 31.042 1.00 44.91 627 ASP A O 1
ATOM 4777 N N . THR A 1 628 ? -20.622 -33.968 31.065 1.00 34.06 628 THR A N 1
ATOM 4778 C CA . THR A 1 628 ? -20.049 -33.806 29.716 1.00 34.06 628 THR A CA 1
ATOM 4779 C C . THR A 1 628 ? -19.141 -32.569 29.682 1.00 34.06 628 THR A C 1
ATOM 4781 O O . THR A 1 628 ? -19.593 -31.447 29.447 1.00 34.06 628 THR A O 1
ATOM 4784 N N . GLY A 1 629 ? -17.856 -32.787 29.975 1.00 41.06 629 GLY A N 1
ATOM 4785 C CA . GLY A 1 629 ? -16.819 -31.775 30.190 1.00 41.06 629 GLY A CA 1
ATOM 4786 C C . GLY A 1 629 ? -16.595 -30.730 29.086 1.00 41.06 629 GLY A C 1
ATOM 4787 O O . GLY A 1 629 ? -16.248 -31.038 27.948 1.00 41.06 629 GLY A O 1
ATOM 4788 N N . SER A 1 630 ? -16.674 -29.457 29.482 1.00 43.03 630 SER A N 1
ATOM 4789 C CA . SER A 1 630 ? -15.962 -28.351 28.833 1.00 43.03 630 SER A CA 1
ATOM 4790 C C . SER A 1 630 ? -14.571 -28.257 29.460 1.00 43.03 630 SER A C 1
ATOM 4792 O O . SER A 1 630 ? -14.410 -27.645 30.517 1.00 43.03 630 SER A O 1
ATOM 4794 N N . GLU A 1 631 ? -13.561 -28.863 28.841 1.00 55.03 631 GLU A N 1
ATOM 4795 C CA . GLU A 1 631 ? -12.202 -28.816 29.386 1.00 55.03 631 GLU A CA 1
ATOM 4796 C C . GLU A 1 631 ? -11.602 -27.399 29.222 1.00 55.03 631 GLU A C 1
ATOM 4798 O O . GLU A 1 631 ? -11.644 -26.803 28.144 1.00 55.03 631 GLU A O 1
ATOM 4803 N N . GLY A 1 632 ? -11.125 -26.813 30.330 1.00 72.62 632 GLY A N 1
ATOM 4804 C CA . GLY A 1 632 ? -10.570 -25.451 30.407 1.00 72.62 632 GLY A CA 1
ATOM 4805 C C . GLY A 1 632 ? -9.171 -25.320 29.792 1.00 72.62 632 GLY A C 1
ATOM 4806 O O . GLY A 1 632 ? -8.745 -26.191 29.038 1.00 72.62 632 GLY A O 1
ATOM 4807 N N . ILE A 1 633 ? -8.436 -24.243 30.108 1.00 70.06 633 ILE A N 1
ATOM 4808 C CA . ILE A 1 633 ? -7.002 -24.133 29.755 1.00 70.06 633 ILE A CA 1
ATOM 4809 C C . ILE A 1 633 ? -6.265 -25.363 30.320 1.00 70.06 633 ILE A C 1
ATOM 4811 O O . ILE A 1 633 ? -6.600 -25.790 31.432 1.00 70.06 633 ILE A O 1
ATOM 4815 N N . PRO A 1 634 ? -5.301 -25.960 29.595 1.00 86.06 634 PRO A N 1
ATOM 4816 C CA . PRO A 1 634 ? -4.587 -27.128 30.085 1.00 86.06 634 PRO A CA 1
ATOM 4817 C C . PRO A 1 634 ? -3.865 -26.852 31.399 1.00 86.06 634 PRO A C 1
ATOM 4819 O O . PRO A 1 634 ? -3.352 -25.748 31.614 1.00 86.06 634 PRO A O 1
ATOM 4822 N N . SER A 1 635 ? -3.802 -27.856 32.276 1.00 88.50 635 SER A N 1
ATOM 4823 C CA . SER A 1 635 ? -2.931 -27.771 33.447 1.00 88.50 635 SER A CA 1
ATOM 4824 C C . SER A 1 635 ? -1.466 -27.685 33.013 1.00 88.50 635 SER A C 1
ATOM 4826 O O . SER A 1 635 ? -1.101 -28.055 31.896 1.00 88.50 635 SER A O 1
ATOM 4828 N N . VAL A 1 636 ? -0.624 -27.156 33.895 1.00 89.94 636 VAL A N 1
ATOM 4829 C CA . VAL A 1 636 ? 0.822 -27.086 33.662 1.00 89.94 636 VAL A CA 1
ATOM 4830 C C . VAL A 1 636 ? 1.366 -28.510 33.460 1.00 89.94 636 VAL A C 1
ATOM 4832 O O . VAL A 1 636 ? 0.979 -29.389 34.228 1.00 89.94 636 VAL A O 1
ATOM 4835 N N . PRO A 1 637 ? 2.201 -28.769 32.432 1.00 93.38 637 PRO A N 1
ATOM 4836 C CA . PRO A 1 637 ? 2.933 -30.027 32.329 1.00 93.38 637 PRO A CA 1
ATOM 4837 C C . PRO A 1 637 ? 3.849 -30.195 33.542 1.00 93.38 637 PRO A C 1
ATOM 4839 O O . PRO A 1 637 ? 4.664 -29.311 33.814 1.00 93.38 637 PRO A O 1
ATOM 4842 N N . ASP A 1 638 ? 3.712 -31.313 34.243 1.00 89.62 638 ASP A N 1
ATOM 4843 C CA . ASP A 1 638 ? 4.562 -31.686 35.372 1.00 89.62 638 ASP A CA 1
ATOM 4844 C C . ASP A 1 638 ? 5.584 -32.752 34.939 1.00 89.62 638 ASP A C 1
ATOM 4846 O O . ASP A 1 638 ? 5.516 -33.279 33.825 1.00 89.62 638 ASP A O 1
ATOM 4850 N N . ASP A 1 639 ? 6.566 -33.015 35.804 1.00 93.75 639 ASP A N 1
ATOM 4851 C CA . ASP A 1 639 ? 7.617 -34.019 35.606 1.00 93.75 639 ASP A CA 1
ATOM 4852 C C . ASP A 1 639 ? 8.376 -33.888 34.273 1.00 93.75 639 ASP A C 1
ATOM 4854 O O . ASP A 1 639 ? 8.733 -34.875 33.640 1.00 93.75 639 ASP A O 1
ATOM 4858 N N . LEU A 1 640 ? 8.671 -32.647 33.847 1.00 97.62 640 LEU A N 1
ATOM 4859 C CA . LEU A 1 640 ? 9.605 -32.431 32.740 1.00 97.62 640 LEU A CA 1
ATOM 4860 C C . LEU A 1 640 ? 10.999 -32.926 33.146 1.00 97.62 640 LEU A C 1
ATOM 4862 O O . LEU A 1 640 ? 11.609 -32.374 34.070 1.00 97.62 640 LEU A O 1
ATOM 4866 N N . GLU A 1 641 ? 11.514 -33.897 32.404 1.00 96.44 641 GLU A N 1
ATOM 4867 C CA . GLU A 1 641 ? 12.859 -34.456 32.515 1.00 96.44 641 GLU A CA 1
ATOM 4868 C C . GLU A 1 641 ? 13.656 -34.194 31.229 1.00 96.44 641 GLU A C 1
ATOM 4870 O O . GLU A 1 641 ? 13.090 -33.998 30.153 1.00 96.44 641 GLU A O 1
ATOM 4875 N N . ALA A 1 642 ? 14.982 -34.138 31.359 1.00 97.38 642 ALA A N 1
ATOM 4876 C CA . ALA A 1 642 ? 15.912 -33.994 30.246 1.00 97.38 642 ALA A CA 1
ATOM 4877 C C . ALA A 1 642 ? 17.088 -34.950 30.461 1.00 97.38 642 ALA A C 1
ATOM 4879 O O . ALA A 1 642 ? 17.722 -34.900 31.519 1.00 97.38 642 ALA A O 1
ATOM 4880 N N . GLU A 1 643 ? 17.389 -35.782 29.469 1.00 97.00 643 GLU A N 1
ATOM 4881 C CA . GLU A 1 643 ? 18.479 -36.758 29.497 1.00 97.00 643 GLU A CA 1
ATOM 4882 C C . GLU A 1 643 ? 19.343 -36.600 28.241 1.00 97.00 643 GLU A C 1
ATOM 4884 O O . GLU A 1 643 ? 18.832 -36.498 27.128 1.00 97.00 643 GLU A O 1
ATOM 4889 N N . ALA A 1 644 ? 20.662 -36.527 28.416 1.00 95.75 644 ALA A N 1
ATOM 4890 C CA . ALA A 1 644 ? 21.580 -36.483 27.286 1.00 95.75 644 ALA A CA 1
ATOM 4891 C C . ALA A 1 644 ? 21.683 -37.868 26.646 1.00 95.75 644 ALA A C 1
ATOM 4893 O O . ALA A 1 644 ? 21.899 -38.863 27.337 1.00 95.75 644 ALA A O 1
ATOM 4894 N N . VAL A 1 645 ? 21.515 -37.916 25.327 1.00 93.25 645 VAL A N 1
ATOM 4895 C CA . VAL A 1 645 ? 21.536 -39.156 24.540 1.00 93.25 645 VAL A CA 1
ATOM 4896 C C . VAL A 1 645 ? 22.863 -39.309 23.801 1.00 93.25 645 VAL A C 1
ATOM 4898 O O . VAL A 1 645 ? 23.344 -40.426 23.602 1.00 93.25 645 VAL A O 1
ATOM 4901 N N . SER A 1 646 ? 23.458 -38.190 23.382 1.00 94.25 646 SER A N 1
ATOM 4902 C CA . SER A 1 646 ? 24.750 -38.153 22.702 1.00 94.25 646 SER A CA 1
ATOM 4903 C C . SER A 1 646 ? 25.441 -36.797 22.883 1.00 94.25 646 SER A C 1
ATOM 4905 O O . SER A 1 646 ? 24.951 -35.906 23.582 1.00 94.25 646 SER A O 1
ATOM 4907 N N . SER A 1 647 ? 26.572 -36.609 22.200 1.00 92.94 647 SER A N 1
ATOM 4908 C CA . SER A 1 647 ? 27.276 -35.325 22.137 1.00 92.94 647 SER A CA 1
ATOM 4909 C C . SER A 1 647 ? 26.501 -34.226 21.395 1.00 92.94 647 SER A C 1
ATOM 4911 O O . SER A 1 647 ? 26.971 -33.095 21.348 1.00 92.94 647 SER A O 1
ATOM 4913 N N . SER A 1 648 ? 25.354 -34.537 20.779 1.00 93.75 648 SER A N 1
ATOM 4914 C CA . SER A 1 648 ? 24.545 -33.570 20.023 1.00 93.75 648 SER A CA 1
ATOM 4915 C C . SER A 1 648 ? 23.033 -33.723 20.209 1.00 93.75 648 SER A C 1
ATOM 4917 O O . SER A 1 648 ? 22.280 -33.087 19.477 1.00 93.75 648 SER A O 1
ATOM 4919 N N . GLU A 1 649 ? 22.579 -34.562 21.145 1.00 96.56 649 GLU A N 1
ATOM 4920 C CA . GLU A 1 649 ? 21.152 -34.851 21.339 1.00 96.56 649 GLU A CA 1
ATOM 4921 C C . GLU A 1 649 ? 20.780 -34.908 22.826 1.00 96.56 649 GLU A C 1
ATOM 4923 O O . GLU A 1 649 ? 21.455 -35.561 23.631 1.00 96.56 649 GLU A O 1
ATOM 4928 N N . ILE A 1 650 ? 19.670 -34.258 23.180 1.00 97.50 650 ILE A N 1
ATOM 4929 C CA . ILE A 1 650 ? 19.015 -34.356 24.490 1.00 97.50 650 ILE A CA 1
ATOM 4930 C C . ILE A 1 650 ? 17.559 -34.773 24.275 1.00 97.50 650 ILE A C 1
ATOM 4932 O O . ILE A 1 650 ? 16.820 -34.126 23.535 1.00 97.50 650 ILE A O 1
ATOM 4936 N N . GLU A 1 651 ? 17.126 -35.825 24.962 1.00 97.38 651 GLU A N 1
ATOM 4937 C CA . GLU A 1 651 ? 15.735 -36.267 24.981 1.00 97.38 651 GLU A CA 1
ATOM 4938 C C . GLU A 1 651 ? 14.994 -35.641 26.168 1.00 97.38 651 GLU A C 1
ATOM 4940 O O . GLU A 1 651 ? 15.494 -35.581 27.293 1.00 97.38 651 GLU A O 1
ATOM 4945 N N . LEU A 1 652 ? 13.789 -35.147 25.900 1.00 97.56 652 LEU A N 1
ATOM 4946 C CA . LEU A 1 652 ? 12.878 -34.544 26.862 1.00 97.56 652 LEU A CA 1
ATOM 4947 C C . LEU A 1 652 ? 11.631 -35.410 26.986 1.00 97.56 652 LEU A C 1
ATOM 4949 O O . LEU A 1 652 ? 11.097 -35.863 25.975 1.00 97.56 652 LEU A O 1
ATOM 4953 N N . SER A 1 653 ? 11.107 -35.552 28.200 1.00 95.06 653 SER A N 1
ATOM 4954 C CA . SER A 1 653 ? 9.802 -36.176 28.441 1.00 95.06 653 SER A CA 1
ATOM 4955 C C . SER A 1 653 ? 9.061 -35.485 29.584 1.00 95.06 653 SER A C 1
ATOM 4957 O O . SER A 1 653 ? 9.689 -34.825 30.409 1.00 95.06 653 SER A O 1
ATOM 4959 N N . TRP A 1 654 ? 7.729 -35.555 29.589 1.00 98.00 654 TRP A N 1
ATOM 4960 C CA . TRP A 1 654 ? 6.877 -34.970 30.632 1.00 98.00 654 TRP A CA 1
ATOM 4961 C C . TRP A 1 654 ? 5.551 -35.721 30.766 1.00 98.00 654 TRP A C 1
ATOM 4963 O O . TRP A 1 654 ? 5.161 -36.499 29.890 1.00 98.00 654 TRP A O 1
ATOM 4973 N N . ASP A 1 655 ? 4.816 -35.451 31.843 1.00 94.00 655 ASP A N 1
ATOM 4974 C CA . ASP A 1 655 ? 3.521 -36.076 32.082 1.00 94.00 655 ASP A CA 1
ATOM 4975 C C . ASP A 1 655 ? 2.432 -35.579 31.122 1.00 94.00 655 ASP A C 1
ATOM 4977 O O . ASP A 1 655 ? 2.296 -34.388 30.812 1.00 94.00 655 ASP A O 1
ATOM 4981 N N . LYS A 1 656 ? 1.577 -36.511 30.682 1.00 90.44 656 LYS A N 1
ATOM 4982 C CA . LYS A 1 656 ? 0.450 -36.185 29.805 1.00 90.44 656 LYS A CA 1
ATOM 4983 C C . LYS A 1 656 ? -0.570 -35.303 30.523 1.00 90.44 656 LYS A C 1
ATOM 4985 O O . LYS A 1 656 ? -1.171 -35.680 31.526 1.00 90.44 656 LYS A O 1
ATOM 4990 N N . VAL A 1 657 ? -0.875 -34.173 29.899 1.00 90.69 657 VAL A N 1
ATOM 4991 C CA . VAL A 1 657 ? -1.923 -33.238 30.315 1.00 90.69 657 VAL A CA 1
ATOM 4992 C C . VAL A 1 657 ? -3.220 -33.626 29.612 1.00 90.69 657 VAL A C 1
ATOM 4994 O O . VAL A 1 657 ? -3.311 -33.590 28.388 1.00 90.69 657 VAL A O 1
ATOM 4997 N N . LYS A 1 658 ? -4.225 -34.030 30.398 1.00 83.44 658 LYS A N 1
ATOM 4998 C CA . LYS A 1 658 ? -5.460 -34.681 29.922 1.00 83.44 658 LYS A CA 1
ATOM 4999 C C . LYS A 1 658 ? -6.189 -33.908 28.813 1.00 83.44 658 LYS A C 1
ATOM 5001 O O . LYS A 1 658 ? -6.680 -34.539 27.885 1.00 83.44 658 LYS A O 1
ATOM 5006 N N . ASN A 1 659 ? -6.228 -32.582 28.922 1.00 85.81 659 ASN A N 1
ATOM 5007 C CA . ASN A 1 659 ? -6.933 -31.676 28.017 1.00 85.81 659 ASN A CA 1
ATOM 5008 C C . ASN A 1 659 ? -5.998 -30.860 27.112 1.00 85.81 659 ASN A C 1
ATOM 5010 O O . ASN A 1 659 ? -6.391 -29.784 26.666 1.00 85.81 659 ASN A O 1
ATOM 5014 N N . ALA A 1 660 ? -4.755 -31.304 26.904 1.00 85.56 660 ALA A N 1
ATOM 5015 C CA . ALA A 1 660 ? -3.816 -30.664 25.989 1.00 85.56 660 ALA A CA 1
ATOM 5016 C C . ALA A 1 660 ? -3.902 -31.290 24.591 1.00 85.56 660 ALA A C 1
ATOM 5018 O O . ALA A 1 660 ? -3.819 -32.507 24.445 1.00 85.56 660 ALA A O 1
ATOM 5019 N N . ASP A 1 661 ? -4.025 -30.432 23.583 1.00 83.75 661 ASP A N 1
ATOM 5020 C CA . ASP A 1 661 ? -3.940 -30.779 22.167 1.00 83.75 661 ASP A CA 1
ATOM 5021 C C . ASP A 1 661 ? -2.477 -30.791 21.686 1.00 83.75 661 ASP A C 1
ATOM 5023 O O . ASP A 1 661 ? -2.122 -31.589 20.826 1.00 83.75 661 ASP A O 1
ATOM 5027 N N . LEU A 1 662 ? -1.633 -29.889 22.212 1.00 88.12 662 LEU A N 1
ATOM 5028 C CA . LEU A 1 662 ? -0.230 -29.709 21.809 1.00 88.12 662 LEU A CA 1
ATOM 5029 C C . LEU A 1 662 ? 0.660 -29.293 22.990 1.00 88.12 662 LEU A C 1
ATOM 5031 O O . LEU A 1 662 ? 0.181 -28.794 24.012 1.00 88.12 662 LEU A O 1
ATOM 5035 N N . TYR A 1 663 ? 1.972 -29.388 22.790 1.00 90.56 663 TYR A N 1
ATOM 5036 C CA . TYR A 1 663 ? 3.011 -28.901 23.688 1.00 90.56 663 TYR A CA 1
ATOM 5037 C C . TYR A 1 663 ? 3.994 -27.985 22.964 1.00 90.56 663 TYR A C 1
ATOM 5039 O O . TYR A 1 663 ? 4.455 -28.287 21.868 1.00 90.56 663 TYR A O 1
ATOM 5047 N N . TYR A 1 664 ? 4.340 -26.868 23.602 1.00 89.62 664 TYR A N 1
ATOM 5048 C CA . TYR A 1 664 ? 5.366 -25.933 23.144 1.00 89.62 664 TYR A CA 1
ATOM 5049 C C . TYR A 1 664 ? 6.649 -26.155 23.940 1.00 89.62 664 TYR A C 1
ATOM 5051 O O . TYR A 1 664 ? 6.642 -25.990 25.162 1.00 89.62 664 TYR A O 1
ATOM 5059 N N . ILE A 1 665 ? 7.749 -26.453 23.252 1.00 95.00 665 ILE A N 1
ATOM 5060 C CA . ILE A 1 665 ? 9.049 -26.756 23.853 1.00 95.00 665 ILE A CA 1
ATOM 5061 C C . ILE A 1 665 ? 9.934 -25.526 23.759 1.00 95.00 665 ILE A C 1
ATOM 5063 O O . ILE A 1 665 ? 10.068 -24.921 22.693 1.00 95.00 665 ILE A O 1
ATOM 5067 N N . TYR A 1 666 ? 10.531 -25.143 24.881 1.00 95.12 666 TYR A N 1
ATOM 5068 C CA . TYR A 1 666 ? 11.384 -23.973 24.981 1.00 95.12 666 TYR A CA 1
ATOM 5069 C C . TYR A 1 666 ? 12.764 -24.335 25.520 1.00 95.12 666 TYR A C 1
ATOM 5071 O O . TYR A 1 666 ? 12.855 -25.024 26.532 1.00 95.12 666 TYR A O 1
ATOM 5079 N N . ARG A 1 667 ? 13.815 -23.776 24.913 1.00 97.38 667 ARG A N 1
ATOM 5080 C CA . ARG A 1 667 ? 15.227 -23.997 25.264 1.00 97.38 667 ARG A CA 1
ATOM 5081 C C . ARG A 1 667 ? 15.959 -22.700 25.590 1.00 97.38 667 ARG A C 1
ATOM 5083 O O . ARG A 1 667 ? 15.652 -21.652 25.027 1.00 97.38 667 ARG A O 1
ATOM 5090 N N . SER A 1 668 ? 16.959 -22.778 26.462 1.00 93.75 668 SER A N 1
ATOM 5091 C CA . SER A 1 668 ? 17.935 -21.723 26.753 1.00 93.75 668 SER A CA 1
ATOM 5092 C C . SER A 1 668 ? 19.297 -22.343 27.093 1.00 93.75 668 SER A C 1
ATOM 5094 O O . SER A 1 668 ? 19.338 -23.385 27.735 1.00 93.75 668 SER A O 1
ATOM 5096 N N . THR A 1 669 ? 20.407 -21.681 26.759 1.00 93.56 669 THR A N 1
ATOM 5097 C CA . THR A 1 669 ? 21.766 -22.033 27.246 1.00 93.56 669 THR A CA 1
ATOM 5098 C C . THR A 1 669 ? 22.068 -21.438 28.629 1.00 93.56 669 THR A C 1
ATOM 5100 O O . THR A 1 669 ? 23.169 -21.521 29.161 1.00 93.56 669 THR A O 1
ATOM 5103 N N . SER A 1 670 ? 21.085 -20.782 29.254 1.00 90.19 670 SER A N 1
ATOM 5104 C CA . SER A 1 670 ? 21.217 -20.201 30.590 1.00 90.19 670 SER A CA 1
ATOM 5105 C C . SER A 1 670 ? 19.949 -20.393 31.416 1.00 90.19 670 SER A C 1
ATOM 5107 O O . SER A 1 670 ? 18.846 -20.041 30.985 1.00 90.19 670 SER A O 1
ATOM 5109 N N . ALA A 1 671 ? 20.101 -20.860 32.659 1.00 84.69 671 ALA A N 1
ATOM 5110 C CA . ALA A 1 671 ? 18.989 -21.112 33.580 1.00 84.69 671 ALA A CA 1
ATOM 5111 C C . ALA A 1 671 ? 18.090 -19.882 33.821 1.00 84.69 671 ALA A C 1
ATOM 5113 O O . ALA A 1 671 ? 16.882 -20.041 34.037 1.00 84.69 671 ALA A O 1
ATOM 5114 N N . ALA A 1 672 ? 18.682 -18.681 33.790 1.00 85.38 672 ALA A N 1
ATOM 5115 C CA . ALA A 1 672 ? 18.024 -17.379 33.947 1.00 85.38 672 ALA A CA 1
ATOM 5116 C C . ALA A 1 672 ? 17.956 -16.572 32.632 1.00 85.38 672 ALA A C 1
ATOM 5118 O O . ALA A 1 672 ? 17.572 -15.403 32.648 1.00 85.38 672 ALA A O 1
ATOM 5119 N N . GLY A 1 673 ? 18.361 -17.180 31.514 1.00 80.00 673 GLY A N 1
ATOM 5120 C CA . GLY A 1 673 ? 18.373 -16.564 30.192 1.00 80.00 673 GLY A CA 1
ATOM 5121 C C . GLY A 1 673 ? 16.998 -16.499 29.531 1.00 80.00 673 GLY A C 1
ATOM 5122 O O . GLY A 1 673 ? 15.972 -16.872 30.104 1.00 80.00 673 GLY A O 1
ATOM 5123 N N . THR A 1 674 ? 16.993 -16.010 28.292 1.00 84.31 674 THR A N 1
ATOM 5124 C CA . THR A 1 674 ? 15.790 -15.982 27.453 1.00 84.31 674 THR A CA 1
ATOM 5125 C C . THR A 1 674 ? 15.566 -17.362 26.852 1.00 84.31 674 THR A C 1
ATOM 5127 O O . THR A 1 674 ? 16.483 -17.927 26.267 1.00 84.31 674 THR A O 1
ATOM 5130 N N . TYR A 1 675 ? 14.348 -17.881 26.984 1.00 92.50 675 TYR A N 1
ATOM 5131 C CA . TYR A 1 675 ? 13.965 -19.172 26.422 1.00 92.50 675 TYR A CA 1
ATOM 5132 C C . TYR A 1 675 ? 13.328 -18.974 25.043 1.00 92.50 675 TYR A C 1
ATOM 5134 O O . TYR A 1 675 ? 12.413 -18.162 24.894 1.00 92.50 675 TYR A O 1
ATOM 5142 N N . THR A 1 676 ? 13.789 -19.721 24.046 1.00 82.38 676 THR A N 1
ATOM 5143 C CA . THR A 1 676 ? 13.269 -19.715 22.673 1.00 82.38 676 THR A CA 1
ATOM 5144 C C . THR A 1 676 ? 12.439 -20.960 22.418 1.00 82.38 676 THR A C 1
ATOM 5146 O O . THR A 1 676 ? 12.841 -22.044 22.829 1.00 82.38 676 THR A O 1
ATOM 5149 N N . ASN A 1 677 ? 11.299 -20.819 21.738 1.00 90.19 677 ASN A N 1
ATOM 5150 C CA . ASN A 1 677 ? 10.528 -21.980 21.304 1.00 90.19 677 ASN A CA 1
ATOM 5151 C C . ASN A 1 677 ? 11.301 -22.726 20.205 1.00 90.19 677 ASN A C 1
ATOM 5153 O O . ASN A 1 677 ? 11.708 -22.098 19.228 1.00 90.19 677 ASN A O 1
ATOM 5157 N N . ILE A 1 678 ? 11.507 -24.027 20.395 1.00 91.00 678 ILE A N 1
ATOM 5158 C CA . ILE A 1 678 ? 12.255 -24.901 19.479 1.00 91.00 678 ILE A CA 1
ATOM 5159 C C . ILE A 1 678 ? 11.379 -25.985 18.844 1.00 91.00 678 ILE A C 1
ATOM 5161 O O . ILE A 1 678 ? 11.773 -26.565 17.842 1.00 91.00 678 ILE A O 1
ATOM 5165 N N . GLY A 1 679 ? 10.170 -26.212 19.367 1.00 83.81 679 GLY A N 1
ATOM 5166 C CA . GLY A 1 679 ? 9.265 -27.232 18.847 1.00 83.81 679 GLY A CA 1
ATOM 5167 C C . GLY A 1 679 ? 7.816 -27.044 19.288 1.00 83.81 679 GLY A C 1
ATOM 5168 O O . GLY A 1 679 ? 7.530 -26.421 20.321 1.00 83.81 679 GLY A O 1
ATOM 5169 N N . ILE A 1 680 ? 6.908 -27.594 18.478 1.00 90.44 680 ILE A N 1
ATOM 5170 C CA . ILE A 1 680 ? 5.480 -27.756 18.769 1.00 90.44 680 ILE A CA 1
ATOM 5171 C C . ILE A 1 680 ? 5.091 -29.170 18.338 1.00 90.44 680 ILE A C 1
ATOM 5173 O O . ILE A 1 680 ? 5.213 -29.492 17.156 1.00 90.44 680 ILE A O 1
ATOM 5177 N N . ILE A 1 681 ? 4.634 -29.994 19.276 1.00 85.94 681 ILE A N 1
ATOM 5178 C CA . ILE A 1 681 ? 4.292 -31.407 19.040 1.00 85.94 681 ILE A CA 1
ATOM 5179 C C . ILE A 1 681 ? 3.001 -31.784 19.775 1.00 85.94 681 ILE A C 1
ATOM 5181 O O . ILE A 1 681 ? 2.572 -31.063 20.673 1.00 85.94 681 ILE A O 1
ATOM 5185 N N . ASP A 1 682 ? 2.400 -32.913 19.427 1.00 90.81 682 ASP A N 1
ATOM 5186 C CA . ASP A 1 682 ? 1.254 -33.538 20.107 1.00 90.81 682 ASP A CA 1
ATOM 5187 C C . ASP A 1 682 ? 1.647 -34.730 21.005 1.00 90.81 682 ASP A C 1
ATOM 5189 O O . ASP A 1 682 ? 0.806 -35.281 21.716 1.00 90.81 682 ASP A O 1
ATOM 5193 N N . GLU A 1 683 ? 2.929 -35.095 21.022 1.00 89.56 683 GLU A N 1
ATOM 5194 C CA . GLU A 1 683 ? 3.491 -36.142 21.878 1.00 89.56 683 GLU A CA 1
ATOM 5195 C C . GLU A 1 683 ? 4.014 -35.579 23.214 1.00 89.56 683 GLU A C 1
ATOM 5197 O O . GLU A 1 683 ? 4.227 -34.375 23.368 1.00 89.56 683 GLU A O 1
ATOM 5202 N N . THR A 1 684 ? 4.246 -36.449 24.201 1.00 94.25 684 THR A N 1
ATOM 5203 C CA . THR A 1 684 ? 4.801 -36.076 25.522 1.00 94.25 684 THR A CA 1
ATOM 5204 C C . THR A 1 684 ? 6.312 -36.304 25.632 1.00 94.25 684 THR A C 1
ATOM 5206 O O . THR A 1 684 ? 6.841 -36.480 26.731 1.00 94.25 684 THR A O 1
ATOM 5209 N N . TYR A 1 685 ? 7.000 -36.353 24.491 1.00 93.94 685 TYR A N 1
ATOM 5210 C CA . TYR A 1 685 ? 8.448 -36.503 24.397 1.00 93.94 685 TYR A CA 1
ATOM 5211 C C . TYR A 1 685 ? 8.995 -35.702 23.208 1.00 93.94 685 TYR A C 1
ATOM 5213 O O . TYR A 1 685 ? 8.316 -35.560 22.194 1.00 93.94 685 TYR A O 1
ATOM 5221 N N . TYR A 1 686 ? 10.216 -35.182 23.312 1.00 95.94 686 TYR A N 1
ATOM 5222 C CA . TYR A 1 686 ? 10.867 -34.398 22.259 1.00 95.94 686 TYR A CA 1
ATOM 5223 C C . TYR A 1 686 ? 12.373 -34.654 22.256 1.00 95.94 686 TYR A C 1
ATOM 5225 O O . TYR A 1 686 ? 12.994 -34.595 23.312 1.00 95.94 686 TYR A O 1
ATOM 5233 N N . VAL A 1 687 ? 12.965 -34.883 21.084 1.00 96.31 687 VAL A N 1
ATOM 5234 C CA . VAL A 1 687 ? 14.424 -34.962 20.931 1.00 96.31 687 VAL A CA 1
ATOM 5235 C C . VAL A 1 687 ? 14.912 -33.623 20.397 1.00 96.31 687 VAL A C 1
ATOM 5237 O O . VAL A 1 687 ? 14.494 -33.204 19.320 1.00 96.31 687 VAL A O 1
ATOM 5240 N N . ASP A 1 688 ? 15.753 -32.945 21.171 1.00 96.38 688 ASP A N 1
ATOM 5241 C CA . ASP A 1 688 ? 16.476 -31.759 20.724 1.00 96.38 688 ASP A CA 1
ATOM 5242 C C . ASP A 1 688 ? 17.822 -32.197 20.147 1.00 96.38 688 ASP A C 1
ATOM 5244 O O . ASP A 1 688 ? 18.681 -32.686 20.885 1.00 96.38 688 ASP A O 1
ATOM 5248 N N . ASP A 1 689 ? 17.959 -32.071 18.830 1.00 92.56 689 ASP A N 1
ATOM 5249 C CA . ASP A 1 689 ? 19.127 -32.450 18.039 1.00 92.56 689 ASP A CA 1
ATOM 5250 C C . ASP A 1 689 ? 19.971 -31.222 17.637 1.00 92.56 689 ASP A C 1
ATOM 5252 O O . ASP A 1 689 ? 19.687 -30.081 18.018 1.00 92.56 689 ASP A O 1
ATOM 5256 N N . ASP A 1 690 ? 21.070 -31.463 16.914 1.00 92.12 690 ASP A N 1
ATOM 5257 C CA . ASP A 1 690 ? 22.021 -30.435 16.463 1.00 92.12 690 ASP A CA 1
ATOM 5258 C C . ASP A 1 690 ? 22.603 -29.563 17.605 1.00 92.12 690 ASP A C 1
ATOM 5260 O O . ASP A 1 690 ? 22.840 -28.360 17.444 1.00 92.12 690 ASP A O 1
ATOM 5264 N N . LEU A 1 691 ? 22.844 -30.166 18.775 1.00 94.88 691 LEU A N 1
ATOM 5265 C CA . LEU A 1 691 ? 23.409 -29.490 19.948 1.00 94.88 691 LEU A CA 1
ATOM 5266 C C . LEU A 1 691 ? 24.945 -29.484 19.954 1.00 94.88 691 LEU A C 1
ATOM 5268 O O . LEU A 1 691 ? 25.594 -30.383 19.417 1.00 94.88 691 LEU A O 1
ATOM 5272 N N . ASP A 1 692 ? 25.529 -28.473 20.602 1.00 94.69 692 ASP A N 1
ATOM 5273 C CA . ASP A 1 692 ? 26.970 -28.417 20.852 1.00 94.69 692 ASP A CA 1
ATOM 5274 C C . ASP A 1 692 ? 27.347 -29.420 21.960 1.00 94.69 692 ASP A C 1
ATOM 5276 O O . ASP A 1 692 ? 26.620 -29.550 22.946 1.00 94.69 692 ASP A O 1
ATOM 5280 N N . ALA A 1 693 ? 28.479 -30.118 21.812 1.00 92.88 693 ALA A N 1
ATOM 5281 C CA . ALA A 1 693 ? 28.994 -31.070 22.805 1.00 92.88 693 ALA A CA 1
ATOM 5282 C C . ALA A 1 693 ? 29.524 -30.370 24.070 1.00 92.88 693 ALA A C 1
ATOM 5284 O O . ALA A 1 693 ? 30.084 -29.276 23.970 1.00 92.88 693 ALA A O 1
ATOM 5285 N N . ASP A 1 694 ? 29.417 -31.033 25.228 1.00 93.25 694 ASP A N 1
ATOM 5286 C CA . ASP A 1 694 ? 29.811 -30.510 26.552 1.00 93.25 694 ASP A CA 1
ATOM 5287 C C . ASP A 1 694 ? 29.109 -29.182 26.934 1.00 93.25 694 ASP A C 1
ATOM 5289 O O . ASP A 1 694 ? 29.642 -28.359 27.680 1.00 93.25 694 ASP A O 1
ATOM 5293 N N . GLU A 1 695 ? 27.890 -28.950 26.430 1.00 94.94 695 GLU A N 1
ATOM 5294 C CA . GLU A 1 695 ? 27.104 -27.741 26.712 1.00 94.94 695 GLU A CA 1
ATOM 5295 C C . GLU A 1 695 ? 25.822 -28.084 27.485 1.00 94.94 695 GLU A C 1
ATOM 5297 O O . GLU A 1 695 ? 25.113 -29.048 27.191 1.00 94.94 695 GLU A O 1
ATOM 5302 N N . THR A 1 696 ? 25.498 -27.276 28.503 1.00 96.44 696 THR A N 1
ATOM 5303 C CA . THR A 1 696 ? 24.278 -27.456 29.307 1.00 96.44 696 THR A CA 1
ATOM 5304 C C . THR A 1 696 ? 23.110 -26.659 28.739 1.00 96.44 696 THR A C 1
ATOM 5306 O O . THR A 1 696 ? 23.121 -25.426 28.730 1.00 96.44 696 THR A O 1
ATOM 5309 N N . TYR A 1 697 ? 22.030 -27.357 28.398 1.00 96.75 697 TYR A N 1
ATOM 5310 C CA . TYR A 1 697 ? 20.784 -26.750 27.939 1.00 96.75 697 TYR A CA 1
ATOM 5311 C C . TYR A 1 697 ? 19.691 -26.838 29.006 1.00 96.75 697 TYR A C 1
ATOM 5313 O O . TYR A 1 697 ? 19.606 -27.795 29.775 1.00 96.75 697 TYR A O 1
ATOM 5321 N N . TYR A 1 698 ? 18.842 -25.813 29.056 1.00 97.12 698 TYR A N 1
ATOM 5322 C CA . TYR A 1 698 ? 17.728 -25.680 29.991 1.00 97.12 698 TYR A CA 1
ATOM 5323 C C . TYR A 1 698 ? 16.403 -25.639 29.240 1.00 97.12 698 TYR A C 1
ATOM 5325 O O . TYR A 1 698 ? 16.252 -24.855 28.301 1.00 97.12 698 TYR A O 1
ATOM 5333 N N . TYR A 1 699 ? 15.417 -26.390 29.727 1.00 97.94 699 TYR A N 1
ATOM 5334 C CA . TYR A 1 699 ? 14.149 -26.609 29.042 1.00 97.94 699 TYR A CA 1
ATOM 5335 C C . TYR A 1 699 ? 12.936 -26.262 29.899 1.00 97.94 699 TYR A C 1
ATOM 5337 O O . TYR A 1 699 ? 12.962 -26.371 31.129 1.00 97.94 699 TYR A O 1
ATOM 5345 N N . LYS A 1 700 ? 11.868 -25.828 29.226 1.00 97.12 700 LYS A N 1
ATOM 5346 C CA . LYS A 1 700 ? 10.520 -25.643 29.777 1.00 97.12 700 LYS A CA 1
ATOM 5347 C C . LYS A 1 700 ? 9.486 -26.020 28.725 1.00 97.12 700 LYS A C 1
ATOM 5349 O O . LYS A 1 700 ? 9.697 -25.754 27.543 1.00 97.12 700 LYS A O 1
ATOM 5354 N N . VAL A 1 701 ? 8.344 -26.537 29.160 1.00 95.38 701 VAL A N 1
ATOM 5355 C CA . VAL A 1 701 ? 7.239 -26.923 28.278 1.00 95.38 701 VAL A CA 1
ATOM 5356 C C . VAL A 1 701 ? 5.951 -26.217 28.699 1.00 95.38 701 VAL A C 1
ATOM 5358 O O . VAL A 1 701 ? 5.748 -25.911 29.875 1.00 95.38 701 VAL A O 1
ATOM 5361 N N . LYS A 1 702 ? 5.086 -25.911 27.730 1.00 93.94 702 LYS A N 1
ATOM 5362 C CA . LYS A 1 702 ? 3.704 -25.470 27.967 1.00 93.94 702 LYS A CA 1
ATOM 5363 C C . LYS A 1 702 ? 2.731 -26.399 27.264 1.00 93.94 702 LYS A C 1
ATOM 5365 O O . LYS A 1 702 ? 2.949 -26.707 26.098 1.00 93.94 702 LYS A O 1
ATOM 5370 N N . ALA A 1 703 ? 1.648 -26.769 27.935 1.00 85.81 703 ALA A N 1
ATOM 5371 C CA . ALA A 1 703 ? 0.516 -27.442 27.313 1.00 85.81 703 ALA A CA 1
ATOM 5372 C C . ALA A 1 703 ? -0.400 -26.420 26.634 1.00 85.81 703 ALA A C 1
ATOM 5374 O O . ALA A 1 703 ? -0.533 -25.282 27.090 1.00 85.81 703 ALA A O 1
ATOM 5375 N N . TYR A 1 704 ? -1.048 -26.827 25.553 1.00 90.31 704 TYR A N 1
ATOM 5376 C CA . TYR A 1 704 ? -1.940 -25.990 24.766 1.00 90.31 704 TYR A CA 1
ATOM 5377 C C . TYR A 1 704 ? -3.187 -26.745 24.356 1.00 90.31 704 TYR A C 1
ATOM 5379 O O . TYR A 1 704 ? -3.106 -27.905 23.977 1.00 90.31 704 TYR A O 1
ATOM 5387 N N . ASN A 1 705 ? -4.322 -26.060 24.376 1.00 81.31 705 ASN A N 1
ATOM 5388 C CA . ASN A 1 705 ? -5.516 -26.479 23.663 1.00 81.31 705 ASN A CA 1
ATOM 5389 C C . ASN A 1 705 ? -6.229 -25.263 23.070 1.00 81.31 705 ASN A C 1
ATOM 5391 O O . ASN A 1 705 ? -5.806 -24.115 23.241 1.00 81.31 705 ASN A O 1
ATOM 5395 N N . SER A 1 706 ? -7.367 -25.504 22.428 1.00 67.19 706 SER A N 1
ATOM 5396 C CA . SER A 1 706 ? -8.240 -24.447 21.893 1.00 67.19 706 SER A CA 1
ATOM 5397 C C . SER A 1 706 ? -8.634 -23.329 22.885 1.00 67.19 706 SER A C 1
ATOM 5399 O O . SER A 1 706 ? -9.039 -22.250 22.450 1.00 67.19 706 SER A O 1
ATOM 5401 N N . ARG A 1 707 ? -8.509 -23.534 24.206 1.00 70.69 707 ARG A N 1
ATOM 5402 C CA . ARG A 1 707 ? -8.784 -22.538 25.259 1.00 70.69 707 ARG A CA 1
ATOM 5403 C C . ARG A 1 707 ? -7.569 -21.701 25.664 1.00 70.69 707 ARG A C 1
ATOM 5405 O O . ARG A 1 707 ? -7.765 -20.644 26.262 1.00 70.69 707 ARG A O 1
ATOM 5412 N N . GLY A 1 708 ? -6.340 -22.120 25.361 1.00 67.62 708 GLY A N 1
ATOM 5413 C CA . GLY A 1 708 ? -5.128 -21.354 25.669 1.00 67.62 708 GLY A CA 1
ATOM 5414 C C . GLY A 1 708 ? -3.899 -22.205 25.988 1.00 67.62 708 GLY A C 1
ATOM 5415 O O . GLY A 1 708 ? -3.906 -23.422 25.835 1.00 67.62 708 GLY A O 1
ATOM 5416 N N . THR A 1 709 ? -2.828 -21.540 26.436 1.00 77.44 709 THR A N 1
ATOM 5417 C CA . THR A 1 709 ? -1.592 -22.196 26.904 1.00 77.44 709 THR A CA 1
ATOM 5418 C C . THR A 1 709 ? -1.514 -22.180 28.426 1.00 77.44 709 THR A C 1
ATOM 5420 O O . THR A 1 709 ? -1.919 -21.199 29.051 1.00 77.44 709 THR A O 1
ATOM 5423 N N . SER A 1 710 ? -0.956 -23.235 29.014 1.00 89.44 710 SER A N 1
ATOM 5424 C CA . SER A 1 710 ? -0.627 -23.290 30.437 1.00 89.44 710 SER A CA 1
ATOM 5425 C C . SER A 1 710 ? 0.516 -22.324 30.806 1.00 89.44 710 SER A C 1
ATOM 5427 O O . SER A 1 710 ? 1.211 -21.750 29.948 1.00 89.44 710 SER A O 1
ATOM 5429 N N . ASP A 1 711 ? 0.774 -22.193 32.108 1.00 92.12 711 ASP A N 1
ATOM 5430 C CA . ASP A 1 711 ? 2.074 -21.727 32.599 1.00 92.12 711 ASP A CA 1
ATOM 5431 C C . ASP A 1 711 ? 3.187 -22.734 32.254 1.00 92.12 711 ASP A C 1
ATOM 5433 O O . ASP A 1 711 ? 2.924 -23.847 31.790 1.00 92.12 711 ASP A O 1
ATOM 5437 N N . TYR A 1 712 ? 4.445 -22.314 32.412 1.00 90.94 712 TYR A N 1
ATOM 5438 C CA . TYR A 1 712 ? 5.596 -23.185 32.162 1.00 90.94 712 TYR A CA 1
ATOM 5439 C C . TYR A 1 712 ? 5.671 -24.322 33.185 1.00 90.94 712 TYR A C 1
ATOM 5441 O O . TYR A 1 712 ? 5.468 -24.079 34.375 1.00 90.94 712 TYR A O 1
ATOM 5449 N N . SER A 1 713 ? 6.068 -25.504 32.714 1.00 96.69 713 SER A N 1
ATOM 5450 C CA . SER A 1 713 ? 6.482 -26.644 33.534 1.00 96.69 713 SER A CA 1
ATOM 5451 C C . SER A 1 713 ? 7.609 -26.300 34.516 1.00 96.69 713 SER A C 1
ATOM 5453 O O . SER A 1 713 ? 8.232 -25.224 34.463 1.00 96.69 713 SER A O 1
ATOM 5455 N N . ASN A 1 714 ? 7.961 -27.268 35.368 1.00 96.44 714 ASN A N 1
ATOM 5456 C CA . ASN A 1 714 ? 9.271 -27.277 36.015 1.00 96.44 714 ASN A CA 1
ATOM 5457 C C . ASN A 1 714 ? 10.388 -27.139 34.960 1.00 96.44 714 ASN A C 1
ATOM 5459 O O . ASN A 1 714 ? 10.241 -27.524 33.800 1.00 96.44 714 ASN A O 1
ATOM 5463 N N . ARG A 1 715 ? 11.516 -26.544 35.358 1.00 96.62 715 ARG A N 1
ATOM 5464 C CA . ARG A 1 715 ? 12.688 -26.424 34.485 1.00 96.62 715 ARG A CA 1
ATOM 5465 C C . ARG A 1 715 ? 13.510 -27.707 34.569 1.00 96.62 715 ARG A C 1
ATOM 5467 O O . ARG A 1 715 ? 13.982 -28.023 35.660 1.00 96.62 715 ARG A O 1
ATOM 5474 N N . ALA A 1 716 ? 13.751 -28.341 33.428 1.00 96.62 716 ALA A N 1
ATOM 5475 C CA . ALA A 1 716 ? 14.715 -29.429 33.281 1.00 96.62 716 ALA A CA 1
ATOM 5476 C C . ALA A 1 716 ? 16.018 -28.925 32.650 1.00 96.62 716 ALA A C 1
ATOM 5478 O O . ALA A 1 716 ? 16.054 -27.839 32.063 1.00 96.62 716 ALA A O 1
ATOM 5479 N N . SER A 1 717 ? 17.098 -29.688 32.787 1.00 96.69 717 SER A N 1
ATOM 5480 C CA . SER A 1 717 ? 18.363 -29.410 32.107 1.00 96.69 717 SER A CA 1
ATOM 5481 C C . SER A 1 717 ? 19.223 -30.657 32.006 1.00 96.69 717 SER A C 1
ATOM 5483 O O . SER A 1 717 ? 19.281 -31.412 32.974 1.00 96.69 717 SER A O 1
ATOM 5485 N N . ALA A 1 718 ? 19.950 -30.789 30.903 1.00 97.06 718 ALA A N 1
ATOM 5486 C CA . ALA A 1 718 ? 20.972 -31.809 30.698 1.00 97.06 718 ALA A CA 1
ATOM 5487 C C . ALA A 1 718 ? 22.182 -31.188 29.983 1.00 97.06 718 ALA A C 1
ATOM 5489 O O . ALA A 1 718 ? 22.047 -30.153 29.324 1.00 97.06 718 ALA A O 1
ATOM 5490 N N . ALA A 1 719 ? 23.352 -31.799 30.157 1.00 96.56 719 ALA A N 1
ATOM 5491 C CA . ALA A 1 719 ? 24.563 -31.460 29.419 1.00 96.56 719 ALA A CA 1
ATOM 5492 C C . ALA A 1 719 ? 24.827 -32.559 28.393 1.00 96.56 719 ALA A C 1
ATOM 5494 O O . ALA A 1 719 ? 24.788 -33.727 28.771 1.00 96.56 719 ALA A O 1
ATOM 5495 N N . THR A 1 720 ? 25.046 -32.189 27.133 1.00 95.25 720 THR A N 1
ATOM 5496 C CA . THR A 1 720 ? 25.445 -33.132 26.077 1.00 95.25 720 THR A CA 1
ATOM 5497 C C . THR A 1 720 ? 26.765 -33.813 26.432 1.00 95.25 720 THR A C 1
ATOM 5499 O O . THR A 1 720 ? 27.608 -33.234 27.121 1.00 95.25 720 THR A O 1
ATOM 5502 N N . ASP A 1 721 ? 26.954 -35.047 25.962 1.00 91.94 721 ASP A N 1
ATOM 5503 C CA . ASP A 1 721 ? 28.188 -35.793 26.222 1.00 91.94 721 ASP A CA 1
ATOM 5504 C C . ASP A 1 721 ? 29.413 -35.127 25.562 1.00 91.94 721 ASP A C 1
ATOM 5506 O O . ASP A 1 721 ? 29.303 -34.399 24.570 1.00 91.94 721 ASP A O 1
ATOM 5510 N N . GLU A 1 722 ? 30.608 -35.408 26.087 1.00 83.56 722 GLU A N 1
ATOM 5511 C CA . GLU A 1 722 ? 31.860 -35.103 25.384 1.00 83.56 722 GLU A CA 1
ATOM 5512 C C . GLU A 1 722 ? 31.979 -35.960 24.098 1.00 83.56 722 GLU A C 1
ATOM 5514 O O . GLU A 1 722 ? 31.458 -37.076 24.039 1.00 83.56 722 GLU A O 1
ATOM 5519 N N . TYR A 1 723 ? 32.673 -35.443 23.072 1.00 70.44 723 TYR A N 1
ATOM 5520 C CA . TYR A 1 723 ? 32.889 -36.117 21.774 1.00 70.44 723 TYR A CA 1
ATOM 5521 C C . TYR A 1 723 ? 33.555 -37.501 21.843 1.00 70.44 723 TYR A C 1
ATOM 5523 O O . TYR A 1 723 ? 34.526 -37.677 22.620 1.00 70.44 723 TYR A O 1
#

Mean predicted aligned error: 21.48 Å

Solvent-accessible surface area (backbone atoms only — not comparable to full-atom values): 38169 Å² total; per-residue (Å²): 138,84,91,84,91,81,89,85,82,90,79,92,76,91,78,86,89,77,93,77,95,70,95,65,89,75,77,74,77,70,76,67,49,14,41,52,28,45,74,55,42,44,42,63,71,30,22,41,30,37,40,33,40,39,46,86,34,58,74,44,66,28,34,42,36,27,40,19,80,38,94,88,48,78,65,44,79,77,52,71,39,74,59,56,52,48,67,49,67,74,95,50,57,49,61,37,56,40,27,34,37,37,24,19,26,35,98,59,34,60,28,52,69,27,68,79,23,56,37,51,25,36,49,76,30,94,40,56,46,28,46,76,59,43,49,41,52,59,49,29,42,25,36,40,36,37,39,49,84,48,74,88,44,67,30,30,43,34,28,40,19,79,39,97,86,50,72,62,44,79,78,47,78,42,70,68,50,61,50,73,52,66,78,94,52,57,53,52,38,56,39,24,36,38,37,24,31,26,39,99,69,35,36,24,53,66,22,70,76,36,56,31,50,21,34,52,65,70,26,57,75,40,31,42,75,42,42,40,43,53,76,34,40,31,25,35,39,34,39,37,48,84,48,88,81,58,59,32,35,40,37,27,42,19,78,40,95,87,48,79,68,43,79,77,52,76,42,74,60,55,57,50,71,52,66,61,35,48,50,54,37,56,40,25,35,37,35,25,31,32,44,82,94,52,56,54,17,52,66,20,55,75,23,52,31,49,17,36,49,82,75,76,90,78,86,80,78,94,70,85,88,34,62,43,52,34,40,41,57,39,37,14,13,33,47,38,34,57,72,66,37,80,59,26,60,31,34,27,39,27,36,61,79,53,59,58,38,38,57,36,41,37,24,51,21,49,73,57,64,14,41,36,36,37,23,47,40,79,42,69,40,70,47,35,52,51,42,44,59,66,26,56,39,46,34,34,42,34,39,37,35,59,92,51,39,23,65,64,32,52,48,55,45,41,76,72,70,22,46,76,44,76,46,54,31,99,44,44,45,48,17,13,50,51,47,32,50,60,55,42,67,81,57,68,86,80,64,88,80,29,52,35,35,36,21,32,51,86,59,58,51,46,33,58,39,41,27,28,58,29,18,66,74,57,22,37,37,36,40,29,56,38,81,49,66,52,66,71,57,46,51,52,42,61,76,65,26,59,28,30,42,34,34,44,38,62,84,46,37,25,64,78,36,52,76,66,47,36,68,58,47,76,40,45,42,96,47,63,47,47,21,20,49,41,40,47,64,76,45,46,91,76,43,42,49,58,40,40,33,37,20,29,61,87,58,57,55,34,44,59,19,39,30,30,40,29,26,76,70,32,26,51,67,45,47,31,58,95,52,68,57,66,74,56,51,53,51,53,59,76,55,68,42,82,39,61,32,28,29,29,40,57,89,47,38,37,65,70,46,62,53,71,74,59,82,91,80,86,83,94,71,86,89,81,96,75,93,79,85,82,75,61,59,16,58,55,30,44,73,44,44,43,45,52,76,35,34,32,29,36,40,33,39,40,50,82,46,92,56,38,65,33,33,42,35,28,40,21,81,39,94,86,53,75,67,44,80,78,48,77,42,75,62,55,58,49,75,50,62,92,43,64,54,66,38,56,41,27,36,37,37,24,20,22,33,101,70,34,66,28,55,70,24,56,76,24,57,33,51,20,36,71,129

Organism: Syntrophobotulus glycolicus (strain DSM 8271 / FlGlyR) (NCBI:txid645991)